Protein AF-A0AAW5L6T9-F1 (afdb_monomer)

Sequence (544 aa):
AKENIVTVFRNGEKQQYQLAPELYRAVKAMDKEVTNKFILAASKPSDWLRAGATLTPEFALRNPIRDQFAAYVVSDTGYNPFDFVKGLKEVGKKKFGKGSELYDDWVNQGGAYGGYLSADRDLLKEQLSGLEKQESGLPKAIKAITAPVNPKNWLKVLQNISEVSEEATKVGAYNKGLKKGLTPEESAYQARDLMDFNRMGNSMQSANRIFTFLNANVQGKDKLIRSMKEHPVRTSARIAGSTLPPSALAIASYASANDKQKEMMDNMPQQEKDTYWSYAIPGTDKVGRIPKPFDISLLANTVERANKYREGDQYAFDGFDKTVNDVVKVPWIPTTLQPIVENMANYSFFRDGPIVPKRDEKNSPKEQYGPNTSLTAREMASALDKIGIEASPYKIDNLYKGYTAGLGQFPLKGLDSAISLISNKDVPTPIAQEWNESTPGAKAFFVNGQGGGQVIEDYYNIMDEQQAIQADSKKNEEDASNAEDMKAFNRIDREMAKLRKEYYVVKSDTEMNPEVKRSELDRLDEEMRTLAREGITVFRPDYK

Secondary structure (DSSP, 8-state):
----EEEEEETTEEEEEEPPHHHHHHHHHTS-----HHHHHHHHHHHHHHHHHHSSHHHHHHHHHHHHHHHHHH-TT---HHHHHHHHHHHHHHHHSS--HHHHHHHHTTTTTT-HHHH-HHHHHHHHHT-SS----HHHHHHHHS-SS-HHHHHHHHHHHHHHHHHHHHHHHHHHHHHTT--HHHHHHHHHHTS-TT---HHHHHHHHHSTTHHHHHHHHHHHHHHHHH-HHHHHHHHHHHHHHHHHHHHHHHHT--HHHHHHHHSS-HHHHHHEEEEE-TTSS-EEEEEPPGGGHHHHHHHHHHHHHHTT-TTTTTTHHHHHHHHH----S-TTTHHHHHHHHTEETTTTEESS-TTTTTS-GGG---TTS-HHHHHHHHHHHHTT----HHHHHHHHHHHHHHHHHHHHHHHHHHHHHHH----PPPPP--HHHHSTTGGGTB----S-HHHHHHHHHHHHHHHHHHHHHHHTT---TTHHHHHHHHHHHHHHHHHHHHHHHHHH-SSS-HHHHHHHHHHHHHHHHHHHHHHHHHH-TT--

Radius of gyration: 26.58 Å; Cα contacts (8 Å, |Δi|>4): 678; chains: 1; bounding box: 66×63×85 Å

Solvent-accessible surface area (backbone atoms only — not comparable to full-atom values): 29040 Å² total; per-residue (Å²): 128,86,77,41,64,46,81,47,72,59,97,83,41,86,40,78,45,80,41,58,71,68,58,33,51,55,58,55,64,73,48,86,72,87,70,53,69,66,60,61,60,46,19,49,43,15,51,39,24,48,48,12,50,53,57,25,63,47,38,37,64,41,48,54,60,19,48,37,53,50,37,34,36,53,32,86,60,63,39,47,65,70,32,31,57,54,10,40,52,37,50,43,24,45,79,73,52,96,49,34,70,70,50,51,50,37,44,74,48,47,34,62,55,34,36,72,63,62,60,38,58,66,62,45,50,54,50,62,74,65,63,80,81,75,96,75,57,76,73,55,55,59,51,51,75,71,48,88,89,53,74,71,60,48,50,53,52,37,48,50,46,43,50,50,42,55,49,7,46,29,48,14,26,24,55,42,16,45,76,70,70,43,51,67,56,57,11,15,50,56,25,25,62,62,64,42,65,57,79,64,55,70,71,53,56,59,45,38,38,31,20,52,60,34,56,61,56,50,46,55,51,50,44,47,52,50,34,38,72,80,35,46,67,63,28,51,52,34,48,46,66,66,32,47,58,60,44,52,50,22,56,54,26,54,76,74,36,52,73,64,25,45,51,39,64,68,28,42,38,64,71,53,55,60,40,26,48,52,30,43,40,87,98,56,79,44,35,35,41,46,58,42,33,70,91,65,24,64,63,36,46,50,51,54,28,52,50,40,37,73,75,58,30,84,64,44,64,66,64,44,67,55,55,51,47,65,55,71,60,71,70,80,63,45,42,65,43,42,38,55,52,23,55,74,68,38,32,33,87,89,75,76,39,58,55,58,48,81,89,38,58,82,42,59,45,62,65,21,67,58,75,87,47,52,56,56,27,46,51,50,16,56,56,34,42,76,72,74,40,85,32,33,15,32,50,50,42,45,40,50,42,58,30,20,34,68,39,43,53,57,62,48,51,53,47,28,54,56,45,41,76,72,63,81,50,87,58,48,44,62,65,55,69,53,70,54,65,65,38,87,59,37,46,56,35,36,66,78,74,75,62,60,47,28,48,42,51,51,30,50,54,51,50,55,54,55,50,48,50,46,52,50,21,59,73,70,76,44,85,39,93,56,55,68,52,47,57,56,36,58,52,42,51,54,53,48,51,50,52,53,50,50,48,48,50,63,52,47,33,59,77,58,54,28,62,61,45,35,56,52,48,51,51,47,33,52,53,48,41,52,49,24,50,57,43,39,34,68,82,36,74,64,70,128

Foldseek 3Di:
DPFLWDWDADPNDTDIDGDDPVVSQVVVLVDDDPDDPVLVVLLQLLVQAQLLVCLALLNLVFVLLLLQLLLCLLFPLNFHVVLLVVLLVQLCCCPPHDHHPLLVLLVVLVLVAQDPCNQVVVNVVVVVVVPPDDDDDPVVLVVLLVDPDDLVSSSVSSVVSNSSSLRSQLSSQLVSCVVVVHDSNVSSVSSNLSFGLSPDGPVVVSVCSFFHCQSVLVSSVVSLVVSCVVPVVSSVVSLCVSQVVLLVQLVVQLVVADPLLVLLLVQAAVVQVLQWRWGHDPPDSWIWTHGHHLQSSLVSLVVNLVVVVVVQAVCSCPCVVVSVCSSPDGRDDGLSCQLVVCLVVQHHPVVRGGLQDPVQVPPFQLSRDAQPQQPVLNVVQVVCVVVVHHHHSSSSSSVQCSSNPNNSVVVSVVVSVVCCVPVVDFHADAADDDCCGPPRSSVSTTGDSFDQGPLNVLLVVVVVVLVVQVVVCVVVVHDRPCVVLVVVLVVLVVVLVVLVVVLRCLSRHRPDDNHRSNVSRSVSSVVNSVSSVVSNCSVVVSHD

pLDDT: mean 84.71, std 14.6, range [32.09, 97.25]

Organism: Bacillus cereus (NCBI:txid1396)

InterPro domains:
  IPR040561 Large polyvalent protein associated domain 38 [PF18857] (266-422)

Mean predicted aligned error: 9.02 Å

Structure (mmCIF, N/CA/C/O backbone):
data_AF-A0AAW5L6T9-F1
#
_entry.id   AF-A0AAW5L6T9-F1
#
loop_
_atom_site.group_PDB
_atom_site.id
_atom_site.type_symbol
_atom_site.label_atom_id
_atom_site.label_alt_id
_atom_site.label_comp_id
_atom_site.label_asym_id
_atom_site.label_entity_id
_atom_site.label_seq_id
_atom_site.pdbx_PDB_ins_code
_atom_site.Cartn_x
_atom_site.Cartn_y
_atom_site.Cartn_z
_atom_site.occupancy
_atom_site.B_iso_or_equiv
_atom_site.auth_seq_id
_atom_site.auth_comp_id
_atom_site.auth_asym_id
_atom_site.auth_atom_id
_atom_site.pdbx_PDB_model_num
ATOM 1 N N . ALA A 1 1 ? -27.226 -37.515 20.121 1.00 45.84 1 ALA A N 1
ATOM 2 C CA . ALA A 1 1 ? -26.534 -36.235 19.854 1.00 45.84 1 ALA A CA 1
ATOM 3 C C . ALA A 1 1 ? -25.935 -35.747 21.169 1.00 45.84 1 ALA A C 1
ATOM 5 O O . ALA A 1 1 ? -26.592 -35.935 22.182 1.00 45.84 1 ALA A O 1
ATOM 6 N N . LYS A 1 2 ? -24.703 -35.215 21.204 1.00 54.44 2 LYS A N 1
ATOM 7 C CA . LYS A 1 2 ? -24.157 -34.654 22.458 1.00 54.44 2 LYS A CA 1
ATOM 8 C C . LYS A 1 2 ? -25.059 -33.502 22.911 1.00 54.44 2 LYS A C 1
ATOM 10 O O . LYS A 1 2 ? -25.404 -32.661 22.086 1.00 54.44 2 LYS A O 1
ATOM 15 N N . GLU A 1 3 ? -25.460 -33.500 24.176 1.00 75.56 3 GLU A N 1
ATOM 16 C CA . GLU A 1 3 ? -26.302 -32.444 24.735 1.00 75.56 3 GLU A CA 1
ATOM 17 C C . GLU A 1 3 ? -25.535 -31.113 24.730 1.00 75.56 3 GLU A C 1
ATOM 19 O O . GLU A 1 3 ? -24.372 -31.038 25.133 1.00 75.56 3 GLU A O 1
ATOM 24 N N . ASN A 1 4 ? -26.178 -30.064 24.222 1.00 87.25 4 ASN A N 1
ATOM 25 C CA . ASN A 1 4 ? -25.609 -28.730 24.029 1.00 87.25 4 ASN A CA 1
ATOM 26 C C . ASN A 1 4 ? -25.579 -27.937 25.351 1.00 87.25 4 ASN A C 1
ATOM 28 O O . ASN A 1 4 ? -26.215 -26.891 25.473 1.00 87.25 4 ASN A O 1
ATOM 32 N N . ILE A 1 5 ? -24.892 -28.466 26.365 1.00 86.31 5 ILE A N 1
ATOM 33 C CA . ILE A 1 5 ? -24.900 -27.930 27.732 1.00 86.31 5 ILE A CA 1
ATOM 34 C C . ILE A 1 5 ? -23.639 -27.109 28.005 1.00 86.31 5 ILE A C 1
ATOM 36 O O . ILE A 1 5 ? -22.521 -27.600 27.836 1.00 86.31 5 ILE A O 1
ATOM 40 N N . VAL A 1 6 ? -23.813 -25.879 28.490 1.00 82.38 6 VAL A N 1
ATOM 41 C CA . VAL A 1 6 ? -22.730 -25.045 29.034 1.00 82.38 6 VAL A CA 1
ATOM 42 C C . VAL A 1 6 ? -22.840 -24.943 30.548 1.00 82.38 6 VAL A C 1
ATOM 44 O O . VAL A 1 6 ? -23.933 -24.964 31.112 1.00 82.38 6 VAL A O 1
ATOM 47 N N . THR A 1 7 ? -21.693 -24.832 31.213 1.00 84.31 7 THR A N 1
ATOM 48 C CA . THR A 1 7 ? -21.624 -24.613 32.660 1.00 84.31 7 THR A CA 1
ATOM 49 C C . THR A 1 7 ? -21.350 -23.138 32.932 1.00 84.31 7 THR A C 1
ATOM 51 O O . THR A 1 7 ? -20.384 -22.592 32.410 1.00 84.31 7 THR A O 1
ATOM 54 N N . VAL A 1 8 ? -22.174 -22.513 33.769 1.00 82.69 8 VAL A N 1
ATOM 55 C CA . VAL A 1 8 ? -22.035 -21.119 34.205 1.00 82.69 8 VAL A CA 1
ATOM 56 C C . VAL A 1 8 ? -21.996 -21.095 35.728 1.00 82.69 8 VAL A C 1
ATOM 58 O O . VAL A 1 8 ? -22.741 -21.826 36.375 1.00 82.69 8 VAL A O 1
ATOM 61 N N . PHE A 1 9 ? -21.146 -20.253 36.310 1.00 80.94 9 PHE A N 1
ATOM 62 C CA . PHE A 1 9 ? -21.133 -20.025 37.753 1.00 80.94 9 PHE A CA 1
ATOM 63 C C . PHE A 1 9 ? -21.928 -18.759 38.070 1.00 80.94 9 PHE A C 1
ATOM 65 O O . PHE A 1 9 ? -21.571 -17.677 37.607 1.00 80.94 9 PHE A O 1
ATOM 72 N N . ARG A 1 10 ? -22.999 -18.880 38.859 1.00 74.50 10 ARG A N 1
ATOM 73 C CA . ARG A 1 10 ? -23.704 -17.731 39.447 1.00 74.50 10 ARG A CA 1
ATOM 74 C C . ARG A 1 10 ? -23.495 -17.767 40.949 1.00 74.50 10 ARG A C 1
ATOM 76 O O . ARG A 1 10 ? -23.806 -18.770 41.575 1.00 74.50 10 ARG A O 1
ATOM 83 N N . ASN A 1 11 ? -22.950 -16.690 41.514 1.00 79.56 11 ASN A N 1
ATOM 84 C CA . ASN A 1 11 ? -22.669 -16.584 42.952 1.00 79.56 11 ASN A CA 1
ATOM 85 C C . ASN A 1 11 ? -21.829 -17.756 43.505 1.00 79.56 11 ASN A C 1
ATOM 87 O O . ASN A 1 11 ? -22.029 -18.193 44.630 1.00 79.56 11 ASN A O 1
ATOM 91 N N . GLY A 1 12 ? -20.906 -18.294 42.698 1.00 78.94 12 GLY A N 1
ATOM 92 C CA . GLY A 1 12 ? -20.070 -19.443 43.072 1.00 78.94 12 GLY A CA 1
ATOM 93 C C . GLY A 1 12 ? -20.730 -20.816 42.899 1.00 78.94 12 GLY A C 1
ATOM 94 O O . GLY A 1 12 ? -20.035 -21.827 42.962 1.00 78.94 12 GLY A O 1
ATOM 95 N N . GLU A 1 13 ? -22.028 -20.881 42.598 1.00 75.31 13 GLU A N 1
ATOM 96 C CA . GLU A 1 13 ? -22.735 -22.137 42.356 1.00 75.31 13 GLU A CA 1
ATOM 97 C C . GLU A 1 13 ? -22.728 -22.518 40.875 1.00 75.31 13 GLU A C 1
ATOM 99 O O . GLU A 1 13 ? -22.981 -21.701 39.983 1.00 75.31 13 GLU A O 1
ATOM 104 N N . LYS A 1 14 ? -22.443 -23.796 40.614 1.00 88.94 14 LYS A N 1
ATOM 105 C CA . LYS A 1 14 ? -22.397 -24.368 39.270 1.00 88.94 14 LYS A CA 1
ATOM 106 C C . LYS A 1 14 ? -23.818 -24.574 38.743 1.00 88.94 14 LYS A C 1
ATOM 108 O O . LYS A 1 14 ? -24.546 -25.424 39.243 1.00 88.94 14 LYS A O 1
ATOM 113 N N . GLN A 1 15 ? -24.177 -23.865 37.681 1.00 91.44 15 GLN A N 1
ATOM 114 C CA . GLN A 1 15 ? -25.434 -24.036 36.956 1.00 91.44 15 GLN A CA 1
ATOM 115 C C . GLN A 1 15 ? -25.167 -24.543 35.536 1.00 91.44 15 GLN A C 1
ATOM 117 O O . GLN A 1 15 ? -24.153 -24.208 34.921 1.00 91.44 15 GLN A O 1
ATOM 122 N N . GLN A 1 16 ? -26.073 -25.363 35.007 1.00 90.75 16 GLN A N 1
ATOM 123 C CA . GLN A 1 16 ? -25.986 -25.909 33.655 1.00 90.75 16 GLN A CA 1
ATOM 124 C C . GLN A 1 16 ? -27.147 -25.397 32.811 1.00 90.75 16 GLN A C 1
ATOM 126 O O . GLN A 1 16 ? -28.301 -25.492 33.214 1.00 90.75 16 GLN A O 1
ATOM 131 N N . TYR A 1 17 ? -26.826 -24.861 31.637 1.00 88.38 17 TYR A N 1
ATOM 132 C CA . TYR A 1 17 ? -27.803 -24.339 30.690 1.00 88.38 17 TYR A CA 1
ATOM 133 C C . TYR A 1 17 ? -27.720 -25.145 29.400 1.00 88.38 17 TYR A C 1
ATOM 135 O O . TYR A 1 17 ? -26.643 -25.262 28.811 1.00 88.38 17 TYR A O 1
ATOM 143 N N . GLN A 1 18 ? -28.851 -25.686 28.952 1.00 89.56 18 GLN A N 1
ATOM 144 C CA . GLN A 1 18 ? -28.965 -26.258 27.617 1.00 89.56 18 GLN A CA 1
ATOM 145 C C . GLN A 1 18 ? -29.234 -25.128 26.628 1.00 89.56 18 GLN A C 1
ATOM 147 O O . GLN A 1 18 ? -30.207 -24.387 26.757 1.00 89.56 18 GLN A O 1
ATOM 152 N N . LEU A 1 19 ? -28.353 -24.986 25.649 1.00 86.50 19 LEU A N 1
ATOM 153 C CA . LEU A 1 19 ? -28.453 -23.955 24.629 1.00 86.50 19 LEU A CA 1
ATOM 154 C C . LEU A 1 19 ? -28.983 -24.551 23.325 1.00 86.50 19 LEU A C 1
ATOM 156 O O . LEU A 1 19 ? -28.767 -25.730 23.019 1.00 86.50 19 LEU A O 1
ATOM 160 N N . ALA A 1 20 ? -29.626 -23.705 22.519 1.00 87.50 20 ALA A N 1
ATOM 161 C CA . ALA A 1 20 ? -29.871 -24.020 21.117 1.00 87.50 20 ALA A CA 1
ATOM 162 C C . ALA A 1 20 ? -28.538 -24.402 20.433 1.00 87.50 20 ALA A C 1
ATOM 164 O O . ALA A 1 20 ? -27.499 -23.836 20.793 1.00 87.50 20 ALA A O 1
ATOM 165 N N . PRO A 1 21 ? -28.523 -25.347 19.476 1.00 83.00 21 PRO A N 1
ATOM 166 C CA . PRO A 1 21 ? -27.289 -25.815 18.841 1.00 83.00 21 PRO A CA 1
ATOM 167 C C . PRO A 1 21 ? -26.388 -24.694 18.309 1.00 83.00 21 PRO A C 1
ATOM 169 O O . PRO A 1 21 ? -25.166 -24.765 18.442 1.00 83.00 21 PRO A O 1
ATOM 172 N N . GLU A 1 22 ? -26.979 -23.650 17.738 1.00 78.00 22 GLU A N 1
ATOM 173 C CA . GLU A 1 22 ? -26.291 -22.487 17.180 1.00 78.00 22 GLU A CA 1
ATOM 174 C C . GLU A 1 22 ? -25.633 -21.659 18.287 1.00 78.00 22 GLU A C 1
ATOM 176 O O . GLU A 1 22 ? -24.449 -21.329 18.203 1.00 78.00 22 GLU A O 1
ATOM 181 N N . LEU A 1 23 ? -26.374 -21.393 19.366 1.00 78.00 23 LEU A N 1
ATOM 182 C CA . LEU A 1 23 ? -25.887 -20.640 20.519 1.00 78.00 23 LEU A CA 1
ATOM 183 C C . LEU A 1 23 ? -24.809 -21.423 21.281 1.00 78.00 23 LEU A C 1
ATOM 185 O O . LEU A 1 23 ? -23.805 -20.852 21.695 1.00 78.00 23 LEU A O 1
ATOM 189 N N . TYR A 1 24 ? -24.961 -22.742 21.397 1.00 81.44 24 TYR A N 1
ATOM 190 C CA . TYR A 1 24 ? -23.948 -23.623 21.974 1.00 81.44 24 TYR A CA 1
ATOM 191 C C . TYR A 1 24 ? -22.635 -23.576 21.197 1.00 81.44 24 TYR A C 1
ATOM 193 O O . TYR A 1 24 ? -21.566 -23.439 21.791 1.00 81.44 24 TYR A O 1
ATOM 201 N N . ARG A 1 25 ? -22.705 -23.656 19.861 1.00 72.81 25 ARG A N 1
ATOM 202 C CA . ARG A 1 25 ? -21.527 -23.527 18.995 1.00 72.81 25 ARG A CA 1
ATOM 203 C C . ARG A 1 25 ? -20.880 -22.153 19.140 1.00 72.81 25 ARG A C 1
ATOM 205 O O . ARG A 1 25 ? -19.663 -22.103 19.249 1.00 72.81 25 ARG A O 1
ATOM 212 N N . ALA A 1 26 ? -21.668 -21.078 19.198 1.00 69.38 26 ALA A N 1
ATOM 213 C CA . ALA A 1 26 ? -21.157 -19.721 19.392 1.00 69.38 26 ALA A CA 1
ATOM 214 C C . ALA A 1 26 ? -20.434 -19.559 20.739 1.00 69.38 26 ALA A C 1
ATOM 216 O O . ALA A 1 26 ? -19.311 -19.066 20.775 1.00 69.38 26 ALA A O 1
ATOM 217 N N . VAL A 1 27 ? -21.027 -20.044 21.837 1.00 71.88 27 VAL A N 1
ATOM 218 C CA . VAL A 1 27 ? -20.405 -20.000 23.172 1.00 71.88 27 VAL A CA 1
ATOM 219 C C . VAL A 1 27 ? -19.133 -20.849 23.212 1.00 71.88 27 VAL A C 1
ATOM 221 O O . VAL A 1 27 ? -18.109 -20.397 23.716 1.00 71.88 27 VAL A O 1
ATOM 224 N N . LYS A 1 28 ? -19.156 -22.049 22.624 1.00 69.88 28 LYS A N 1
ATOM 225 C CA . LYS A 1 28 ? -17.985 -22.932 22.555 1.00 69.88 28 LYS A CA 1
ATOM 226 C C . LYS A 1 28 ? -16.872 -22.381 21.654 1.00 69.88 28 LYS A C 1
ATOM 228 O O . LYS A 1 28 ? -15.705 -22.639 21.920 1.00 69.88 28 LYS A O 1
ATOM 233 N N . ALA A 1 29 ? -17.207 -21.617 20.616 1.00 62.56 29 ALA A N 1
ATOM 234 C CA . ALA A 1 29 ? -16.230 -20.934 19.765 1.00 62.56 29 ALA A CA 1
ATOM 235 C C . ALA A 1 29 ? -15.478 -19.808 20.503 1.00 62.56 29 ALA A C 1
ATOM 237 O O . ALA A 1 29 ? -14.403 -19.400 20.067 1.00 62.56 29 ALA A O 1
ATOM 238 N N . MET A 1 30 ? -16.002 -19.323 21.638 1.00 58.19 30 MET A N 1
ATOM 239 C CA . MET A 1 30 ? -15.273 -18.386 22.503 1.00 58.19 30 MET A CA 1
ATOM 240 C C . MET A 1 30 ? -14.148 -19.060 23.309 1.00 58.19 30 MET A C 1
ATOM 242 O O . MET A 1 30 ? -13.252 -18.356 23.801 1.00 58.19 30 MET A O 1
ATOM 246 N N . ASP A 1 31 ? -14.192 -20.389 23.456 1.00 56.00 31 ASP A N 1
ATOM 247 C CA . ASP A 1 31 ? -13.158 -21.199 24.102 1.00 56.00 31 ASP A CA 1
ATOM 248 C C . ASP A 1 31 ? -12.014 -21.521 23.127 1.00 56.00 31 ASP A C 1
ATOM 250 O O . ASP A 1 31 ? -12.205 -21.642 21.917 1.00 56.00 31 ASP A O 1
ATOM 254 N N . LYS A 1 32 ? -10.784 -21.645 23.649 1.00 51.97 32 LYS A N 1
ATOM 255 C CA . LYS A 1 32 ? -9.583 -21.871 22.826 1.00 51.97 32 LYS A CA 1
ATOM 256 C C . LYS A 1 32 ? -9.666 -23.272 22.202 1.00 51.97 32 LYS A C 1
ATOM 258 O O . LYS A 1 32 ? -9.441 -24.272 22.880 1.00 51.97 32 LYS A O 1
ATOM 263 N N . GLU A 1 33 ? -9.985 -23.354 20.911 1.00 55.78 33 GLU A N 1
ATOM 264 C CA . GLU A 1 33 ? -9.940 -24.621 20.179 1.00 55.78 33 GLU A CA 1
ATOM 265 C C . GLU A 1 33 ? -8.501 -25.162 20.228 1.00 55.78 33 GLU A C 1
ATOM 267 O O . GLU A 1 33 ? -7.538 -24.438 19.936 1.00 55.78 33 GLU A O 1
ATOM 272 N N . VAL A 1 34 ? -8.345 -26.420 20.656 1.00 46.88 34 VAL A N 1
ATOM 273 C CA . VAL A 1 34 ?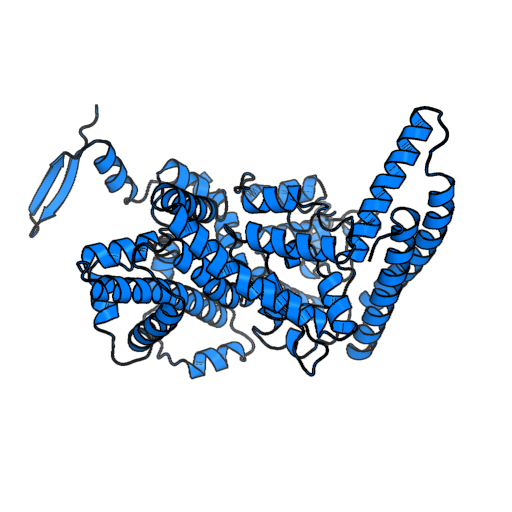 -7.046 -27.101 20.744 1.00 46.88 34 VAL A CA 1
ATOM 274 C C . VAL A 1 34 ? -6.487 -27.206 19.331 1.00 46.88 34 VAL A C 1
ATOM 276 O O . VAL A 1 34 ? -6.822 -28.098 18.558 1.00 46.88 34 VAL A O 1
ATOM 279 N N . THR A 1 35 ? -5.673 -26.223 18.969 1.00 55.03 35 THR A N 1
ATOM 280 C CA . THR A 1 35 ? -5.119 -26.097 17.629 1.00 55.03 35 THR A CA 1
ATOM 281 C C . THR A 1 35 ? -4.035 -27.156 17.452 1.00 55.03 35 THR A C 1
ATOM 283 O O . THR A 1 35 ? -3.131 -27.265 18.281 1.00 55.03 35 THR A O 1
ATOM 286 N N . ASN A 1 36 ? -4.098 -27.930 16.366 1.00 66.19 36 ASN A N 1
ATOM 287 C CA . ASN A 1 36 ? -3.031 -28.863 16.003 1.00 66.19 36 ASN A CA 1
ATOM 288 C C . ASN A 1 36 ? -1.690 -28.104 15.866 1.00 66.19 36 ASN A C 1
ATOM 290 O O . ASN A 1 36 ? -1.647 -27.020 15.281 1.00 66.19 36 ASN A O 1
ATOM 294 N N . LYS A 1 37 ? -0.587 -28.675 16.370 1.00 68.44 37 LYS A N 1
ATOM 295 C CA . LYS A 1 37 ? 0.770 -28.095 16.301 1.00 68.44 37 LYS A CA 1
ATOM 296 C C . LYS A 1 37 ? 1.172 -27.686 14.879 1.00 68.44 37 LYS A C 1
ATOM 298 O O . LYS A 1 37 ? 1.883 -26.700 14.717 1.00 68.44 37 LYS A O 1
ATOM 303 N N . PHE A 1 38 ? 0.684 -28.399 13.861 1.00 67.75 38 PHE A N 1
ATOM 304 C CA . PHE A 1 38 ? 0.893 -28.036 12.458 1.00 67.75 38 PHE A CA 1
ATOM 305 C C . PHE A 1 38 ? 0.263 -26.682 12.095 1.00 67.75 38 PHE A C 1
ATOM 307 O O . PHE A 1 38 ? 0.936 -25.828 11.531 1.00 67.75 38 PHE A O 1
ATOM 314 N N . ILE A 1 39 ? -0.999 -26.448 12.476 1.00 67.69 39 ILE A N 1
ATOM 315 C CA . ILE A 1 39 ? -1.701 -25.179 12.214 1.00 67.69 39 ILE A CA 1
ATOM 316 C C . ILE A 1 39 ? -1.017 -24.029 12.963 1.00 67.69 39 ILE A C 1
ATOM 318 O O . ILE A 1 39 ? -0.896 -22.934 12.425 1.00 67.69 39 ILE A O 1
ATOM 322 N N . LEU A 1 40 ? -0.519 -24.281 14.179 1.00 68.31 40 LEU A N 1
ATOM 323 C CA . LEU A 1 40 ? 0.246 -23.293 14.945 1.00 68.31 40 LEU A CA 1
ATOM 324 C C . LEU A 1 40 ? 1.590 -22.943 14.281 1.00 68.31 40 LEU A C 1
ATOM 326 O O . LEU A 1 40 ? 2.019 -21.797 14.317 1.00 68.31 40 LEU A O 1
ATOM 330 N N . ALA A 1 41 ? 2.273 -23.914 13.673 1.00 70.69 41 ALA A N 1
ATOM 331 C CA . ALA A 1 41 ? 3.494 -23.642 12.916 1.00 70.69 41 ALA A CA 1
ATOM 332 C C . ALA A 1 41 ? 3.190 -22.876 11.618 1.00 70.69 41 ALA A C 1
ATOM 334 O O . ALA A 1 41 ? 3.882 -21.908 11.305 1.00 70.69 41 ALA A O 1
ATOM 335 N N . ALA A 1 42 ? 2.128 -23.268 10.909 1.00 73.25 42 ALA A N 1
ATOM 336 C CA . ALA A 1 42 ? 1.675 -22.615 9.685 1.00 73.25 42 ALA A CA 1
ATOM 337 C C . ALA A 1 42 ? 1.157 -21.185 9.919 1.00 73.25 42 ALA A C 1
ATOM 339 O O . ALA A 1 42 ? 1.207 -20.380 8.994 1.00 73.25 42 ALA A O 1
ATOM 340 N N . SER A 1 43 ? 0.710 -20.837 11.135 1.00 75.12 43 SER A N 1
ATOM 341 C CA . SER A 1 43 ? 0.251 -19.477 11.439 1.00 75.12 43 SER A CA 1
ATOM 342 C C . SER A 1 43 ? 1.381 -18.466 11.599 1.00 75.12 43 SER A C 1
ATOM 344 O O . SER A 1 43 ? 1.168 -17.294 11.313 1.00 75.12 43 SER A O 1
ATOM 346 N N . LYS A 1 44 ? 2.595 -18.888 11.986 1.00 79.44 44 LYS A N 1
ATOM 347 C CA . LYS A 1 44 ? 3.698 -17.952 12.276 1.00 79.44 44 LYS A CA 1
ATOM 348 C C . LYS A 1 44 ? 4.033 -17.009 11.112 1.00 79.44 44 LYS A C 1
ATOM 350 O O . LYS A 1 44 ? 4.145 -15.814 11.368 1.00 79.44 44 LYS A O 1
ATOM 355 N N . PRO A 1 45 ? 4.159 -17.477 9.852 1.00 80.62 45 PRO A N 1
ATOM 356 C CA . PRO A 1 45 ? 4.359 -16.575 8.718 1.00 80.62 45 PRO A CA 1
ATOM 357 C C . PRO A 1 45 ? 3.203 -15.592 8.530 1.00 80.62 45 PRO A C 1
ATOM 359 O O . PRO A 1 45 ? 3.438 -14.428 8.225 1.00 80.62 45 PRO A O 1
ATOM 362 N N . SER A 1 46 ? 1.962 -16.032 8.755 1.00 81.00 46 SER A N 1
ATOM 363 C CA . SER A 1 46 ? 0.786 -15.160 8.705 1.00 81.00 46 SER A CA 1
ATOM 364 C C . SER A 1 46 ? 0.819 -14.100 9.803 1.00 81.00 46 SER A C 1
ATOM 366 O O . SER A 1 46 ? 0.536 -12.937 9.536 1.00 81.00 46 SER A O 1
ATOM 368 N N . ASP A 1 47 ? 1.203 -14.478 11.022 1.00 76.12 47 ASP A N 1
ATOM 369 C CA . ASP A 1 47 ? 1.297 -13.579 12.173 1.00 76.12 47 ASP A CA 1
ATOM 370 C C . ASP A 1 47 ? 2.419 -12.545 11.973 1.00 76.12 47 ASP A C 1
ATOM 372 O O . ASP A 1 47 ? 2.212 -11.352 12.204 1.00 76.12 47 ASP A O 1
ATOM 376 N N . TRP A 1 48 ? 3.576 -12.971 11.451 1.00 79.00 48 TRP A N 1
ATOM 377 C CA . TRP A 1 48 ? 4.674 -12.077 11.068 1.00 79.00 48 TRP A CA 1
ATOM 378 C C . TRP A 1 48 ? 4.290 -11.140 9.931 1.00 79.00 48 TRP A C 1
ATOM 380 O O . TRP A 1 48 ? 4.577 -9.947 10.023 1.00 79.00 48 TRP A O 1
ATOM 390 N N . LEU A 1 49 ? 3.604 -11.641 8.899 1.00 83.06 49 LEU A N 1
ATOM 391 C CA . LEU A 1 49 ? 3.177 -10.808 7.780 1.00 83.06 49 LEU A CA 1
ATOM 392 C C . LEU A 1 49 ? 2.153 -9.777 8.245 1.00 83.06 49 LEU A C 1
ATOM 394 O O . LEU A 1 49 ? 2.258 -8.600 7.910 1.00 83.06 49 LEU A O 1
ATOM 398 N N . ARG A 1 50 ? 1.175 -10.214 9.042 1.00 81.12 50 ARG A N 1
ATOM 399 C CA . ARG A 1 50 ? 0.128 -9.363 9.602 1.00 81.12 50 ARG A CA 1
ATOM 400 C C . ARG A 1 50 ? 0.745 -8.245 10.433 1.00 81.12 50 ARG A C 1
ATOM 402 O O . ARG A 1 50 ? 0.516 -7.079 10.127 1.00 81.12 50 ARG A O 1
ATOM 409 N N . ALA A 1 51 ? 1.584 -8.593 11.410 1.00 79.12 51 ALA A N 1
ATOM 410 C CA . ALA A 1 51 ? 2.309 -7.617 12.217 1.00 79.12 51 ALA A CA 1
ATOM 411 C C . ALA A 1 51 ? 3.190 -6.713 11.346 1.00 79.12 51 ALA A C 1
ATOM 413 O O . ALA A 1 51 ? 3.224 -5.500 11.534 1.00 79.12 51 ALA A O 1
ATOM 414 N N . GLY A 1 52 ? 3.867 -7.289 10.356 1.00 79.50 52 GLY A N 1
ATOM 415 C CA . GLY A 1 52 ? 4.795 -6.578 9.497 1.00 79.50 52 GLY A CA 1
ATOM 416 C C . GLY A 1 52 ? 4.148 -5.599 8.520 1.00 79.50 52 GLY A C 1
ATOM 417 O O . GLY A 1 52 ? 4.779 -4.619 8.123 1.00 79.50 52 GLY A O 1
ATOM 418 N N . ALA A 1 53 ? 2.891 -5.841 8.151 1.00 81.38 53 ALA A N 1
ATOM 419 C CA . ALA A 1 53 ? 2.094 -4.953 7.320 1.00 81.38 53 ALA A CA 1
ATOM 420 C C . ALA A 1 53 ? 1.383 -3.874 8.155 1.00 81.38 53 ALA A C 1
ATOM 422 O O . ALA A 1 53 ? 1.379 -2.707 7.759 1.00 81.38 53 ALA A O 1
ATOM 423 N N . THR A 1 54 ? 0.821 -4.229 9.320 1.00 76.00 54 THR A N 1
ATOM 424 C CA . THR A 1 54 ? 0.012 -3.295 10.126 1.00 76.00 54 THR A CA 1
ATOM 425 C C . THR A 1 54 ? 0.820 -2.441 11.093 1.00 76.00 54 THR A C 1
ATOM 427 O O . THR A 1 54 ? 0.413 -1.330 11.411 1.00 76.00 54 THR A O 1
ATOM 430 N N . LEU A 1 55 ? 1.977 -2.908 11.564 1.00 76.19 55 LEU A N 1
ATOM 431 C CA . LEU A 1 55 ? 2.838 -2.149 12.479 1.00 76.19 55 LEU A CA 1
ATOM 432 C C . LEU A 1 55 ? 3.875 -1.327 11.711 1.00 76.19 55 LEU A C 1
ATOM 434 O O . LEU A 1 55 ? 5.038 -1.245 12.100 1.00 76.19 55 LEU A O 1
ATOM 438 N N . THR A 1 56 ? 3.449 -0.714 10.609 1.00 77.31 56 THR A N 1
ATOM 439 C CA . THR A 1 56 ? 4.242 0.269 9.868 1.00 77.31 56 THR A CA 1
ATOM 440 C C . THR A 1 56 ? 3.718 1.675 10.157 1.00 77.31 56 THR A C 1
ATOM 442 O O . THR A 1 56 ? 2.516 1.846 10.378 1.00 77.31 56 THR A O 1
ATOM 445 N N . PRO A 1 57 ? 4.581 2.703 10.159 1.00 77.19 57 PRO A N 1
ATOM 446 C CA . PRO A 1 57 ? 4.146 4.095 10.302 1.00 77.19 57 PRO A CA 1
ATOM 447 C C . PRO A 1 57 ? 3.113 4.482 9.255 1.00 77.19 57 PRO A C 1
ATOM 449 O O . PRO A 1 57 ? 2.117 5.130 9.561 1.00 77.19 57 PRO A O 1
ATOM 452 N N . GLU A 1 58 ? 3.335 4.050 8.016 1.00 81.25 58 GLU A N 1
ATOM 453 C CA . GLU A 1 58 ? 2.442 4.318 6.906 1.00 81.25 58 GLU A CA 1
ATOM 454 C C . GLU A 1 58 ? 1.056 3.729 7.167 1.00 81.25 58 GLU A C 1
ATOM 456 O O . GLU A 1 58 ? 0.061 4.432 6.994 1.00 81.25 58 GLU A O 1
ATOM 461 N N . PHE A 1 59 ? 0.968 2.478 7.628 1.00 82.31 59 PHE A N 1
ATOM 462 C CA . PHE A 1 59 ? -0.316 1.866 7.963 1.00 82.31 59 PHE A CA 1
ATOM 463 C C . PHE A 1 59 ? -0.981 2.550 9.161 1.00 82.31 59 PHE A C 1
ATOM 465 O O . PHE A 1 59 ? -2.136 2.959 9.055 1.00 82.31 59 PHE A O 1
ATOM 472 N N . ALA A 1 60 ? -0.251 2.736 10.265 1.00 81.38 60 ALA A N 1
ATOM 473 C CA . ALA A 1 60 ? -0.788 3.301 11.503 1.00 81.38 60 ALA A CA 1
ATOM 474 C C . ALA A 1 60 ? -1.348 4.721 11.323 1.00 81.38 60 ALA A C 1
ATOM 476 O O . ALA A 1 60 ? -2.290 5.102 12.011 1.00 81.38 60 ALA A O 1
ATOM 477 N N . LEU A 1 61 ? -0.793 5.503 10.392 1.00 83.62 61 LEU A N 1
ATOM 478 C CA . LEU A 1 61 ? -1.254 6.863 10.105 1.00 83.62 61 LEU A CA 1
ATOM 479 C C . LEU A 1 61 ? -2.377 6.909 9.059 1.00 83.62 61 LEU A C 1
ATOM 481 O O . LEU A 1 61 ? -3.271 7.748 9.153 1.00 83.62 61 LEU A O 1
ATOM 485 N N . ARG A 1 62 ? -2.352 6.023 8.056 1.00 87.38 62 ARG A N 1
ATOM 486 C CA . ARG A 1 62 ? -3.335 6.021 6.958 1.00 87.38 62 ARG A CA 1
ATOM 487 C C . ARG A 1 62 ? -4.623 5.289 7.307 1.00 87.38 62 ARG A C 1
ATOM 489 O O . ARG A 1 62 ? -5.696 5.734 6.903 1.00 87.38 62 ARG A O 1
ATOM 496 N N . ASN A 1 63 ? -4.528 4.161 8.009 1.00 87.19 63 ASN A N 1
ATOM 497 C CA . ASN A 1 63 ? -5.690 3.321 8.285 1.00 87.19 63 ASN A CA 1
ATOM 498 C C . ASN A 1 63 ? -6.789 4.053 9.073 1.00 87.19 63 ASN A C 1
ATOM 500 O O . ASN A 1 63 ? -7.932 3.995 8.629 1.00 87.19 63 ASN A O 1
ATOM 504 N N . PRO A 1 64 ? -6.474 4.843 10.123 1.00 87.94 64 PRO A N 1
ATOM 505 C CA . PRO A 1 64 ? -7.475 5.630 10.841 1.00 87.94 64 PRO A CA 1
ATOM 506 C C . PRO A 1 64 ? -8.345 6.493 9.930 1.00 87.94 64 PRO A C 1
ATOM 508 O O . PRO A 1 64 ? -9.558 6.535 10.103 1.00 87.94 64 PRO A O 1
ATOM 511 N N . ILE A 1 65 ? -7.730 7.159 8.944 1.00 90.50 65 ILE A N 1
ATOM 512 C CA . ILE A 1 65 ? -8.417 8.031 7.982 1.00 90.50 65 ILE A CA 1
ATOM 513 C C . ILE A 1 65 ? -9.362 7.202 7.119 1.00 90.50 65 ILE A C 1
ATOM 515 O O . ILE A 1 65 ? -10.531 7.550 6.970 1.00 90.50 65 ILE A O 1
ATOM 519 N N . ARG A 1 66 ? -8.861 6.082 6.589 1.00 89.00 66 ARG A N 1
ATOM 520 C CA . ARG A 1 66 ? -9.635 5.152 5.767 1.00 89.00 66 ARG A CA 1
ATOM 521 C C . ARG A 1 66 ? -10.859 4.614 6.513 1.00 89.00 66 ARG A C 1
ATOM 523 O O . ARG A 1 66 ? -11.959 4.607 5.959 1.00 89.00 66 ARG A O 1
ATOM 530 N N . ASP A 1 67 ? -10.668 4.218 7.768 1.00 88.81 67 ASP A N 1
ATOM 531 C CA . ASP A 1 67 ? -11.710 3.639 8.615 1.00 88.81 67 ASP A CA 1
ATOM 532 C C . ASP A 1 67 ? -12.853 4.630 8.864 1.00 88.81 67 ASP A C 1
ATOM 534 O O . ASP A 1 67 ? -14.007 4.217 8.950 1.00 88.81 67 ASP A O 1
ATOM 538 N N . GLN A 1 68 ? -12.580 5.942 8.892 1.00 92.62 68 GLN A N 1
ATOM 539 C CA . GLN A 1 68 ? -13.633 6.949 9.068 1.00 92.62 68 GLN A CA 1
ATOM 540 C C . GLN A 1 68 ? -14.624 6.976 7.906 1.00 92.62 68 GLN A C 1
ATOM 542 O O . GLN A 1 68 ? -15.826 7.133 8.132 1.00 92.62 68 GLN A O 1
ATOM 547 N N . PHE A 1 69 ? -14.140 6.802 6.673 1.00 92.62 69 PHE A N 1
ATOM 548 C CA . PHE A 1 69 ? -15.006 6.721 5.496 1.00 92.62 69 PHE A CA 1
ATOM 549 C C . PHE A 1 69 ? -15.871 5.459 5.545 1.00 92.62 69 PHE A C 1
ATOM 551 O O . PHE A 1 69 ? -17.084 5.541 5.351 1.00 92.62 69 PHE A O 1
ATOM 558 N N . ALA A 1 70 ? -15.272 4.306 5.862 1.00 90.75 70 ALA A N 1
ATOM 559 C CA . ALA A 1 70 ? -16.001 3.045 5.978 1.00 90.75 70 ALA A CA 1
ATOM 560 C C . ALA A 1 70 ? -17.056 3.102 7.099 1.00 90.75 70 ALA A C 1
ATOM 562 O O . ALA A 1 70 ? -18.234 2.836 6.851 1.00 90.75 70 ALA A O 1
ATOM 563 N N . ALA A 1 71 ? -16.665 3.541 8.300 1.00 92.94 71 ALA A N 1
ATOM 564 C CA . ALA A 1 71 ? -17.547 3.673 9.457 1.00 92.94 71 ALA A CA 1
ATOM 565 C C . ALA A 1 71 ? -18.710 4.641 9.195 1.00 92.94 71 ALA A C 1
ATOM 567 O O . ALA A 1 71 ? -19.845 4.345 9.564 1.00 92.94 71 ALA A O 1
ATOM 568 N N . TYR A 1 72 ? -18.464 5.772 8.523 1.00 95.00 72 TYR A N 1
ATOM 569 C CA . TYR A 1 72 ? -19.521 6.707 8.127 1.00 95.00 72 TYR A CA 1
ATOM 570 C C . TYR A 1 72 ? -20.587 6.030 7.257 1.00 95.00 72 TYR A C 1
ATOM 572 O O . TYR A 1 72 ? -21.785 6.185 7.512 1.00 95.00 72 TYR A O 1
ATOM 580 N N . VAL A 1 73 ? -20.164 5.250 6.258 1.00 94.88 73 VAL A N 1
ATOM 581 C CA . VAL A 1 73 ? -21.079 4.570 5.335 1.00 94.88 73 VAL A CA 1
ATOM 582 C C . VAL A 1 73 ? -21.941 3.546 6.065 1.00 94.88 73 VAL A C 1
ATOM 584 O O . VAL A 1 73 ? -23.172 3.626 5.988 1.00 94.88 73 VAL A O 1
ATOM 587 N N . VAL A 1 74 ? -21.315 2.637 6.814 1.00 93.38 74 VAL A N 1
ATOM 588 C CA . VAL A 1 74 ? -21.999 1.462 7.379 1.00 93.38 74 VAL A CA 1
ATOM 589 C C . VAL A 1 74 ? -22.661 1.696 8.742 1.00 93.38 74 VAL A C 1
ATOM 591 O O . VAL A 1 74 ? -23.356 0.819 9.245 1.00 93.38 74 VAL A O 1
ATOM 594 N N . SER A 1 75 ? -22.472 2.865 9.360 1.00 93.50 75 SER A N 1
ATOM 595 C CA . SER A 1 75 ? -22.987 3.143 10.706 1.00 93.50 75 SER A CA 1
ATOM 596 C C . SER A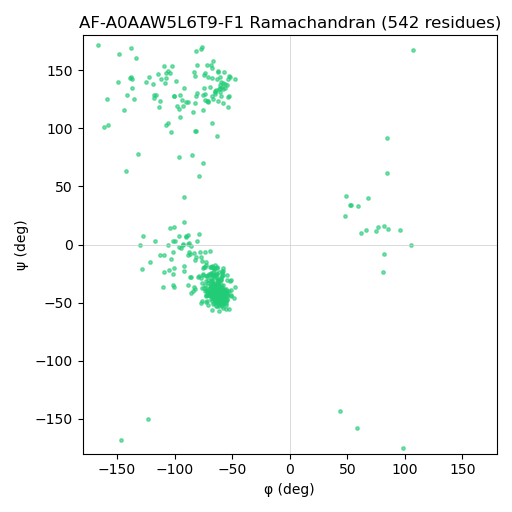 1 75 ? -24.508 3.306 10.770 1.00 93.50 75 SER A C 1
ATOM 598 O O . SER A 1 75 ? -25.081 4.250 10.214 1.00 93.50 75 SER A O 1
ATOM 600 N N . ASP A 1 76 ? -25.167 2.494 11.589 1.00 90.44 76 ASP A N 1
ATOM 601 C CA . ASP A 1 76 ? -26.600 2.640 11.871 1.00 90.44 76 ASP A CA 1
ATOM 602 C C . ASP A 1 76 ? -26.886 3.763 12.884 1.00 90.44 76 ASP A C 1
ATOM 604 O O . ASP A 1 76 ? -27.895 4.469 12.796 1.00 90.44 76 ASP A O 1
ATOM 608 N N . THR A 1 77 ? -25.923 4.067 13.758 1.00 90.12 77 THR A N 1
ATOM 609 C CA . THR A 1 77 ? -25.987 5.211 14.684 1.00 90.12 77 THR A CA 1
ATOM 610 C C . THR A 1 77 ? -25.773 6.557 13.991 1.00 90.12 77 THR A C 1
ATOM 612 O O . THR A 1 77 ? -26.008 7.607 14.589 1.00 90.12 77 THR A O 1
ATOM 615 N N . GLY A 1 78 ? -25.428 6.589 12.700 1.00 89.69 78 GLY A N 1
ATOM 616 C CA . GLY A 1 78 ? -25.151 7.830 11.970 1.00 89.69 78 GLY A CA 1
ATOM 617 C C . GLY A 1 78 ? -23.873 8.517 12.449 1.00 89.69 78 GLY A C 1
ATOM 618 O O . GLY A 1 78 ? -23.845 9.744 12.593 1.00 89.69 78 GLY A O 1
ATOM 619 N N . TYR A 1 79 ? -22.855 7.706 12.726 1.00 94.19 79 TYR A N 1
ATOM 620 C CA . TYR A 1 79 ? -21.478 8.130 12.921 1.00 94.19 79 TYR A CA 1
ATOM 621 C C . TYR A 1 79 ? -21.035 9.080 11.808 1.00 94.19 79 TYR A C 1
ATOM 623 O O . TYR A 1 79 ? -21.396 8.897 10.648 1.00 94.19 79 TYR A O 1
ATOM 631 N N . ASN A 1 80 ? -20.245 10.090 12.156 1.00 91.69 80 ASN A N 1
ATOM 632 C CA . ASN A 1 80 ? -19.541 10.942 11.199 1.00 91.69 80 ASN A CA 1
ATOM 633 C C . ASN A 1 80 ? -18.080 11.124 11.639 1.00 91.69 80 ASN A C 1
ATOM 635 O O . ASN A 1 80 ? -17.785 10.965 12.824 1.00 91.69 80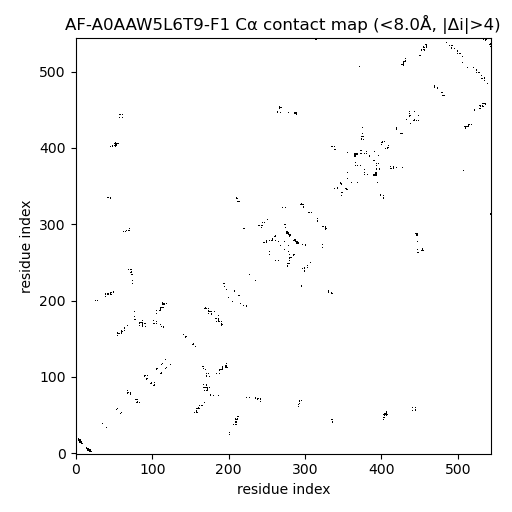 ASN A O 1
ATOM 639 N N . PRO A 1 81 ? -17.172 11.524 10.732 1.00 89.00 81 PRO A N 1
ATOM 640 C CA . PRO A 1 81 ? -15.758 11.684 11.069 1.00 89.00 81 PRO A CA 1
ATOM 641 C C . PRO A 1 81 ? -15.452 12.672 12.214 1.00 89.00 81 PRO A C 1
ATOM 643 O O . PRO A 1 81 ? -14.400 12.562 12.833 1.00 89.00 81 PRO A O 1
ATOM 646 N N . PHE A 1 82 ? -16.342 13.608 12.577 1.00 90.94 82 PHE A N 1
ATOM 647 C CA . PHE A 1 82 ? -16.131 14.456 13.765 1.00 90.94 82 PHE A CA 1
ATOM 648 C C . PHE A 1 82 ? -16.388 13.718 15.085 1.00 90.94 82 PHE A C 1
ATOM 650 O O . PHE A 1 82 ? -15.909 14.144 16.140 1.00 90.94 82 PHE A O 1
ATOM 657 N N . ASP A 1 83 ? -17.133 12.613 15.059 1.00 93.75 83 ASP A N 1
ATOM 658 C CA . ASP A 1 83 ? -17.300 11.755 16.230 1.00 93.75 83 ASP A CA 1
ATOM 659 C C . ASP A 1 83 ? -16.002 10.998 16.557 1.00 93.75 83 ASP A C 1
ATOM 661 O O . ASP A 1 83 ? -15.744 10.769 17.739 1.00 93.75 83 ASP A O 1
ATOM 665 N N . PHE A 1 84 ? -15.123 10.762 15.572 1.00 92.62 84 PHE A N 1
ATOM 666 C CA . PHE A 1 84 ? -13.749 10.289 15.796 1.00 92.62 84 PHE A CA 1
ATOM 667 C C . PHE A 1 84 ? -12.971 11.225 16.719 1.00 92.62 84 PHE A C 1
ATOM 669 O O . PHE A 1 84 ? -12.353 10.785 17.680 1.00 92.62 84 PHE A O 1
ATOM 676 N N . VAL A 1 85 ? -13.039 12.539 16.472 1.00 91.56 85 VAL A N 1
ATOM 677 C CA . VAL A 1 85 ? -12.322 13.554 17.266 1.00 91.56 85 VAL A CA 1
ATOM 678 C C . VAL A 1 85 ? -12.812 13.562 18.715 1.00 91.56 85 VAL A C 1
ATOM 680 O O . VAL A 1 85 ? -12.020 13.680 19.652 1.00 91.56 85 VAL A O 1
ATOM 683 N N . LYS A 1 86 ? -14.123 13.394 18.923 1.00 92.06 86 LYS A N 1
ATOM 684 C CA . LYS A 1 86 ? -14.697 13.243 20.269 1.00 92.06 86 LYS A CA 1
ATOM 685 C C . LYS A 1 86 ? -14.236 11.940 20.920 1.00 92.06 86 LYS A C 1
ATOM 687 O O . LYS A 1 86 ? -13.867 11.964 22.089 1.00 92.06 86 LYS A O 1
ATOM 692 N N . GLY A 1 87 ? -14.226 10.838 20.174 1.00 92.56 87 GLY A N 1
ATOM 693 C CA . GLY A 1 87 ? -13.711 9.553 20.636 1.00 92.56 87 GLY A CA 1
ATOM 694 C C . GLY A 1 87 ? -12.242 9.633 21.047 1.00 92.56 87 GLY A C 1
ATOM 695 O O . GLY A 1 87 ? -11.906 9.251 22.162 1.00 92.56 87 GLY A O 1
ATOM 696 N N . LEU A 1 88 ? -11.389 10.246 20.218 1.00 90.44 88 LEU A N 1
ATOM 697 C CA . LEU A 1 88 ? -9.976 10.501 20.514 1.00 90.44 88 LEU A CA 1
ATOM 698 C C . LEU A 1 88 ? -9.802 11.287 21.814 1.00 90.44 88 LEU A C 1
ATOM 700 O O . LEU A 1 88 ? -8.915 10.978 22.606 1.00 90.44 88 LEU A O 1
ATOM 704 N N . LYS A 1 89 ? -10.655 12.288 22.059 1.00 91.56 89 LYS A N 1
ATOM 705 C CA . LYS A 1 89 ? -10.632 13.055 23.309 1.00 91.56 89 LYS A CA 1
ATOM 706 C C . LYS A 1 89 ? -10.929 12.169 24.521 1.00 91.56 89 LYS A C 1
ATOM 708 O O . LYS A 1 89 ? -10.241 12.292 25.530 1.00 91.56 89 LYS A O 1
ATOM 713 N N . GLU A 1 90 ? -11.931 11.298 24.445 1.00 92.06 90 GLU A N 1
ATOM 714 C CA . GLU A 1 90 ? -12.311 10.420 25.561 1.00 92.06 90 GLU A CA 1
ATOM 715 C C . GLU A 1 90 ? -11.293 9.299 25.800 1.00 92.06 90 GLU A C 1
ATOM 717 O O . GLU A 1 90 ? -10.862 9.099 26.936 1.00 92.06 90 GLU A O 1
ATOM 722 N N . VAL A 1 91 ? -10.806 8.656 24.735 1.00 87.25 91 VAL A N 1
ATOM 723 C CA . VAL A 1 91 ? -9.705 7.683 24.812 1.00 87.25 91 VAL A CA 1
ATOM 724 C C . VAL A 1 91 ? -8.444 8.347 25.369 1.00 87.25 91 VAL A C 1
ATOM 726 O O . VAL A 1 91 ? -7.799 7.810 26.266 1.00 87.25 91 VAL A O 1
ATOM 729 N N . GLY A 1 92 ? -8.115 9.560 24.913 1.00 82.81 92 GLY A N 1
ATOM 730 C CA . GLY A 1 92 ? -6.969 10.325 25.403 1.00 82.81 92 GLY A CA 1
ATOM 731 C C . GLY A 1 92 ? -7.080 10.687 26.886 1.00 82.81 92 GLY A C 1
ATOM 732 O O . GLY A 1 92 ? -6.116 10.520 27.632 1.00 82.81 92 GLY A O 1
ATOM 733 N N . LYS A 1 93 ? -8.264 11.112 27.350 1.00 86.56 93 LYS A N 1
ATOM 734 C CA . LYS A 1 93 ? -8.534 11.334 28.782 1.00 86.56 93 LYS A CA 1
ATOM 735 C C . LYS A 1 93 ? -8.363 10.061 29.607 1.00 86.56 93 LYS A C 1
ATOM 737 O O . LYS A 1 93 ? -7.867 10.147 30.730 1.00 86.56 93 LYS A O 1
ATOM 742 N N . LYS A 1 94 ? -8.765 8.903 29.071 1.00 86.00 94 LYS A N 1
ATOM 743 C CA . LYS A 1 94 ? -8.607 7.616 29.751 1.00 86.00 94 LYS A CA 1
ATOM 744 C C . LYS A 1 94 ? -7.149 7.171 29.812 1.00 86.00 94 LYS A C 1
ATOM 746 O O . LYS A 1 94 ? -6.676 6.838 30.892 1.00 86.00 94 LYS A O 1
ATOM 751 N N . LYS A 1 95 ? -6.450 7.150 28.674 1.00 78.94 95 LYS A N 1
ATOM 752 C CA . LYS A 1 95 ? -5.094 6.588 28.572 1.00 78.94 95 LYS A CA 1
ATOM 753 C C . LYS A 1 95 ? -4.002 7.532 29.090 1.00 78.94 95 LYS A C 1
ATOM 755 O O . LYS A 1 95 ? -2.976 7.052 29.555 1.00 78.94 95 LYS A O 1
ATOM 760 N N . PHE A 1 96 ? -4.209 8.852 29.031 1.00 74.75 96 PHE A N 1
ATOM 761 C CA . PHE A 1 96 ? -3.181 9.855 29.362 1.00 74.75 96 PHE A CA 1
ATOM 762 C C . PHE A 1 96 ? -3.642 10.940 30.349 1.00 74.75 96 PHE A C 1
ATOM 764 O O . PHE A 1 96 ? -2.880 11.858 30.650 1.00 74.75 96 PHE A O 1
ATOM 771 N N . GLY A 1 97 ? -4.892 10.889 30.811 1.00 75.00 97 GLY A N 1
ATOM 772 C CA . GLY A 1 97 ? -5.502 11.914 31.656 1.00 75.00 97 GLY A CA 1
ATOM 773 C C . GLY A 1 97 ? -6.024 11.368 32.984 1.00 75.00 97 GLY A C 1
ATOM 774 O O . GLY A 1 97 ? -5.497 10.410 33.538 1.00 75.00 97 GLY A O 1
ATOM 775 N N . LYS A 1 98 ? -7.073 12.010 33.511 1.00 75.00 98 LYS A N 1
ATOM 776 C CA . LYS A 1 98 ? -7.675 11.689 34.818 1.00 75.00 98 LYS A CA 1
ATOM 777 C C . LYS A 1 98 ? -8.781 10.616 34.753 1.00 75.00 98 LYS A C 1
ATOM 779 O O . LYS A 1 98 ? -9.448 10.400 35.757 1.00 75.00 98 LYS A O 1
ATOM 784 N N . GLY A 1 99 ? -8.988 9.967 33.600 1.00 80.81 99 GLY A N 1
ATOM 785 C CA . GLY A 1 99 ? -10.081 9.012 33.356 1.00 80.81 99 GLY A CA 1
ATOM 786 C C . GLY A 1 99 ? -11.188 9.556 32.437 1.00 80.81 99 GLY A C 1
ATOM 787 O O . GLY A 1 99 ? -11.231 10.752 32.141 1.00 80.81 99 GLY A O 1
ATOM 788 N N . SER A 1 100 ? -12.072 8.673 31.957 1.00 90.50 100 SER A N 1
ATOM 789 C CA . SER A 1 100 ? -13.252 9.023 31.149 1.00 90.50 100 SER A CA 1
ATOM 790 C C . SER A 1 100 ? -14.416 8.096 31.500 1.00 90.50 100 SER A C 1
ATOM 792 O O . SER A 1 100 ? -14.351 6.900 31.235 1.00 90.50 100 SER A O 1
ATOM 794 N N . GLU A 1 101 ? -15.487 8.662 32.060 1.00 92.31 101 GLU A N 1
ATOM 795 C CA . GLU A 1 101 ? -16.708 7.918 32.405 1.00 92.31 101 GLU A CA 1
ATOM 796 C C . GLU A 1 101 ? -17.367 7.304 31.168 1.00 92.31 101 GLU A C 1
ATOM 798 O O . GLU A 1 101 ? -17.797 6.160 31.207 1.00 92.31 101 GLU A O 1
ATOM 803 N N . LEU A 1 102 ? -17.389 8.033 30.047 1.00 91.44 102 LEU A N 1
ATOM 804 C CA . LEU A 1 102 ? -17.959 7.542 28.792 1.00 91.44 102 LEU A CA 1
ATOM 805 C C . LEU A 1 102 ? -17.168 6.352 28.232 1.00 91.44 102 LEU A C 1
ATOM 807 O O . LEU A 1 102 ? -17.759 5.415 27.703 1.00 91.44 102 LEU A O 1
ATOM 811 N N . TYR A 1 103 ? -15.837 6.401 28.332 1.00 90.06 103 TYR A N 1
ATOM 812 C CA . TYR A 1 103 ? -14.987 5.275 27.955 1.00 90.06 103 TYR A CA 1
ATOM 813 C C . TYR A 1 103 ? -15.230 4.080 28.881 1.00 90.06 103 TYR A C 1
ATOM 815 O O . TYR A 1 103 ? -15.354 2.955 28.409 1.00 90.06 103 TYR A O 1
ATOM 823 N N . ASP A 1 104 ? -15.309 4.319 30.189 1.00 87.38 104 ASP A N 1
ATOM 824 C CA . ASP A 1 104 ? -15.492 3.259 31.180 1.00 87.38 104 ASP A CA 1
ATOM 825 C C . ASP A 1 104 ? -16.855 2.584 31.041 1.00 87.38 104 ASP A C 1
ATOM 827 O O . ASP A 1 104 ? -16.931 1.360 31.058 1.00 87.38 104 ASP A O 1
ATOM 831 N N . ASP A 1 105 ? -17.912 3.357 30.803 1.00 89.31 105 ASP A N 1
ATOM 832 C CA . ASP A 1 105 ? -19.235 2.835 30.478 1.00 89.31 105 ASP A CA 1
ATOM 833 C C . ASP A 1 105 ? -19.205 2.010 29.182 1.00 89.31 105 ASP A C 1
ATOM 835 O O . ASP A 1 105 ? -19.601 0.849 29.190 1.00 89.31 105 ASP A O 1
ATOM 839 N N . TRP A 1 106 ? -18.611 2.526 28.098 1.00 91.62 106 TRP A N 1
ATOM 840 C CA . TRP A 1 106 ? -18.427 1.763 26.855 1.00 91.62 106 TRP A CA 1
ATOM 841 C C . TRP A 1 106 ? -17.715 0.416 27.077 1.00 91.62 106 TRP A C 1
ATOM 843 O O . TRP A 1 106 ? -18.141 -0.606 26.533 1.00 91.62 106 TRP A O 1
ATOM 853 N N . VAL A 1 107 ? -16.651 0.389 27.889 1.00 86.50 107 VAL A N 1
ATOM 854 C CA . VAL A 1 107 ? -15.946 -0.850 28.257 1.00 86.50 107 VAL A CA 1
ATOM 855 C C . VAL A 1 107 ? -16.847 -1.779 29.071 1.00 86.50 107 VAL A C 1
ATOM 857 O O . VAL A 1 107 ? -16.908 -2.971 28.766 1.00 86.50 107 VAL A O 1
ATOM 860 N N . ASN A 1 108 ? -17.559 -1.252 30.069 1.00 82.38 108 ASN A N 1
ATOM 861 C CA . ASN A 1 108 ? -18.446 -2.022 30.945 1.00 82.38 108 ASN A CA 1
ATOM 862 C C . ASN A 1 108 ? -19.603 -2.673 30.176 1.00 82.38 108 ASN A C 1
ATOM 864 O O . ASN A 1 108 ? -19.979 -3.800 30.491 1.00 82.38 108 ASN A O 1
ATOM 868 N N . GLN A 1 109 ? -20.098 -2.022 29.120 1.00 86.50 109 GLN A N 1
ATOM 869 C CA . GLN A 1 109 ? -21.103 -2.584 28.210 1.00 86.50 109 GLN A CA 1
ATOM 870 C C . GLN A 1 109 ? -20.525 -3.563 27.173 1.00 86.50 109 GLN A C 1
ATOM 872 O O . GLN A 1 109 ? -21.206 -3.977 26.235 1.00 86.50 109 GLN A O 1
ATOM 877 N N . GLY A 1 110 ? -19.250 -3.940 27.306 1.00 78.69 110 GLY A N 1
ATOM 878 C CA . GLY A 1 110 ? -18.585 -4.886 26.413 1.00 78.69 110 GLY A CA 1
ATOM 879 C C . GLY A 1 110 ? -18.181 -4.293 25.063 1.00 78.69 110 GLY A C 1
ATOM 880 O O . GLY A 1 110 ? -17.850 -5.043 24.147 1.00 78.69 110 GLY A O 1
ATOM 881 N N . GLY A 1 111 ? -18.165 -2.967 24.918 1.00 79.50 111 GLY A N 1
ATOM 882 C CA . GLY A 1 111 ? -17.813 -2.292 23.670 1.00 79.50 111 GLY A CA 1
ATOM 883 C C . GLY A 1 111 ? -16.353 -2.485 23.240 1.00 79.50 111 GLY A C 1
ATOM 884 O O . GLY A 1 111 ? -16.057 -2.472 22.044 1.00 79.50 111 GLY A O 1
ATOM 885 N N . ALA A 1 112 ? -15.450 -2.740 24.194 1.00 74.25 112 ALA A N 1
ATOM 886 C CA . ALA A 1 112 ? -14.053 -3.093 23.923 1.00 74.25 112 ALA A CA 1
ATOM 887 C C . ALA A 1 112 ? -13.868 -4.552 23.453 1.00 74.25 112 ALA A C 1
ATOM 889 O O . ALA A 1 112 ? -12.813 -4.918 22.932 1.00 74.25 112 ALA A O 1
ATOM 890 N N . TYR A 1 113 ? -14.890 -5.399 23.614 1.00 66.19 113 TYR A N 1
ATOM 891 C CA . TYR A 1 113 ? -14.887 -6.766 23.102 1.00 66.19 113 TYR A CA 1
ATOM 892 C C . TYR A 1 113 ? -15.105 -6.729 21.583 1.00 66.19 113 TYR A C 1
ATOM 894 O O . TYR A 1 113 ? -16.054 -6.100 21.132 1.00 66.19 113 TYR A O 1
ATOM 902 N N . GLY A 1 114 ? -14.262 -7.382 20.773 1.00 56.84 114 GLY A N 1
ATOM 903 C CA . GLY A 1 114 ? -14.390 -7.353 19.299 1.00 56.84 114 GLY A CA 1
ATOM 904 C C . GLY A 1 114 ? -13.367 -6.477 18.576 1.00 56.84 114 GLY A C 1
ATOM 905 O O . GLY A 1 114 ? -13.399 -6.391 17.349 1.00 56.84 114 GLY A O 1
ATOM 906 N N . GLY A 1 115 ? -12.465 -5.817 19.310 1.00 58.88 115 GLY A N 1
ATOM 907 C CA . GLY A 1 115 ? -11.344 -5.093 18.717 1.00 58.88 115 GLY A CA 1
ATOM 908 C C . GLY A 1 115 ? -10.301 -5.999 18.056 1.00 58.88 115 GLY A C 1
ATOM 909 O O . GLY A 1 115 ? -10.159 -7.154 18.467 1.00 58.88 115 GLY A O 1
ATOM 910 N N . TYR A 1 116 ? -9.549 -5.489 17.077 1.00 52.78 116 TYR A N 1
ATOM 911 C CA . TYR A 1 116 ? -8.543 -6.265 16.334 1.00 52.78 116 TYR A CA 1
ATOM 912 C C . TYR A 1 116 ? -7.490 -6.884 17.263 1.00 52.78 116 TYR A C 1
ATOM 914 O O . TYR A 1 116 ? -7.165 -8.064 17.147 1.00 52.78 116 TYR A O 1
ATOM 922 N N . LEU A 1 117 ? -7.029 -6.117 18.255 1.00 46.81 117 LEU A N 1
ATOM 923 C CA . LEU A 1 117 ? -6.117 -6.616 19.285 1.00 46.81 117 LEU A CA 1
ATOM 924 C C . LEU A 1 117 ? -6.779 -7.583 20.273 1.00 46.81 117 LEU A C 1
ATOM 926 O O . LEU A 1 117 ? -6.123 -8.497 20.761 1.00 46.81 117 LEU A O 1
ATOM 930 N N . SER A 1 118 ? -8.082 -7.429 20.536 1.00 47.53 118 SER A N 1
ATOM 931 C CA . SER A 1 118 ? -8.841 -8.353 21.393 1.00 47.53 118 SER A CA 1
ATOM 932 C C . SER A 1 118 ? -8.990 -9.755 20.792 1.00 47.53 118 SER A C 1
ATOM 934 O O . SER A 1 118 ? -9.123 -10.739 21.525 1.00 47.53 118 SER A O 1
ATOM 936 N N . ALA A 1 119 ? -8.944 -9.836 19.458 1.00 45.53 119 ALA A N 1
ATOM 937 C CA . ALA A 1 119 ? -9.004 -11.078 18.701 1.00 45.53 119 ALA A CA 1
ATOM 938 C C . ALA A 1 119 ? -7.702 -11.891 18.811 1.00 45.53 119 ALA A C 1
ATOM 940 O O . ALA A 1 119 ? -7.745 -13.123 18.816 1.00 45.53 119 ALA A O 1
ATOM 941 N N . ASP A 1 120 ? -6.554 -11.222 18.965 1.00 50.59 120 ASP A N 1
ATOM 942 C CA . ASP A 1 120 ? -5.251 -11.860 19.158 1.00 50.59 120 ASP A CA 1
ATOM 943 C C . ASP A 1 120 ? -4.897 -11.951 20.653 1.00 50.59 120 ASP A C 1
ATOM 945 O O . ASP A 1 120 ? -4.105 -11.192 21.214 1.00 50.59 120 ASP A O 1
ATOM 949 N N . ARG A 1 121 ? -5.552 -12.897 21.338 1.00 46.34 121 ARG A N 1
ATOM 950 C CA . ARG A 1 121 ? -5.445 -13.090 22.798 1.00 46.34 121 ARG A CA 1
ATOM 951 C C . ARG A 1 121 ? -4.016 -13.364 23.294 1.00 46.34 121 ARG A C 1
ATOM 953 O O . ARG A 1 121 ? -3.753 -13.156 24.479 1.00 46.34 121 ARG A O 1
ATOM 960 N N . ASP A 1 122 ? -3.121 -13.856 22.436 1.00 42.78 122 ASP A N 1
ATOM 961 C CA . ASP A 1 122 ? -1.731 -14.149 22.804 1.00 42.78 122 ASP A CA 1
ATOM 962 C C . ASP A 1 122 ? -0.859 -12.875 22.741 1.00 42.78 122 ASP A C 1
ATOM 964 O O . ASP A 1 122 ? -0.085 -12.638 23.670 1.00 42.78 122 ASP A O 1
ATOM 968 N N . LEU A 1 123 ? -1.104 -11.982 21.770 1.00 40.78 123 LEU A N 1
ATOM 969 C CA . LEU A 1 123 ? -0.600 -10.597 21.764 1.00 40.78 123 LEU A CA 1
ATOM 970 C C . LEU A 1 123 ? -1.081 -9.815 23.000 1.00 40.78 123 LEU A C 1
ATOM 972 O O . LEU A 1 123 ? -0.298 -9.138 23.662 1.00 40.78 123 LEU A O 1
ATOM 976 N N . LEU A 1 124 ? -2.348 -9.989 23.376 1.00 37.81 124 LEU A N 1
ATOM 977 C CA . LEU A 1 124 ? -2.955 -9.386 24.569 1.00 37.81 124 LEU A CA 1
ATOM 978 C C . LEU A 1 124 ? -2.330 -9.883 25.883 1.00 37.81 124 LEU A C 1
ATOM 980 O O . LEU A 1 124 ? -2.129 -9.104 26.814 1.00 37.81 124 LEU A O 1
ATOM 984 N N . LYS A 1 125 ? -1.986 -11.175 25.974 1.00 36.03 125 LYS A N 1
ATOM 985 C CA . LYS A 1 125 ? -1.258 -11.736 27.127 1.00 36.03 125 LYS A CA 1
ATOM 986 C C . LYS A 1 125 ? 0.156 -11.173 27.239 1.00 36.03 125 LYS A C 1
ATOM 988 O O . LYS A 1 125 ? 0.584 -10.850 28.346 1.00 36.03 125 LYS A O 1
ATOM 993 N N . GLU A 1 126 ? 0.862 -11.039 26.119 1.00 44.19 126 GLU A N 1
ATOM 994 C CA . GLU A 1 126 ? 2.196 -10.432 26.082 1.00 44.19 126 GLU A CA 1
ATOM 995 C C . GLU A 1 126 ? 2.135 -8.949 26.498 1.00 44.19 126 GLU A C 1
ATOM 997 O O . GLU A 1 126 ? 2.939 -8.499 27.317 1.00 44.19 126 GLU A O 1
ATOM 1002 N N . GLN A 1 127 ? 1.106 -8.221 26.054 1.00 42.22 127 GLN A N 1
ATOM 1003 C CA . GLN A 1 127 ? 0.841 -6.834 26.446 1.00 42.22 127 GLN A CA 1
ATOM 1004 C C . GLN A 1 127 ? 0.486 -6.672 27.930 1.00 42.22 127 GLN A C 1
ATOM 1006 O O . GLN A 1 127 ? 1.026 -5.781 28.584 1.00 42.22 127 GLN A O 1
ATOM 1011 N N . LEU A 1 128 ? -0.351 -7.546 28.496 1.00 38.12 128 LEU A N 1
ATOM 1012 C CA . LEU A 1 128 ? -0.700 -7.512 29.923 1.00 38.12 128 LEU A CA 1
ATOM 1013 C C . LEU A 1 128 ? 0.495 -7.850 30.823 1.00 38.12 128 LEU A C 1
ATOM 1015 O O . LEU A 1 128 ? 0.653 -7.246 31.880 1.00 38.12 128 LEU A O 1
ATOM 1019 N N . SER A 1 129 ? 1.382 -8.747 30.381 1.00 37.03 129 SER A N 1
ATOM 1020 C CA . SER A 1 129 ? 2.619 -9.070 31.107 1.00 37.03 129 SER A CA 1
ATOM 1021 C C . SER A 1 129 ? 3.684 -7.963 31.049 1.00 37.03 129 SER A C 1
ATOM 1023 O O . SER A 1 129 ? 4.600 -7.946 31.867 1.00 37.03 129 SER A O 1
ATOM 1025 N N . GLY A 1 130 ? 3.561 -7.022 30.104 1.00 37.94 130 GLY A N 1
ATOM 1026 C CA . GLY A 1 130 ? 4.471 -5.887 29.919 1.00 37.94 130 GLY A CA 1
ATOM 1027 C C . GLY A 1 130 ? 3.968 -4.550 30.477 1.00 37.94 130 GLY A C 1
ATOM 1028 O O . GLY A 1 130 ? 4.640 -3.536 30.278 1.00 37.94 130 GLY A O 1
ATOM 1029 N N . LEU A 1 131 ? 2.800 -4.530 31.132 1.00 32.09 131 LEU A N 1
ATOM 1030 C CA . LEU A 1 131 ? 2.153 -3.325 31.671 1.00 32.09 131 LEU A CA 1
ATOM 1031 C C . LEU A 1 131 ? 2.505 -3.020 33.136 1.00 32.09 131 LEU A C 1
ATOM 1033 O O . LEU A 1 131 ? 2.082 -1.994 33.671 1.00 32.09 131 LEU A O 1
ATOM 1037 N N . GLU A 1 132 ? 3.336 -3.835 33.785 1.00 35.78 132 GLU A N 1
ATOM 1038 C CA . GLU A 1 132 ? 3.890 -3.477 35.088 1.00 35.78 132 GLU A CA 1
ATOM 1039 C C . GLU A 1 132 ? 5.104 -2.552 34.918 1.00 35.78 132 GLU A C 1
ATOM 1041 O O . GLU A 1 132 ? 6.236 -2.988 34.725 1.00 35.78 132 GLU A O 1
ATOM 1046 N N . LYS A 1 133 ? 4.825 -1.249 35.061 1.00 40.44 133 LYS A N 1
ATOM 1047 C CA . LYS A 1 133 ? 5.751 -0.105 35.195 1.00 40.44 133 LYS A CA 1
ATOM 1048 C C . LYS A 1 133 ? 6.286 0.494 33.891 1.00 40.44 133 LYS A C 1
ATOM 1050 O O . LYS A 1 133 ? 7.404 0.209 33.471 1.00 40.44 133 LYS A O 1
ATOM 1055 N N . GLN A 1 134 ? 5.582 1.504 33.373 1.00 38.12 134 GLN A N 1
ATOM 1056 C CA . GLN A 1 134 ? 6.266 2.695 32.854 1.00 38.12 134 GLN A CA 1
ATOM 1057 C C . GLN A 1 134 ? 5.346 3.921 32.787 1.00 38.12 134 GLN A C 1
ATOM 1059 O O . GLN A 1 134 ? 4.289 3.898 32.162 1.00 38.12 134 GLN A O 1
ATOM 1064 N N . GLU A 1 135 ? 5.783 5.006 33.427 1.00 39.25 135 GLU A N 1
ATOM 1065 C CA . GLU A 1 135 ? 5.175 6.337 33.368 1.00 39.25 135 GLU A CA 1
ATOM 1066 C C . GLU A 1 135 ? 5.129 6.841 31.914 1.00 39.25 135 GLU A C 1
ATOM 1068 O O . GLU A 1 135 ? 6.165 6.940 31.248 1.00 39.25 135 GLU A O 1
ATOM 1073 N N . SER A 1 136 ? 3.933 7.155 31.406 1.00 41.91 136 SER A N 1
ATOM 1074 C CA . SER A 1 136 ? 3.707 7.481 29.994 1.00 41.91 136 SER A CA 1
ATOM 1075 C C . SER A 1 136 ? 3.159 8.898 29.797 1.00 41.91 136 SER A C 1
ATOM 1077 O O . SER A 1 136 ? 2.289 9.370 30.521 1.00 41.91 136 SER A O 1
ATOM 1079 N N . GLY A 1 137 ? 3.687 9.586 28.782 1.00 41.59 137 GLY A N 1
ATOM 1080 C CA . GLY A 1 137 ? 3.195 10.877 28.312 1.00 41.59 137 GLY A CA 1
ATOM 1081 C C . GLY A 1 137 ? 3.442 11.038 26.811 1.00 41.59 137 GLY A C 1
ATOM 1082 O O . GLY A 1 137 ? 4.512 10.680 26.309 1.00 41.59 137 GLY A O 1
ATOM 1083 N N . LEU A 1 138 ? 2.460 11.609 26.106 1.00 36.72 138 LEU A N 1
ATOM 1084 C CA . LEU A 1 138 ? 2.459 11.894 24.661 1.00 36.72 138 LEU A CA 1
ATOM 1085 C C . LEU A 1 138 ? 3.746 12.592 24.136 1.00 36.72 138 LEU A C 1
ATOM 1087 O O . LEU A 1 138 ? 4.221 12.224 23.062 1.00 36.72 138 LEU A O 1
ATOM 1091 N N . PRO A 1 139 ? 4.400 13.513 24.884 1.00 40.59 139 PRO A N 1
ATOM 1092 C CA . PRO A 1 139 ? 5.640 14.157 24.433 1.00 40.59 139 PRO A CA 1
ATOM 1093 C C . PRO A 1 139 ? 6.858 13.217 24.367 1.00 40.59 139 PRO A C 1
ATOM 1095 O O . PRO A 1 139 ? 7.746 13.413 23.540 1.00 40.59 139 PRO A O 1
ATOM 1098 N N . LYS A 1 140 ? 6.913 12.166 25.201 1.00 42.78 140 LYS A N 1
ATOM 1099 C CA . LYS A 1 140 ? 7.979 11.146 25.145 1.00 42.78 140 LYS A CA 1
ATOM 1100 C C . LYS A 1 140 ? 7.766 10.154 24.000 1.00 42.78 140 LYS A C 1
ATOM 1102 O O . LYS A 1 140 ? 8.755 9.670 23.464 1.00 42.78 140 LYS A O 1
ATOM 1107 N N . ALA A 1 141 ? 6.523 9.897 23.586 1.00 40.94 141 ALA A N 1
ATOM 1108 C CA . ALA A 1 141 ? 6.224 9.080 22.406 1.00 40.94 141 ALA A CA 1
ATOM 1109 C C . ALA A 1 141 ? 6.742 9.747 21.121 1.00 40.94 141 ALA A C 1
ATOM 1111 O O . ALA A 1 141 ? 7.386 9.095 20.308 1.00 40.94 141 ALA A O 1
ATOM 1112 N N . ILE A 1 142 ? 6.577 11.069 21.006 1.00 37.28 142 ILE A N 1
ATOM 1113 C CA . ILE A 1 142 ? 7.142 11.871 19.908 1.00 37.28 142 ILE A CA 1
ATOM 1114 C C . ILE A 1 142 ? 8.680 11.865 19.955 1.00 37.28 142 ILE A C 1
ATOM 1116 O O . ILE A 1 142 ? 9.330 11.713 18.927 1.00 37.28 142 ILE A O 1
ATOM 1120 N N . LYS A 1 143 ? 9.283 11.931 21.150 1.00 36.97 143 LYS A N 1
ATOM 1121 C CA . LYS A 1 143 ? 10.746 11.855 21.323 1.00 36.97 143 LYS A CA 1
ATOM 1122 C C . LYS A 1 143 ? 11.325 10.450 21.071 1.00 36.97 143 LYS A C 1
ATOM 1124 O O . LYS A 1 143 ? 12.477 10.323 20.667 1.00 36.97 143 LYS A O 1
ATOM 1129 N N . ALA A 1 144 ? 10.533 9.399 21.285 1.00 40.31 144 ALA A N 1
ATOM 1130 C CA . ALA A 1 144 ? 10.883 8.010 20.981 1.00 40.31 144 ALA A CA 1
ATOM 1131 C C . ALA A 1 144 ? 10.810 7.701 19.477 1.00 40.31 144 ALA A C 1
ATOM 1133 O O . ALA A 1 144 ? 11.535 6.831 19.008 1.00 40.31 144 ALA A O 1
ATOM 1134 N N . ILE A 1 145 ? 9.993 8.447 18.723 1.00 35.16 145 ILE A N 1
ATOM 1135 C CA . ILE A 1 145 ? 9.959 8.408 17.253 1.00 35.16 145 ILE A CA 1
ATOM 1136 C C . ILE A 1 145 ? 11.262 8.975 16.654 1.00 35.16 145 ILE A C 1
ATOM 1138 O O . ILE A 1 145 ? 11.665 8.580 15.565 1.00 35.16 145 ILE A O 1
ATOM 1142 N N . THR A 1 146 ? 11.950 9.859 17.385 1.00 38.91 146 THR A N 1
ATOM 1143 C CA . THR A 1 146 ? 13.200 10.514 16.960 1.00 38.91 146 THR A CA 1
ATOM 1144 C C . THR A 1 146 ? 14.474 9.914 17.567 1.00 38.91 146 THR A C 1
ATOM 1146 O O . THR A 1 146 ? 15.570 10.344 17.219 1.00 38.91 146 THR A O 1
ATOM 1149 N N . ALA A 1 147 ? 14.364 8.964 18.503 1.00 40.16 147 ALA A N 1
ATOM 1150 C CA . ALA A 1 147 ? 15.523 8.381 19.175 1.00 40.16 147 ALA A CA 1
ATOM 1151 C C . ALA A 1 147 ? 16.058 7.181 18.375 1.00 40.16 147 ALA A C 1
ATOM 1153 O O . ALA A 1 147 ? 15.315 6.220 18.152 1.00 40.16 147 ALA A O 1
ATOM 1154 N N . PRO A 1 148 ? 17.337 7.185 17.966 1.00 42.38 148 PRO A N 1
ATOM 1155 C CA . PRO A 1 148 ? 17.920 6.017 17.344 1.00 42.38 148 PRO A CA 1
ATOM 1156 C C . PRO A 1 148 ? 18.049 4.918 18.410 1.00 42.38 148 PRO A C 1
ATOM 1158 O O . PRO A 1 148 ? 18.515 5.154 19.522 1.00 42.38 148 PRO A O 1
ATOM 1161 N N . VAL A 1 149 ? 17.671 3.696 18.030 1.00 46.38 149 VAL A N 1
ATOM 1162 C CA . VAL A 1 149 ? 18.015 2.430 18.704 1.00 46.38 149 VAL A CA 1
ATOM 1163 C C . VAL A 1 149 ? 17.135 1.980 19.897 1.00 46.38 149 VAL A C 1
ATOM 1165 O O . VAL A 1 149 ? 17.634 1.734 20.989 1.00 46.38 149 VAL A O 1
ATOM 1168 N N . ASN A 1 150 ? 15.829 1.728 19.686 1.00 46.78 150 ASN A N 1
ATOM 1169 C CA . ASN A 1 150 ? 15.165 0.548 20.292 1.00 46.78 150 ASN A CA 1
ATOM 1170 C C . ASN A 1 150 ? 13.877 0.136 19.528 1.00 46.78 150 ASN A C 1
ATOM 1172 O O . ASN A 1 150 ? 12.826 0.755 19.729 1.00 46.78 150 ASN A O 1
ATOM 1176 N N . PRO A 1 151 ? 13.903 -0.933 18.704 1.00 49.25 151 PRO A N 1
ATOM 1177 C CA . PRO A 1 151 ? 12.750 -1.400 17.921 1.00 49.25 151 PRO A CA 1
ATOM 1178 C C . PRO A 1 151 ? 11.488 -1.666 18.757 1.00 49.25 151 PRO A C 1
ATOM 1180 O O . PRO A 1 151 ? 10.371 -1.464 18.283 1.00 49.25 151 PRO A O 1
ATOM 1183 N N . LYS A 1 152 ? 11.649 -2.064 20.028 1.00 53.94 152 LYS A N 1
ATOM 1184 C CA . LYS A 1 152 ? 10.525 -2.353 20.931 1.00 53.94 152 LYS A CA 1
ATOM 1185 C C . LYS A 1 152 ? 9.715 -1.105 21.299 1.00 53.94 152 LYS A C 1
ATOM 1187 O O . LYS A 1 152 ? 8.509 -1.210 21.497 1.00 53.94 152 LYS A O 1
ATOM 1192 N N . ASN A 1 153 ? 10.344 0.069 21.371 1.00 54.34 153 ASN A N 1
ATOM 1193 C CA . ASN A 1 153 ? 9.652 1.312 21.732 1.00 54.34 153 ASN A CA 1
ATOM 1194 C C . ASN A 1 153 ? 8.823 1.852 20.563 1.00 54.34 153 ASN A C 1
ATOM 1196 O O . ASN A 1 153 ? 7.706 2.318 20.763 1.00 54.34 153 ASN A O 1
ATOM 1200 N N . TRP A 1 154 ? 9.338 1.723 19.341 1.00 56.47 154 TRP A N 1
ATOM 1201 C CA . TRP A 1 154 ? 8.634 2.107 18.120 1.00 56.47 154 TRP A CA 1
ATOM 1202 C C . TRP A 1 154 ? 7.396 1.244 17.858 1.00 56.47 154 TRP A C 1
ATOM 1204 O O . TRP A 1 154 ? 6.314 1.769 17.602 1.00 56.47 154 TRP A O 1
ATOM 1214 N N . LEU A 1 155 ? 7.528 -0.080 18.002 1.00 63.69 155 LEU A N 1
ATOM 1215 C CA . LEU A 1 155 ? 6.411 -1.014 17.843 1.00 63.69 155 LEU A CA 1
ATOM 1216 C C . LEU A 1 155 ? 5.272 -0.719 18.820 1.00 63.69 155 LEU A C 1
ATOM 1218 O O . LEU A 1 155 ? 4.119 -0.665 18.403 1.00 63.69 155 LEU A O 1
ATOM 1222 N N . LYS A 1 156 ? 5.593 -0.443 20.090 1.00 65.81 156 LYS A N 1
ATOM 1223 C CA . LYS A 1 156 ? 4.600 -0.042 21.097 1.00 65.81 156 LYS A CA 1
ATOM 1224 C C . LYS A 1 156 ? 3.880 1.256 20.725 1.00 65.81 156 LYS A C 1
ATOM 1226 O O . LYS A 1 156 ? 2.679 1.365 20.935 1.00 65.81 156 LYS A O 1
ATOM 1231 N N . VAL A 1 157 ? 4.580 2.239 20.153 1.00 65.69 157 VAL A N 1
ATOM 1232 C CA . VAL A 1 157 ? 3.954 3.496 19.704 1.00 65.69 157 VAL A CA 1
ATOM 1233 C C . VAL A 1 157 ? 2.980 3.247 18.550 1.00 65.69 157 VAL A C 1
ATOM 1235 O O . VAL A 1 157 ? 1.859 3.745 18.594 1.00 65.69 157 VAL A O 1
ATOM 1238 N N . LEU A 1 158 ? 3.362 2.449 17.551 1.00 67.88 158 LEU A N 1
ATOM 1239 C CA . LEU A 1 158 ? 2.486 2.129 16.417 1.00 67.88 158 LEU A CA 1
ATOM 1240 C C . LEU A 1 158 ? 1.280 1.269 16.821 1.00 67.88 158 LEU A C 1
ATOM 1242 O O . LEU A 1 158 ? 0.173 1.490 16.325 1.00 67.88 158 LEU A O 1
ATOM 1246 N N . GLN A 1 159 ? 1.477 0.334 17.756 1.00 69.50 159 GLN A N 1
ATOM 1247 C CA . GLN A 1 159 ? 0.393 -0.430 18.380 1.00 69.50 159 GLN A CA 1
ATOM 1248 C C . GLN A 1 159 ? -0.581 0.506 19.100 1.00 69.50 159 GLN A C 1
ATOM 1250 O O . GLN A 1 159 ? -1.768 0.491 18.791 1.00 69.50 159 GLN A O 1
ATOM 1255 N N . ASN A 1 160 ? -0.074 1.404 19.951 1.00 71.38 160 ASN A N 1
ATOM 1256 C CA . ASN A 1 160 ? -0.899 2.381 20.661 1.00 71.38 160 ASN A CA 1
ATOM 1257 C C . ASN A 1 160 ? -1.684 3.292 19.706 1.00 71.38 160 ASN A C 1
ATOM 1259 O O . ASN A 1 160 ? -2.842 3.585 19.976 1.00 71.38 160 ASN A O 1
ATOM 1263 N N . ILE A 1 161 ? -1.087 3.743 18.595 1.00 72.62 161 ILE A N 1
ATOM 1264 C CA . ILE A 1 161 ? -1.796 4.550 17.585 1.00 72.62 161 ILE A CA 1
ATOM 1265 C C . ILE A 1 161 ? -2.951 3.750 16.974 1.00 72.62 161 ILE A C 1
ATOM 1267 O O . ILE A 1 161 ? -4.058 4.273 16.844 1.00 72.62 161 ILE A O 1
ATOM 1271 N N . SER A 1 162 ? -2.703 2.483 16.635 1.00 75.44 162 SER A N 1
ATOM 1272 C CA . SER A 1 162 ? -3.712 1.601 16.043 1.00 75.44 162 SER A CA 1
ATOM 1273 C C . SER A 1 162 ? -4.864 1.333 17.021 1.00 75.44 162 SER A C 1
ATOM 1275 O O . SER A 1 162 ? -6.024 1.515 16.659 1.00 75.44 162 SER A O 1
ATOM 1277 N N . GLU A 1 163 ? -4.549 0.994 18.277 1.00 78.38 163 GLU A N 1
ATOM 1278 C CA . GLU A 1 163 ? -5.532 0.792 19.352 1.00 78.38 163 GLU A CA 1
ATOM 1279 C C . GLU A 1 163 ? -6.358 2.055 19.613 1.00 78.38 163 GLU A C 1
ATOM 1281 O O . GLU A 1 163 ? -7.585 2.011 19.601 1.00 78.38 163 GLU A O 1
ATOM 1286 N N . VAL A 1 164 ? -5.692 3.199 19.810 1.00 83.12 164 VAL A N 1
ATOM 1287 C CA . VAL A 1 164 ? -6.358 4.479 20.089 1.00 83.12 164 VAL A CA 1
ATOM 1288 C C . VAL A 1 164 ? -7.278 4.875 18.941 1.00 83.12 164 VAL A C 1
ATOM 1290 O O . VAL A 1 164 ? -8.365 5.386 19.192 1.00 83.12 164 VAL A O 1
ATOM 1293 N N . SER A 1 165 ? -6.876 4.638 17.692 1.00 85.50 165 SER A N 1
ATOM 1294 C CA . SER A 1 165 ? -7.721 4.912 16.529 1.00 85.50 165 SER A CA 1
ATOM 1295 C C . SER A 1 165 ? -8.969 4.026 16.489 1.00 85.50 165 SER A C 1
ATOM 1297 O O . SER A 1 165 ? -10.082 4.513 16.259 1.00 85.50 165 SER A O 1
ATOM 1299 N N . GLU A 1 166 ? -8.800 2.722 16.708 1.00 85.12 166 GLU A N 1
ATOM 1300 C CA . GLU A 1 166 ? -9.918 1.781 16.693 1.00 85.12 166 GLU A CA 1
ATOM 1301 C C . GLU A 1 166 ? -10.911 2.094 17.822 1.00 85.12 166 GLU A C 1
ATOM 1303 O O . GLU A 1 166 ? -12.112 2.256 17.583 1.00 85.12 166 GLU A O 1
ATOM 1308 N N . GLU A 1 167 ? -10.403 2.262 19.045 1.00 89.06 167 GLU A N 1
ATOM 1309 C CA . GLU A 1 167 ? -11.198 2.640 20.211 1.00 89.06 167 GLU A CA 1
ATOM 1310 C C . GLU A 1 167 ? -11.877 3.996 20.006 1.00 89.06 167 GLU A C 1
ATOM 1312 O O . GLU A 1 167 ? -13.055 4.134 20.311 1.00 89.06 167 GLU A O 1
ATOM 1317 N N . ALA A 1 168 ? -11.194 4.998 19.444 1.00 91.88 168 ALA A N 1
ATOM 1318 C CA . ALA A 1 168 ? -11.781 6.318 19.219 1.00 91.88 168 ALA A CA 1
ATOM 1319 C C . ALA A 1 168 ? -12.971 6.267 18.256 1.00 91.88 168 ALA A C 1
ATOM 1321 O O . ALA A 1 168 ? -13.991 6.912 18.501 1.00 91.88 168 ALA A O 1
ATOM 1322 N N . THR A 1 169 ? -12.873 5.471 17.192 1.00 93.00 169 THR A N 1
ATOM 1323 C CA . THR A 1 169 ? -13.986 5.271 16.255 1.00 93.00 169 THR A CA 1
ATOM 1324 C C . THR A 1 169 ? -15.180 4.630 16.975 1.00 93.00 169 THR A C 1
ATOM 1326 O O . THR A 1 169 ? -16.305 5.131 16.889 1.00 93.00 169 THR A O 1
ATOM 1329 N N . LYS A 1 170 ? -14.932 3.581 17.772 1.00 92.94 170 LYS A N 1
ATOM 1330 C CA . LYS A 1 170 ? -15.969 2.854 18.525 1.00 92.94 170 LYS A CA 1
ATOM 1331 C C . LYS A 1 170 ? -16.588 3.700 19.645 1.00 92.94 170 LYS A C 1
ATOM 1333 O O . LYS A 1 170 ? -17.808 3.791 19.728 1.00 92.94 170 LYS A O 1
ATOM 1338 N N . VAL A 1 171 ? -15.789 4.404 20.444 1.00 94.62 171 VAL A N 1
ATOM 1339 C CA . VAL A 1 171 ? -16.250 5.324 21.503 1.00 94.62 171 VAL A CA 1
ATOM 1340 C C . VAL A 1 171 ? -17.017 6.510 20.909 1.00 94.62 171 VAL A C 1
ATOM 1342 O O . VAL A 1 171 ? -18.027 6.948 21.463 1.00 94.62 171 VAL A O 1
ATOM 1345 N N . GLY A 1 172 ? -16.584 7.024 19.755 1.00 95.12 172 GLY A N 1
ATOM 1346 C CA . GLY A 1 172 ? -17.311 8.056 19.018 1.00 95.12 172 GLY A CA 1
ATOM 1347 C C . GLY A 1 172 ? -18.701 7.582 18.589 1.00 95.12 172 GLY A C 1
ATOM 1348 O O . GLY A 1 172 ? -19.697 8.268 18.838 1.00 95.12 172 GLY A O 1
ATOM 1349 N N . ALA A 1 173 ? -18.785 6.382 18.009 1.00 95.00 173 ALA A N 1
ATOM 1350 C CA . ALA A 1 173 ? -20.046 5.751 17.625 1.00 95.00 173 ALA A CA 1
ATOM 1351 C C . ALA A 1 173 ? -20.941 5.425 18.829 1.00 95.00 173 ALA A C 1
ATOM 1353 O O . ALA A 1 173 ? -22.149 5.650 18.761 1.00 95.00 173 ALA A O 1
ATOM 1354 N N . TYR A 1 174 ? -20.344 4.990 19.939 1.00 95.81 174 TYR A N 1
ATOM 1355 C CA . TYR A 1 174 ? -21.022 4.733 21.205 1.00 95.81 174 TYR A CA 1
ATOM 1356 C C . TYR A 1 174 ? -21.678 5.998 21.771 1.00 95.81 174 TYR A C 1
ATOM 1358 O O . TYR A 1 174 ? -22.876 6.047 22.044 1.00 95.81 174 TYR A O 1
ATOM 1366 N N . ASN A 1 175 ? -20.915 7.086 21.863 1.00 96.38 175 ASN A N 1
ATOM 1367 C CA . ASN A 1 175 ? -21.439 8.378 22.298 1.00 96.38 175 ASN A CA 1
ATOM 1368 C C . ASN A 1 175 ? -22.562 8.871 21.371 1.00 96.38 175 ASN A C 1
ATOM 1370 O O . ASN A 1 175 ? -23.548 9.462 21.813 1.00 96.38 175 ASN A O 1
ATOM 1374 N N . LYS A 1 176 ? -22.425 8.632 20.061 1.00 96.38 176 LYS A N 1
ATOM 1375 C CA . LYS A 1 176 ? -23.445 8.999 19.077 1.00 96.38 176 LYS A CA 1
ATOM 1376 C C . LYS A 1 176 ? -24.739 8.205 19.266 1.00 96.38 176 LYS A C 1
ATOM 1378 O O . LYS A 1 176 ? -25.808 8.806 19.166 1.00 96.38 176 LYS A O 1
ATOM 1383 N N . GLY A 1 177 ? -24.647 6.905 19.546 1.00 96.06 177 GLY A N 1
ATOM 1384 C CA . GLY A 1 177 ? -25.796 6.045 19.828 1.00 96.06 177 GLY A CA 1
ATOM 1385 C C . GLY A 1 177 ? -26.544 6.466 21.092 1.00 96.06 177 GLY A C 1
ATOM 1386 O O . GLY A 1 177 ? -27.753 6.684 21.028 1.00 96.06 177 GLY A O 1
ATOM 1387 N N . LEU A 1 178 ? -25.824 6.729 22.188 1.00 96.44 178 LEU A N 1
ATOM 1388 C CA . LEU A 1 178 ? -26.414 7.245 23.432 1.00 96.44 178 LEU A CA 1
ATOM 1389 C C . LEU A 1 178 ? -27.163 8.566 23.206 1.00 96.44 178 LEU A C 1
ATOM 1391 O O . LEU A 1 178 ? -28.298 8.737 23.639 1.00 96.44 178 LEU A O 1
ATOM 1395 N N . LYS A 1 179 ? -26.568 9.497 22.449 1.00 95.75 179 LYS A N 1
ATOM 1396 C CA . LYS A 1 179 ? -27.210 10.780 22.099 1.00 95.75 179 LYS A CA 1
ATOM 1397 C C . LYS A 1 179 ? -28.452 10.638 21.225 1.00 95.75 179 LYS A C 1
ATOM 1399 O O . LYS A 1 179 ? -29.241 11.575 21.150 1.00 95.75 179 LYS A O 1
ATOM 1404 N N . LYS A 1 180 ? -28.606 9.507 20.538 1.00 94.62 180 LYS A N 1
ATOM 1405 C CA . LYS A 1 180 ? -29.811 9.162 19.779 1.00 94.62 180 LYS A CA 1
ATOM 1406 C C . LYS A 1 180 ? -30.861 8.430 20.618 1.00 94.62 180 LYS A C 1
ATOM 1408 O O . LYS A 1 180 ? -31.911 8.104 20.078 1.00 94.62 180 LYS A O 1
ATOM 1413 N N . GLY A 1 181 ? -30.594 8.201 21.903 1.00 94.75 181 GLY A N 1
ATOM 1414 C CA . GLY A 1 181 ? -31.513 7.537 22.822 1.00 94.75 181 GLY A CA 1
ATOM 1415 C C . GLY A 1 181 ? -31.439 6.010 22.803 1.00 94.75 181 GLY A C 1
ATOM 1416 O O . GLY A 1 181 ? -32.344 5.383 23.340 1.00 94.75 181 GLY A O 1
ATOM 1417 N N . LEU A 1 182 ? -30.401 5.413 22.200 1.00 95.88 182 LEU A N 1
ATOM 1418 C CA . LEU A 1 182 ? -30.152 3.973 22.338 1.00 95.88 182 LEU A CA 1
ATOM 1419 C C . LEU A 1 182 ? -29.757 3.637 23.775 1.00 95.88 182 LEU A C 1
ATOM 1421 O O . LEU A 1 182 ? -29.139 4.467 24.455 1.00 95.88 182 LEU A O 1
ATOM 1425 N N . THR A 1 183 ? -30.044 2.410 24.214 1.00 96.31 183 THR A N 1
ATOM 1426 C CA . THR A 1 183 ? -29.507 1.943 25.497 1.00 96.31 183 THR A CA 1
ATOM 1427 C C . THR A 1 183 ? -27.978 1.807 25.423 1.00 96.31 183 THR A C 1
ATOM 1429 O O . THR A 1 183 ? -27.414 1.684 24.326 1.00 96.31 183 THR A O 1
ATOM 1432 N N . PRO A 1 184 ? -27.270 1.826 26.566 1.00 93.62 184 PRO A N 1
ATOM 1433 C CA . PRO A 1 184 ? -25.833 1.557 26.611 1.00 93.62 184 PRO A CA 1
ATOM 1434 C C . PRO A 1 184 ? -25.442 0.258 25.883 1.00 93.62 184 PRO A C 1
ATOM 1436 O O . PRO A 1 184 ? -24.535 0.247 25.056 1.00 93.62 184 PRO A O 1
ATOM 1439 N N . GLU A 1 185 ? -26.180 -0.828 26.080 1.00 91.81 185 GLU A N 1
ATOM 1440 C CA . GLU A 1 185 ? -25.908 -2.130 25.464 1.00 91.81 185 GLU A CA 1
ATOM 1441 C C . GLU A 1 185 ? -26.101 -2.096 23.942 1.00 91.81 185 GLU A C 1
ATOM 1443 O O . GLU A 1 185 ? -25.246 -2.567 23.187 1.00 91.81 185 GLU A O 1
ATOM 1448 N N . GLU A 1 186 ? -27.199 -1.496 23.471 1.00 92.81 186 GLU A N 1
ATOM 1449 C CA . GLU A 1 186 ? -27.471 -1.330 22.040 1.00 92.81 186 GLU A CA 1
ATOM 1450 C C . GLU A 1 186 ? -26.412 -0.452 21.373 1.00 92.81 186 GLU A C 1
ATOM 1452 O O . GLU A 1 186 ? -25.916 -0.762 20.288 1.00 92.81 186 GLU A O 1
ATOM 1457 N N . SER A 1 187 ? -26.027 0.638 22.034 1.00 94.38 187 SER A N 1
ATOM 1458 C CA . SER A 1 187 ? -25.012 1.553 21.530 1.00 94.38 187 SER A CA 1
ATOM 1459 C C . SER A 1 187 ? -23.635 0.885 21.455 1.00 94.38 187 SER A C 1
ATOM 1461 O O . SER A 1 187 ? -22.915 1.050 20.466 1.00 94.38 187 SER A O 1
ATOM 1463 N N . ALA A 1 188 ? -23.271 0.087 22.464 1.00 91.44 188 ALA A N 1
ATOM 1464 C CA . ALA A 1 188 ? -22.028 -0.679 22.479 1.00 91.44 188 ALA A CA 1
ATOM 1465 C C . ALA A 1 188 ? -22.015 -1.743 21.372 1.00 91.44 188 ALA A C 1
ATOM 1467 O O . ALA A 1 188 ? -21.012 -1.886 20.667 1.00 91.44 188 ALA A O 1
ATOM 1468 N N . TYR A 1 189 ? -23.143 -2.428 21.157 1.00 91.00 189 TYR A N 1
ATOM 1469 C CA . TYR A 1 189 ? -23.306 -3.379 20.059 1.00 91.00 189 TYR A CA 1
ATOM 1470 C C . TYR A 1 189 ? -23.123 -2.710 18.692 1.00 91.00 189 TYR A C 1
ATOM 1472 O O . TYR A 1 189 ? -22.348 -3.194 17.869 1.00 91.00 189 TYR A O 1
ATOM 1480 N N . GLN A 1 190 ? -23.779 -1.570 18.461 1.00 91.88 190 GLN A N 1
ATOM 1481 C CA . GLN A 1 190 ? -23.683 -0.840 17.195 1.00 91.88 190 GLN A CA 1
ATOM 1482 C C . GLN A 1 190 ? -22.278 -0.285 16.939 1.00 91.88 190 GLN A C 1
ATOM 1484 O O . GLN A 1 190 ? -21.795 -0.309 15.808 1.00 91.88 190 GLN A O 1
ATOM 1489 N N . ALA A 1 191 ? -21.596 0.190 17.984 1.00 91.69 191 ALA A N 1
ATOM 1490 C CA . ALA A 1 191 ? -20.200 0.604 17.891 1.00 91.69 191 ALA A CA 1
ATOM 1491 C C . ALA A 1 191 ? -19.285 -0.567 17.500 1.00 91.69 191 ALA A C 1
ATOM 1493 O O . ALA A 1 191 ? -18.377 -0.393 16.686 1.00 91.69 191 ALA A O 1
ATOM 1494 N N . ARG A 1 192 ? -19.536 -1.767 18.040 1.00 87.88 192 ARG A N 1
ATOM 1495 C CA . ARG A 1 192 ? -18.786 -2.980 17.696 1.00 87.88 192 ARG A CA 1
ATOM 1496 C C . ARG A 1 192 ? -19.062 -3.455 16.266 1.00 87.88 192 ARG A C 1
ATOM 1498 O O . ARG A 1 192 ? -18.111 -3.776 15.560 1.00 87.88 192 A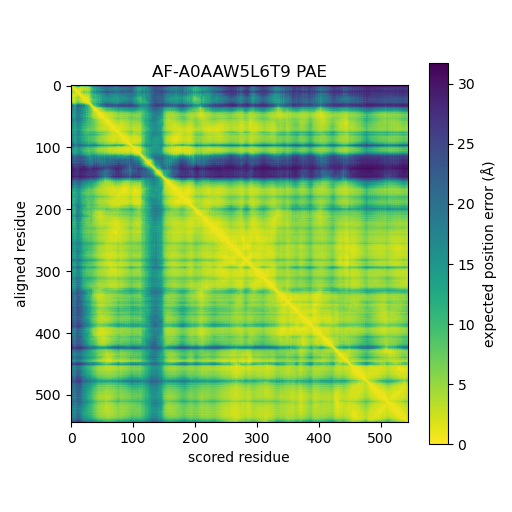RG A O 1
ATOM 1505 N N . ASP A 1 193 ? -20.322 -3.453 15.820 1.00 88.81 193 ASP A N 1
ATOM 1506 C CA . ASP A 1 193 ? -20.726 -3.933 14.482 1.00 88.81 193 ASP A CA 1
ATOM 1507 C C . ASP A 1 193 ? -20.245 -3.031 13.328 1.00 88.81 193 ASP A C 1
ATOM 1509 O O . ASP A 1 193 ? -20.389 -3.409 12.167 1.00 88.81 193 ASP A O 1
ATOM 1513 N N . LEU A 1 194 ? -19.625 -1.872 13.605 1.00 88.06 194 LEU A N 1
ATOM 1514 C CA . LEU A 1 194 ? -18.893 -1.116 12.579 1.00 88.06 194 LEU A CA 1
ATOM 1515 C C . LEU A 1 194 ? -17.800 -1.975 11.927 1.00 88.06 194 LEU A C 1
ATOM 1517 O O . LEU A 1 194 ? -17.653 -1.952 10.708 1.00 88.06 194 LEU A O 1
ATOM 1521 N N . MET A 1 195 ? -17.056 -2.727 12.746 1.00 82.50 195 MET A N 1
ATOM 1522 C CA . MET A 1 195 ? -16.081 -3.729 12.317 1.00 82.50 195 MET A CA 1
ATOM 1523 C C . MET A 1 195 ? -15.784 -4.677 13.492 1.00 82.50 195 MET A C 1
ATOM 1525 O O . MET A 1 195 ? -15.036 -4.334 14.416 1.00 82.50 195 MET A O 1
ATOM 1529 N N . ASP A 1 196 ? -16.396 -5.866 13.466 1.00 80.50 196 ASP A N 1
ATOM 1530 C CA . ASP A 1 196 ? -16.257 -6.883 14.517 1.00 80.50 196 ASP A CA 1
ATOM 1531 C C . ASP A 1 196 ? -15.318 -8.010 14.065 1.00 80.50 196 ASP A C 1
ATOM 1533 O O . ASP A 1 196 ? -15.714 -8.960 13.383 1.00 80.50 196 ASP A O 1
ATOM 1537 N N . PHE A 1 197 ? -14.049 -7.917 14.467 1.00 74.62 197 PHE A N 1
ATOM 1538 C CA . PHE A 1 197 ? -13.039 -8.914 14.113 1.00 74.62 197 PHE A CA 1
ATOM 1539 C C . PHE A 1 197 ? -13.268 -10.266 14.789 1.00 74.62 197 PHE A C 1
ATOM 1541 O O . PHE A 1 197 ? -12.750 -11.268 14.302 1.00 74.62 197 PHE A O 1
ATOM 1548 N N . ASN A 1 198 ? -14.052 -10.323 15.868 1.00 73.50 198 ASN A N 1
ATOM 1549 C CA . ASN A 1 198 ? -14.356 -11.566 16.574 1.00 73.50 198 ASN A CA 1
ATOM 1550 C C . ASN A 1 198 ? -15.555 -12.308 15.978 1.00 73.50 198 ASN A C 1
ATOM 1552 O O . ASN A 1 198 ? -15.805 -13.457 16.348 1.00 73.50 198 ASN A O 1
ATOM 1556 N N . ARG A 1 199 ? -16.282 -11.701 15.032 1.00 78.38 199 ARG A N 1
ATOM 1557 C CA . ARG A 1 199 ? -17.435 -12.318 14.372 1.00 78.38 199 ARG A CA 1
ATOM 1558 C C . ARG A 1 199 ? -17.009 -13.378 13.348 1.00 78.38 199 ARG A C 1
ATOM 1560 O O . ARG A 1 199 ? -17.173 -13.205 12.147 1.00 78.38 199 ARG A O 1
ATOM 1567 N N . MET A 1 200 ? -16.485 -14.512 13.804 1.00 76.69 200 MET A N 1
ATOM 1568 C CA . MET A 1 200 ? -16.068 -15.616 12.934 1.00 76.69 200 MET A CA 1
ATOM 1569 C C . MET A 1 200 ? -16.486 -16.984 13.483 1.00 76.69 200 MET A C 1
ATOM 1571 O O . MET A 1 200 ? -16.434 -17.226 14.684 1.00 76.69 200 MET A O 1
ATOM 1575 N N . GLY A 1 201 ? -16.883 -17.898 12.593 1.00 74.81 201 GLY A N 1
ATOM 1576 C CA . GLY A 1 201 ? -17.080 -19.312 12.939 1.00 74.81 201 GLY A CA 1
ATOM 1577 C C . GLY A 1 201 ? -15.761 -20.098 12.948 1.00 74.81 201 GLY A C 1
ATOM 1578 O O . GLY A 1 201 ? -14.763 -19.640 12.393 1.00 74.81 201 GLY A O 1
ATOM 1579 N N . ASN A 1 202 ? -15.757 -21.314 13.505 1.00 71.12 202 ASN A N 1
ATOM 1580 C CA . ASN A 1 202 ? -14.539 -22.127 13.699 1.00 71.12 202 ASN A CA 1
ATOM 1581 C C . ASN A 1 202 ? -13.725 -22.353 12.410 1.00 71.12 202 ASN A C 1
ATOM 1583 O O . ASN A 1 202 ? -12.499 -22.244 12.408 1.00 71.12 202 ASN A O 1
ATOM 1587 N N . SER A 1 203 ? -14.393 -22.627 11.284 1.00 76.88 203 SER A N 1
ATOM 1588 C CA . SER A 1 203 ? -13.714 -22.821 9.995 1.00 76.88 203 SER A CA 1
ATOM 1589 C C . SER A 1 203 ? -13.014 -21.546 9.519 1.00 76.88 203 SER A C 1
ATOM 1591 O O . SER A 1 203 ? -11.876 -21.607 9.059 1.00 76.88 203 SER A O 1
ATOM 1593 N N . MET A 1 204 ? -13.655 -20.385 9.694 1.00 81.38 204 MET A N 1
ATOM 1594 C CA . MET A 1 204 ? -13.056 -19.086 9.374 1.00 81.38 204 MET A CA 1
ATOM 1595 C C . MET A 1 204 ? -11.905 -18.756 10.331 1.00 81.38 204 MET A C 1
ATOM 1597 O O . MET A 1 204 ? -10.888 -18.227 9.897 1.00 81.38 204 MET A O 1
ATOM 1601 N N . GLN A 1 205 ? -12.007 -19.131 11.608 1.00 77.94 205 GLN A N 1
ATOM 1602 C CA . GLN A 1 205 ? -10.923 -18.963 12.578 1.00 77.94 205 GLN A CA 1
ATOM 1603 C C . GLN A 1 205 ? -9.677 -19.770 12.195 1.00 77.94 205 GLN A C 1
ATOM 1605 O O . GLN A 1 205 ? -8.559 -19.263 12.286 1.00 77.94 205 GLN A O 1
ATOM 1610 N N . SER A 1 206 ? -9.863 -21.006 11.726 1.00 79.00 206 SER A N 1
ATOM 1611 C CA . SER A 1 206 ? -8.770 -21.836 11.211 1.00 79.00 206 SER A CA 1
ATOM 1612 C C . SER A 1 206 ? -8.177 -21.259 9.924 1.00 79.00 206 SER A C 1
ATOM 1614 O O . SER A 1 206 ? -6.957 -21.163 9.800 1.00 79.00 206 SER A O 1
ATOM 1616 N N . ALA A 1 207 ? -9.024 -20.811 8.993 1.00 82.81 207 ALA A N 1
ATOM 1617 C CA . ALA A 1 207 ? -8.581 -20.204 7.743 1.00 82.81 207 ALA A CA 1
ATOM 1618 C C . ALA A 1 207 ? -7.814 -18.890 7.982 1.00 82.81 207 ALA A C 1
ATOM 1620 O O . ALA A 1 207 ? -6.722 -18.718 7.456 1.00 82.81 207 ALA A O 1
ATOM 1621 N N . ASN A 1 208 ? -8.298 -17.996 8.844 1.00 83.12 208 ASN A N 1
ATOM 1622 C CA . ASN A 1 208 ? -7.665 -16.701 9.121 1.00 83.12 208 ASN A CA 1
ATOM 1623 C C . ASN A 1 208 ? -6.256 -16.812 9.743 1.00 83.12 208 ASN A C 1
ATOM 1625 O O . ASN A 1 208 ? -5.474 -15.865 9.678 1.00 83.12 208 ASN A O 1
ATOM 1629 N N . ARG A 1 209 ? -5.900 -17.966 10.327 1.00 79.81 209 ARG A N 1
ATOM 1630 C CA . ARG A 1 209 ? -4.522 -18.252 10.773 1.00 79.81 209 ARG A CA 1
ATOM 1631 C C . ARG A 1 209 ? -3.566 -18.513 9.609 1.00 79.81 209 ARG A C 1
ATOM 1633 O O . ARG A 1 209 ? -2.373 -18.281 9.743 1.00 79.81 209 ARG A O 1
ATOM 1640 N N . ILE A 1 210 ? -4.075 -18.997 8.482 1.00 81.19 210 ILE A N 1
ATOM 1641 C CA . ILE A 1 210 ? -3.296 -19.383 7.296 1.00 81.19 210 ILE A CA 1
ATOM 1642 C C . ILE A 1 210 ? -3.361 -18.294 6.215 1.00 81.19 210 ILE A C 1
ATOM 1644 O O . ILE A 1 210 ? -2.390 -18.065 5.498 1.00 81.19 210 ILE A O 1
ATOM 1648 N N . PHE A 1 211 ? -4.503 -17.620 6.106 1.00 85.88 211 PHE A N 1
ATOM 1649 C CA . PHE A 1 211 ? -4.772 -16.556 5.150 1.00 85.88 211 PHE A CA 1
ATOM 1650 C C . PHE A 1 211 ? -4.795 -15.213 5.881 1.00 85.88 211 PHE A C 1
ATOM 1652 O O . PHE A 1 211 ? -5.764 -14.866 6.564 1.00 85.88 211 PHE A O 1
ATOM 1659 N N . THR A 1 212 ? -3.713 -14.449 5.758 1.00 84.19 212 THR A N 1
ATOM 1660 C CA . THR A 1 212 ? -3.588 -13.137 6.397 1.00 84.19 212 THR A CA 1
ATOM 1661 C C . THR A 1 212 ? -4.676 -12.172 5.909 1.00 84.19 212 THR A C 1
ATOM 1663 O O . THR A 1 212 ? -4.961 -12.083 4.719 1.00 84.19 212 THR A O 1
ATOM 1666 N N . PHE A 1 213 ? -5.302 -11.457 6.852 1.00 85.00 213 PHE A N 1
ATOM 1667 C CA . PHE A 1 213 ? -6.425 -10.525 6.646 1.00 85.00 213 PHE A CA 1
ATOM 1668 C C . PHE A 1 213 ? -7.723 -11.120 6.074 1.00 85.00 213 PHE A C 1
ATOM 1670 O O . PHE A 1 213 ? -8.640 -10.354 5.778 1.00 85.00 213 PHE A O 1
ATOM 1677 N N . LEU A 1 214 ? -7.861 -12.448 5.977 1.00 88.25 214 LEU A N 1
ATOM 1678 C CA . LEU A 1 214 ? -9.062 -13.083 5.423 1.00 88.25 214 LEU A CA 1
ATOM 1679 C C . LEU A 1 214 ? -10.341 -12.646 6.144 1.00 88.25 214 LEU A C 1
ATOM 1681 O O . LEU A 1 214 ? -11.279 -12.177 5.502 1.00 88.25 214 LEU A O 1
ATOM 1685 N N . ASN A 1 215 ? -10.377 -12.751 7.476 1.00 87.94 215 ASN A N 1
ATOM 1686 C CA . ASN A 1 215 ? -11.576 -12.372 8.219 1.00 87.94 215 ASN A CA 1
ATOM 1687 C C . ASN A 1 215 ? -11.8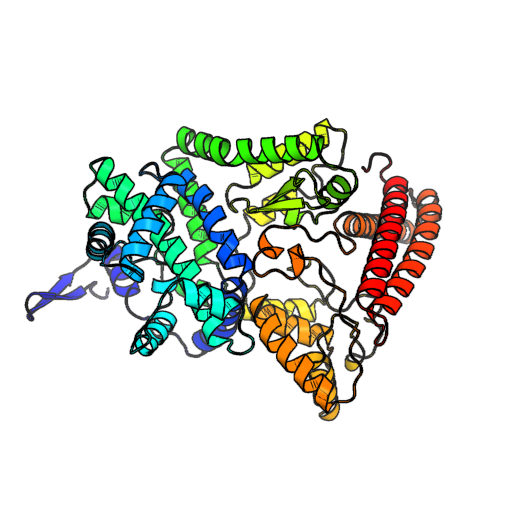59 -10.871 8.088 1.00 87.94 215 ASN A C 1
ATOM 1689 O O . ASN A 1 215 ? -12.990 -10.498 7.821 1.00 87.94 215 ASN A O 1
ATOM 1693 N N . ALA A 1 216 ? -10.841 -10.014 8.207 1.00 84.31 216 ALA A N 1
ATOM 1694 C CA . ALA A 1 216 ? -11.012 -8.565 8.069 1.00 84.31 216 ALA A CA 1
ATOM 1695 C C . ALA A 1 216 ? -11.618 -8.181 6.705 1.00 84.31 216 ALA A C 1
ATOM 1697 O O . ALA A 1 216 ? -12.553 -7.385 6.652 1.00 84.31 216 ALA A O 1
ATOM 1698 N N . ASN A 1 217 ? -11.127 -8.798 5.625 1.00 87.25 217 ASN A N 1
ATOM 1699 C CA . ASN A 1 217 ? -11.625 -8.589 4.268 1.00 87.25 217 ASN A CA 1
ATOM 1700 C C . ASN A 1 217 ? -13.088 -9.052 4.120 1.00 87.25 217 ASN A C 1
ATOM 1702 O O . ASN A 1 217 ? -13.914 -8.323 3.579 1.00 87.25 217 ASN A O 1
ATOM 1706 N N . VAL A 1 218 ? -13.437 -10.219 4.672 1.00 89.94 218 VAL A N 1
ATOM 1707 C CA . VAL A 1 218 ? -14.813 -10.740 4.626 1.00 89.94 218 VAL A CA 1
ATOM 1708 C C . VAL A 1 218 ? -15.773 -9.915 5.489 1.00 89.94 218 VAL A C 1
ATOM 1710 O O . VAL A 1 218 ? -16.879 -9.629 5.039 1.00 89.94 218 VAL A O 1
ATOM 1713 N N . GLN A 1 219 ? -15.374 -9.492 6.694 1.00 87.81 219 GLN A N 1
ATOM 1714 C CA . GLN A 1 219 ? -16.236 -8.702 7.585 1.00 87.81 219 GLN A CA 1
ATOM 1715 C C . GLN A 1 219 ? -16.554 -7.316 7.017 1.00 87.81 219 GLN A C 1
ATOM 1717 O O . GLN A 1 219 ? -17.705 -6.887 7.096 1.00 87.81 219 GLN A O 1
ATOM 1722 N N . GLY A 1 220 ? -15.567 -6.627 6.426 1.00 88.69 220 GLY A N 1
ATOM 1723 C CA . GLY A 1 220 ? -15.789 -5.322 5.789 1.00 88.69 220 GLY A CA 1
ATOM 1724 C C . GLY A 1 220 ? -16.843 -5.408 4.682 1.00 88.69 220 GLY A C 1
ATOM 1725 O O . GLY A 1 220 ? -17.825 -4.660 4.678 1.00 88.69 220 GLY A O 1
ATOM 1726 N N . LYS A 1 221 ? -16.711 -6.424 3.820 1.00 91.38 221 LYS A N 1
ATOM 1727 C CA . LYS A 1 221 ? -17.661 -6.710 2.738 1.00 91.38 221 LYS A CA 1
ATOM 1728 C C . LYS A 1 221 ? -19.033 -7.138 3.255 1.00 91.38 221 LYS A C 1
ATOM 1730 O O . LYS A 1 221 ? -20.036 -6.621 2.769 1.00 91.38 221 LYS A O 1
ATOM 1735 N N . ASP A 1 222 ? -19.104 -8.037 4.243 1.00 91.94 222 ASP A N 1
ATOM 1736 C CA . ASP A 1 222 ? -20.374 -8.463 4.856 1.00 91.94 222 ASP A CA 1
ATOM 1737 C C . ASP A 1 222 ? -21.140 -7.267 5.423 1.00 91.94 222 ASP A C 1
ATOM 1739 O O . ASP A 1 222 ? -22.316 -7.088 5.102 1.00 91.94 222 ASP A O 1
ATOM 1743 N N . LYS A 1 223 ? -20.482 -6.415 6.221 1.00 92.12 223 LYS A N 1
ATOM 1744 C CA . LYS A 1 223 ? -21.135 -5.242 6.812 1.00 92.12 223 LYS A CA 1
ATOM 1745 C C . LYS A 1 223 ? -21.623 -4.278 5.732 1.00 92.12 223 LYS A C 1
ATOM 1747 O O . LYS A 1 223 ? -22.769 -3.839 5.809 1.00 92.12 223 LYS A O 1
ATOM 1752 N N . LEU A 1 224 ? -20.820 -4.005 4.700 1.00 93.25 224 LEU A N 1
ATOM 1753 C CA . LEU A 1 224 ? -21.241 -3.161 3.579 1.00 93.25 224 LEU A CA 1
ATOM 1754 C C . LEU A 1 224 ? -22.459 -3.743 2.842 1.00 93.25 224 LEU A C 1
ATOM 1756 O O . LEU A 1 224 ? -23.423 -3.021 2.581 1.00 93.25 224 LEU A O 1
ATOM 1760 N N . ILE A 1 225 ? -22.449 -5.047 2.542 1.00 93.94 225 ILE A N 1
ATOM 1761 C CA . ILE A 1 225 ? -23.560 -5.740 1.872 1.00 93.94 225 ILE A CA 1
ATOM 1762 C C . ILE A 1 225 ? -24.823 -5.712 2.738 1.00 93.94 225 ILE A C 1
ATOM 1764 O O . ILE A 1 225 ? -25.904 -5.437 2.214 1.00 93.94 225 ILE A O 1
ATOM 1768 N N . ARG A 1 226 ? -24.715 -5.960 4.051 1.00 94.44 226 ARG A N 1
ATOM 1769 C CA . ARG A 1 226 ? -25.847 -5.846 4.984 1.00 94.44 226 ARG A CA 1
ATOM 1770 C C . ARG A 1 226 ? -26.414 -4.432 4.993 1.00 94.44 226 ARG A C 1
ATOM 1772 O O . ARG A 1 226 ? -27.603 -4.268 4.740 1.00 94.44 226 ARG A O 1
ATOM 1779 N N . SER A 1 227 ? -25.568 -3.412 5.151 1.00 94.81 227 SER A N 1
ATOM 1780 C CA . SER A 1 227 ? -25.999 -2.011 5.111 1.00 94.81 227 SER A CA 1
ATOM 1781 C C . SER A 1 227 ? -26.648 -1.630 3.776 1.00 94.81 227 SER A C 1
ATOM 1783 O O . SER A 1 227 ? -27.585 -0.830 3.760 1.00 94.81 227 SER A O 1
ATOM 1785 N N . MET A 1 228 ? -26.189 -2.188 2.652 1.00 95.25 228 MET A N 1
ATOM 1786 C CA . MET A 1 228 ? -26.812 -1.970 1.345 1.00 95.25 228 MET A CA 1
ATOM 1787 C C . MET A 1 228 ? -28.176 -2.665 1.229 1.00 95.25 228 MET A C 1
ATOM 1789 O O . MET A 1 228 ? -29.106 -2.081 0.687 1.00 95.25 228 MET A O 1
ATOM 1793 N N . LYS A 1 229 ? -28.327 -3.884 1.760 1.00 96.81 229 LYS A N 1
ATOM 1794 C CA . LYS A 1 229 ? -29.608 -4.613 1.758 1.00 96.81 229 LYS A CA 1
ATOM 1795 C C . LYS A 1 229 ? -30.646 -3.977 2.681 1.00 96.81 229 LYS A C 1
ATOM 1797 O O . LYS A 1 229 ? -31.804 -3.855 2.301 1.00 96.81 229 LYS A O 1
ATOM 1802 N N . GLU A 1 230 ? -30.234 -3.578 3.880 1.00 95.75 230 GLU A N 1
ATOM 1803 C CA . GLU A 1 230 ? -31.112 -2.989 4.896 1.00 95.75 230 GLU A CA 1
ATOM 1804 C C . GLU A 1 230 ? -31.488 -1.541 4.548 1.00 95.75 230 GLU A C 1
ATOM 1806 O O . GLU A 1 230 ? -32.623 -1.114 4.763 1.00 95.75 230 GLU A O 1
ATOM 1811 N N . HIS A 1 231 ? -30.548 -0.773 3.984 1.00 96.06 231 HIS A N 1
ATOM 1812 C CA . HIS A 1 231 ? -30.714 0.660 3.749 1.00 96.06 231 HIS A CA 1
ATOM 1813 C C . HIS A 1 231 ? -30.089 1.133 2.418 1.00 96.06 231 HIS A C 1
ATOM 1815 O O . HIS A 1 231 ? -29.195 1.986 2.433 1.00 96.06 231 HIS A O 1
ATOM 1821 N N . PRO A 1 232 ? -30.568 0.661 1.251 1.00 96.25 232 PRO A N 1
ATOM 1822 C CA . PRO A 1 232 ? -29.887 0.848 -0.037 1.00 96.25 232 PRO A CA 1
ATOM 1823 C C . PRO A 1 232 ? -29.666 2.316 -0.415 1.00 96.25 232 PRO A C 1
ATOM 1825 O O . PRO A 1 232 ? -28.553 2.715 -0.764 1.00 96.25 232 PRO A O 1
ATOM 1828 N N . VAL A 1 233 ? -30.703 3.150 -0.285 1.00 97.25 233 VAL A N 1
ATOM 1829 C CA . VAL A 1 233 ? -30.632 4.581 -0.630 1.00 97.25 233 VAL A CA 1
ATOM 1830 C C . VAL A 1 233 ? -29.684 5.324 0.311 1.00 97.25 233 VAL A C 1
ATOM 1832 O O . VAL A 1 233 ? -28.826 6.078 -0.141 1.00 97.25 233 VAL A O 1
ATOM 1835 N N . ARG A 1 234 ? -29.792 5.082 1.624 1.00 95.69 234 ARG A N 1
ATOM 1836 C CA . ARG A 1 234 ? -28.946 5.721 2.644 1.00 95.69 234 ARG A CA 1
ATOM 1837 C C . ARG A 1 234 ? -27.479 5.350 2.452 1.00 95.69 234 ARG A C 1
ATOM 1839 O O . ARG A 1 234 ? -26.620 6.225 2.492 1.00 95.69 234 ARG A O 1
ATOM 1846 N N . THR A 1 235 ? -27.200 4.066 2.257 1.00 95.69 235 THR A N 1
ATOM 1847 C CA . THR A 1 235 ? -25.841 3.547 2.089 1.00 95.69 235 THR A CA 1
ATOM 1848 C C . THR A 1 235 ? -25.230 4.079 0.795 1.00 95.69 235 THR A C 1
ATOM 1850 O O . THR A 1 235 ? -24.129 4.618 0.837 1.00 95.69 235 THR A O 1
ATOM 1853 N N . SER A 1 236 ? -25.969 4.070 -0.319 1.00 96.25 236 SER A N 1
ATOM 1854 C CA . SER A 1 236 ? -25.511 4.646 -1.595 1.00 96.25 236 SER A CA 1
ATOM 1855 C C . SER A 1 236 ? -25.244 6.150 -1.500 1.00 96.25 236 SER A C 1
ATOM 1857 O O . SER A 1 236 ? -24.191 6.619 -1.926 1.00 96.25 236 SER A O 1
ATOM 1859 N N . ALA A 1 237 ? -26.151 6.909 -0.877 1.00 96.88 237 ALA A N 1
ATOM 1860 C CA . ALA A 1 237 ? -25.971 8.344 -0.666 1.00 96.88 237 ALA A CA 1
ATOM 1861 C C . ALA A 1 237 ? -24.746 8.647 0.205 1.00 96.88 237 ALA A C 1
ATOM 1863 O O . ALA A 1 237 ? -24.033 9.612 -0.056 1.00 96.88 237 ALA A O 1
ATOM 1864 N N . ARG A 1 238 ? -24.463 7.818 1.217 1.00 95.81 238 ARG A N 1
ATOM 1865 C CA . ARG A 1 238 ? -23.264 7.970 2.048 1.00 95.81 238 ARG A CA 1
ATOM 1866 C C . ARG A 1 238 ? -21.987 7.590 1.315 1.00 95.81 238 ARG A C 1
ATOM 1868 O O . ARG A 1 238 ? -21.015 8.311 1.475 1.00 95.81 238 ARG A O 1
ATOM 1875 N N . ILE A 1 239 ? -21.989 6.531 0.501 1.00 96.31 239 ILE A N 1
ATOM 1876 C CA . ILE A 1 239 ? -20.848 6.190 -0.363 1.00 96.31 239 ILE A CA 1
ATOM 1877 C C . ILE A 1 239 ? -20.538 7.371 -1.282 1.00 96.31 239 ILE A C 1
ATOM 1879 O O . ILE A 1 239 ? -19.402 7.840 -1.323 1.00 96.31 239 ILE A O 1
ATOM 1883 N N . ALA A 1 240 ? -21.550 7.903 -1.970 1.00 96.62 240 ALA A N 1
ATOM 1884 C CA . ALA A 1 240 ? -21.392 9.064 -2.837 1.00 96.62 240 ALA A CA 1
ATOM 1885 C C . ALA A 1 240 ? -20.912 10.295 -2.050 1.00 96.62 240 ALA A C 1
ATOM 1887 O O . ALA A 1 240 ? -19.910 10.909 -2.405 1.00 96.62 240 ALA A O 1
ATOM 1888 N N . GLY A 1 241 ? -21.565 10.615 -0.932 1.00 95.06 241 GLY A N 1
ATOM 1889 C CA . GLY A 1 241 ? -21.212 11.753 -0.084 1.00 95.06 241 GLY A CA 1
ATOM 1890 C C . GLY A 1 241 ? -19.821 11.653 0.547 1.00 95.06 241 GLY A C 1
ATOM 1891 O O . GLY A 1 241 ? -19.215 12.679 0.835 1.00 95.06 241 GLY A O 1
ATOM 1892 N N . SER A 1 242 ? -19.290 10.443 0.737 1.00 94.00 242 SER A N 1
ATOM 1893 C CA . SER A 1 242 ? -17.962 10.225 1.310 1.00 94.00 242 SER A CA 1
ATOM 1894 C C . SER A 1 242 ? -16.853 10.138 0.259 1.00 94.00 242 SER A C 1
ATOM 1896 O O . SER A 1 242 ? -15.695 10.359 0.595 1.00 94.00 242 SER A O 1
ATOM 1898 N N . THR A 1 243 ? -17.173 9.803 -0.995 1.00 95.38 243 THR A N 1
ATOM 1899 C CA . THR A 1 243 ? -16.175 9.568 -2.055 1.00 95.38 243 THR A CA 1
ATOM 1900 C C . THR A 1 243 ? -16.152 10.648 -3.133 1.00 95.38 243 THR A C 1
ATOM 1902 O O . THR A 1 243 ? -15.073 11.004 -3.604 1.00 95.38 243 THR A O 1
ATOM 1905 N N . LEU A 1 244 ? -17.297 11.219 -3.512 1.00 96.31 244 LEU A N 1
ATOM 1906 C CA . LEU A 1 244 ? -17.361 12.214 -4.585 1.00 96.31 244 LEU A CA 1
ATOM 1907 C C . LEU A 1 244 ? -16.715 13.552 -4.202 1.00 96.31 244 LEU A C 1
ATOM 1909 O O . LEU A 1 244 ? -15.954 14.059 -5.022 1.00 96.31 244 LEU A O 1
ATOM 1913 N N . PRO A 1 245 ? -16.921 14.123 -2.993 1.00 96.38 245 PRO A N 1
ATOM 1914 C CA . PRO A 1 245 ? -16.257 15.373 -2.626 1.00 96.38 245 PRO A CA 1
ATOM 1915 C C . PRO A 1 245 ? -14.719 15.316 -2.671 1.00 96.38 245 PRO A C 1
ATOM 1917 O O . PRO A 1 245 ? -14.140 16.181 -3.326 1.00 96.38 245 PRO A O 1
ATOM 1920 N N . PRO A 1 246 ? -14.024 14.327 -2.060 1.00 95.88 246 PRO A N 1
ATOM 1921 C CA . PRO A 1 246 ? -12.570 14.240 -2.197 1.00 95.88 246 PRO A CA 1
ATOM 1922 C C . PRO A 1 246 ? -12.129 13.976 -3.645 1.00 95.88 246 PRO A C 1
ATOM 1924 O O . PRO A 1 246 ? -11.150 14.567 -4.084 1.00 95.88 246 PRO A O 1
ATOM 1927 N N . SER A 1 247 ? -12.882 13.191 -4.427 1.00 96.94 247 SER A N 1
ATOM 1928 C CA . SER A 1 247 ? -12.574 12.982 -5.854 1.00 96.94 247 SER A CA 1
ATOM 1929 C C . SER A 1 247 ? -12.671 14.288 -6.655 1.00 96.94 247 SER A C 1
ATOM 1931 O O . SER A 1 247 ? -11.782 14.607 -7.437 1.00 96.94 247 SER A O 1
ATOM 1933 N N . ALA A 1 248 ? -13.710 15.093 -6.418 1.00 97.06 248 ALA A N 1
ATOM 1934 C CA . ALA A 1 248 ? -13.872 16.401 -7.048 1.00 97.06 248 ALA A CA 1
ATOM 1935 C C . ALA A 1 248 ? -12.752 17.375 -6.647 1.00 97.06 248 ALA A C 1
ATOM 1937 O O . ALA A 1 248 ? -12.249 18.110 -7.493 1.00 97.06 248 ALA A O 1
ATOM 1938 N N . LEU A 1 249 ? -12.326 17.356 -5.37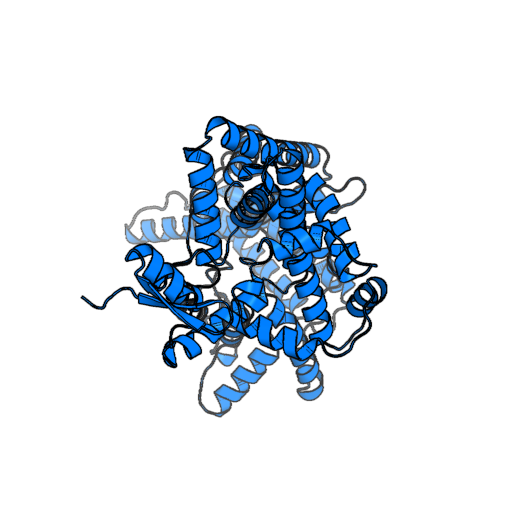8 1.00 96.88 249 LEU A N 1
ATOM 1939 C CA . LEU A 1 249 ? -11.177 18.136 -4.914 1.00 96.88 249 LEU A CA 1
ATOM 1940 C C . LEU A 1 249 ? -9.866 17.673 -5.562 1.00 96.88 249 LEU A C 1
ATOM 1942 O O . LEU A 1 249 ? -9.042 18.518 -5.894 1.00 96.88 249 LEU A O 1
ATOM 1946 N N . ALA A 1 250 ? -9.671 16.367 -5.762 1.00 96.62 250 ALA A N 1
ATOM 1947 C CA . ALA A 1 250 ? -8.489 15.820 -6.429 1.00 96.62 250 ALA A CA 1
ATOM 1948 C C . ALA A 1 250 ? -8.434 16.262 -7.902 1.00 96.62 250 ALA A C 1
ATOM 1950 O O . ALA A 1 250 ? -7.411 16.769 -8.359 1.00 96.62 250 ALA A O 1
ATOM 1951 N N . ILE A 1 251 ? -9.567 16.182 -8.610 1.00 95.62 251 ILE A N 1
ATOM 1952 C CA . ILE A 1 251 ? -9.713 16.666 -9.993 1.00 95.62 251 ILE A CA 1
ATOM 1953 C C . ILE A 1 251 ? -9.452 18.178 -10.076 1.00 95.62 251 ILE A C 1
ATOM 1955 O O . ILE A 1 251 ? -8.673 18.635 -10.911 1.00 95.62 251 ILE A O 1
ATOM 1959 N N . ALA A 1 252 ? -10.053 18.972 -9.184 1.00 96.00 252 ALA A N 1
ATOM 1960 C CA . ALA A 1 252 ? -9.829 20.417 -9.148 1.00 96.00 252 ALA A CA 1
ATOM 1961 C C . ALA A 1 252 ? -8.365 20.766 -8.826 1.00 96.00 252 ALA A C 1
ATOM 1963 O O . ALA A 1 252 ? -7.798 21.689 -9.409 1.00 96.00 252 ALA A O 1
ATOM 1964 N N . SER A 1 253 ? -7.741 20.006 -7.923 1.00 96.75 253 SER A N 1
ATOM 1965 C CA . SER A 1 253 ? -6.337 20.166 -7.553 1.00 96.75 253 SER A CA 1
ATOM 1966 C C . SER A 1 253 ? -5.408 19.903 -8.740 1.00 96.75 253 SER A C 1
ATOM 1968 O O . SER A 1 253 ? -4.512 20.714 -8.976 1.00 96.75 253 SER A O 1
ATOM 1970 N N . TYR A 1 254 ? -5.672 18.860 -9.535 1.00 95.31 254 TYR A N 1
ATOM 1971 C CA . TYR A 1 254 ? -4.940 18.566 -10.772 1.00 95.31 254 TYR A CA 1
ATOM 1972 C C . TYR A 1 254 ? -5.014 19.721 -11.784 1.00 95.31 254 TYR A C 1
ATOM 1974 O O . TYR A 1 254 ? -4.001 20.109 -12.365 1.00 95.31 254 TYR A O 1
ATOM 1982 N N . ALA A 1 255 ? -6.187 20.343 -11.949 1.00 92.75 255 ALA A N 1
ATOM 1983 C CA . ALA A 1 255 ? -6.348 21.484 -12.855 1.00 92.75 255 ALA A CA 1
ATOM 1984 C C . ALA A 1 255 ? -5.463 22.689 -12.468 1.00 92.75 255 ALA A C 1
ATOM 1986 O O . ALA A 1 255 ? -5.001 23.422 -13.341 1.00 92.75 255 ALA A O 1
ATOM 1987 N N . SER A 1 256 ? -5.199 22.871 -11.170 1.00 93.06 256 SER A N 1
ATOM 1988 C CA . SER A 1 256 ? -4.321 23.923 -10.630 1.00 93.06 256 SER A CA 1
ATOM 1989 C C . SER A 1 256 ? -2.859 23.500 -10.425 1.00 93.06 256 SER A C 1
ATOM 1991 O O . SER A 1 256 ? -2.059 24.295 -9.931 1.00 93.06 256 SER A O 1
ATOM 1993 N N . ALA A 1 257 ? -2.516 22.253 -10.751 1.00 96.81 257 ALA A N 1
ATOM 1994 C CA . ALA A 1 257 ? -1.196 21.683 -10.516 1.00 96.81 257 ALA A CA 1
ATOM 1995 C C . ALA A 1 257 ? -0.152 22.236 -11.497 1.00 96.81 257 ALA A C 1
ATOM 1997 O O . ALA A 1 257 ? -0.460 22.512 -12.661 1.00 96.81 257 ALA A O 1
ATOM 1998 N N . ASN A 1 258 ? 1.094 22.358 -11.037 1.00 96.69 258 ASN A N 1
ATOM 1999 C CA . ASN A 1 258 ? 2.225 22.649 -11.917 1.00 96.69 258 ASN A CA 1
ATOM 2000 C C . ASN A 1 258 ? 2.660 21.401 -12.709 1.00 96.69 258 ASN A C 1
ATOM 2002 O O . ASN A 1 258 ? 2.215 20.289 -12.421 1.00 96.69 258 ASN A O 1
ATOM 2006 N N . ASP A 1 259 ? 3.543 21.575 -13.691 1.00 94.56 259 ASP A N 1
ATOM 2007 C CA . ASP A 1 259 ? 3.924 20.491 -14.607 1.00 94.56 259 ASP A CA 1
ATOM 2008 C C . ASP A 1 259 ? 4.567 19.301 -13.884 1.00 94.56 259 ASP A C 1
ATOM 2010 O O . ASP A 1 259 ? 4.221 18.155 -14.159 1.00 94.56 259 ASP A O 1
ATOM 2014 N N . LYS A 1 260 ? 5.415 19.548 -12.876 1.00 92.62 260 LYS A N 1
ATOM 2015 C CA . LYS A 1 260 ? 6.009 18.473 -12.061 1.00 92.62 260 LYS A CA 1
ATOM 2016 C C . LYS A 1 260 ? 4.962 17.710 -11.257 1.00 92.62 260 LYS A C 1
ATOM 2018 O O . LYS A 1 260 ? 5.056 16.497 -11.111 1.00 92.62 260 LYS A O 1
ATOM 2023 N N . GLN A 1 261 ? 3.972 18.407 -10.709 1.00 95.94 261 GLN A N 1
ATOM 2024 C CA . GLN A 1 261 ? 2.892 17.780 -9.955 1.00 95.94 261 GLN A CA 1
ATOM 2025 C C . GLN A 1 261 ? 1.989 16.945 -10.863 1.00 95.94 261 GLN A C 1
ATOM 2027 O O . GLN A 1 261 ? 1.628 15.835 -10.478 1.00 95.94 261 GLN A O 1
ATOM 2032 N N . LYS A 1 262 ? 1.661 17.444 -12.061 1.00 94.56 262 LYS A N 1
ATOM 2033 C CA . LYS A 1 262 ? 0.917 16.678 -13.070 1.00 94.56 262 LYS A CA 1
ATOM 2034 C C . LYS A 1 262 ? 1.685 15.429 -13.476 1.00 94.56 262 LYS A C 1
ATOM 2036 O O . LYS A 1 262 ? 1.135 14.342 -13.360 1.00 94.56 262 LYS A O 1
ATOM 2041 N N . GLU A 1 263 ? 2.973 15.570 -13.792 1.00 92.38 263 GLU A N 1
ATOM 2042 C CA . GLU A 1 263 ? 3.860 14.445 -14.108 1.00 92.38 263 GLU A CA 1
ATOM 2043 C C . GLU A 1 263 ? 3.859 13.394 -12.992 1.00 92.38 263 GLU A C 1
ATOM 2045 O O . GLU A 1 263 ? 3.685 12.205 -13.251 1.00 92.38 263 GLU A O 1
ATOM 2050 N N . MET A 1 264 ? 3.983 13.817 -11.729 1.00 93.94 264 MET A N 1
ATOM 2051 C CA . MET A 1 264 ? 3.904 12.898 -10.592 1.00 93.94 264 MET A CA 1
ATOM 2052 C C . MET A 1 264 ? 2.540 12.203 -10.509 1.00 93.94 264 MET A C 1
ATOM 2054 O O . MET A 1 264 ? 2.503 10.994 -10.311 1.00 93.94 264 MET A O 1
ATOM 2058 N N . MET A 1 265 ? 1.429 12.933 -10.646 1.00 94.44 265 MET A N 1
ATOM 2059 C CA . MET A 1 265 ? 0.070 12.379 -10.546 1.00 94.44 265 MET A CA 1
ATOM 2060 C C . MET A 1 265 ? -0.255 11.412 -11.691 1.00 94.44 265 MET A C 1
ATOM 2062 O O . MET A 1 265 ? -0.862 10.364 -11.458 1.00 94.44 265 MET A O 1
ATOM 2066 N N . ASP A 1 266 ? 0.163 11.736 -12.911 1.00 92.19 266 ASP A N 1
ATOM 2067 C CA . ASP A 1 266 ? -0.078 10.915 -14.095 1.00 92.19 266 ASP A CA 1
ATOM 2068 C C . ASP A 1 266 ? 0.835 9.697 -14.142 1.00 92.19 266 ASP A C 1
ATOM 2070 O O . ASP A 1 266 ? 0.378 8.617 -14.513 1.00 92.19 266 ASP A O 1
ATOM 2074 N N . ASN A 1 267 ? 2.065 9.809 -13.642 1.00 92.81 267 ASN A N 1
ATOM 2075 C CA . ASN A 1 267 ? 2.993 8.687 -13.578 1.00 92.81 267 ASN A CA 1
ATOM 2076 C C . ASN A 1 267 ? 2.838 7.809 -12.316 1.00 92.81 267 ASN A C 1
ATOM 2078 O O . ASN A 1 267 ? 3.546 6.814 -12.166 1.00 92.81 267 ASN A O 1
ATOM 2082 N N . MET A 1 268 ? 1.923 8.120 -11.390 1.00 93.06 268 MET A N 1
ATOM 2083 C CA . MET A 1 268 ? 1.634 7.226 -10.257 1.00 93.06 268 MET A CA 1
ATOM 2084 C C . MET A 1 268 ? 1.179 5.842 -10.754 1.00 93.06 268 MET A C 1
ATOM 2086 O O . MET A 1 268 ? 0.269 5.797 -11.592 1.00 93.06 268 MET A O 1
ATOM 2090 N N . PRO A 1 269 ? 1.715 4.732 -10.201 1.00 91.25 269 PRO A N 1
ATOM 2091 C CA . PRO A 1 269 ? 1.224 3.388 -10.500 1.00 91.25 269 PRO A CA 1
ATOM 2092 C C . PRO A 1 269 ? -0.288 3.284 -10.300 1.00 91.25 269 PRO A C 1
ATOM 2094 O O . PRO A 1 269 ? -0.837 3.868 -9.357 1.00 91.25 269 PRO A O 1
ATOM 2097 N N . GLN A 1 270 ? -0.967 2.508 -11.142 1.00 90.38 270 GLN A N 1
ATOM 2098 C CA . GLN A 1 270 ? -2.426 2.439 -11.145 1.00 90.38 270 GLN A CA 1
ATOM 2099 C C . GLN A 1 270 ? -2.974 1.945 -9.804 1.00 90.38 270 GLN A C 1
ATOM 2101 O O . GLN A 1 270 ? -3.948 2.496 -9.297 1.00 90.38 270 GLN A O 1
ATOM 2106 N N . GLN A 1 271 ? -2.291 0.997 -9.155 1.00 89.31 271 GLN A N 1
ATOM 2107 C CA . GLN A 1 271 ? -2.639 0.553 -7.804 1.00 89.31 271 GLN A CA 1
ATOM 2108 C C . GLN A 1 271 ? -2.599 1.703 -6.780 1.00 89.31 271 GLN A C 1
ATOM 2110 O O . GLN A 1 271 ? -3.424 1.762 -5.864 1.00 89.31 271 GLN A O 1
ATOM 2115 N N . GLU A 1 272 ? -1.654 2.638 -6.912 1.00 91.69 272 GLU A N 1
ATOM 2116 C CA . GLU A 1 272 ? -1.578 3.810 -6.042 1.00 91.69 272 GLU A CA 1
ATOM 2117 C C . GLU A 1 272 ? -2.726 4.786 -6.337 1.00 91.69 272 GLU A C 1
ATOM 2119 O O . GLU A 1 272 ? -3.394 5.236 -5.405 1.00 91.69 272 GLU A O 1
ATOM 2124 N N . LYS A 1 273 ? -3.032 5.042 -7.615 1.00 92.75 273 LYS A N 1
ATOM 2125 C CA . LYS A 1 273 ? -4.200 5.846 -8.016 1.00 92.75 273 LYS A CA 1
ATOM 2126 C C . LYS A 1 273 ? -5.511 5.237 -7.511 1.00 92.75 273 LYS A C 1
ATOM 2128 O O . LYS A 1 273 ? -6.363 5.951 -6.999 1.00 92.75 273 LYS A O 1
ATOM 2133 N N . ASP A 1 274 ? -5.662 3.918 -7.553 1.00 93.56 274 ASP A N 1
ATOM 2134 C CA . ASP A 1 274 ? -6.889 3.234 -7.124 1.00 93.56 274 ASP A CA 1
ATOM 2135 C C . ASP A 1 274 ? -7.071 3.201 -5.596 1.00 93.56 274 ASP A C 1
ATOM 2137 O O . ASP A 1 274 ? -8.185 2.994 -5.098 1.00 93.56 274 ASP A O 1
ATOM 2141 N N . THR A 1 275 ? -5.990 3.408 -4.837 1.00 92.75 275 THR A N 1
ATOM 2142 C CA . THR A 1 275 ? -5.980 3.336 -3.366 1.00 92.75 275 THR A CA 1
ATOM 2143 C C . THR A 1 275 ? -5.809 4.688 -2.679 1.00 92.75 275 THR A C 1
ATOM 2145 O O . THR A 1 275 ? -6.019 4.770 -1.462 1.00 92.75 275 THR A O 1
ATOM 2148 N N . TYR A 1 276 ? -5.503 5.753 -3.427 1.00 95.38 276 TYR A N 1
ATOM 2149 C CA . TYR A 1 276 ? -5.338 7.109 -2.913 1.00 95.38 276 TYR A CA 1
ATOM 2150 C C . TYR A 1 276 ? -5.982 8.166 -3.814 1.00 95.38 276 TYR A C 1
ATOM 2152 O O . TYR A 1 276 ? -5.922 8.085 -5.033 1.00 95.38 276 TYR A O 1
ATOM 2160 N N . TRP A 1 277 ? -6.548 9.205 -3.205 1.00 96.94 277 TRP A N 1
ATOM 2161 C CA . TRP A 1 277 ? -6.755 10.485 -3.881 1.00 96.94 277 TRP A CA 1
ATOM 2162 C C . TRP A 1 277 ? -5.450 11.272 -3.846 1.00 96.94 277 TRP A C 1
ATOM 2164 O O . TRP A 1 277 ? -4.894 11.447 -2.758 1.00 96.94 277 TRP A O 1
ATOM 2174 N N . SER A 1 278 ? -4.977 11.753 -4.990 1.00 96.31 278 SER A N 1
ATOM 2175 C CA . SER A 1 278 ? -3.793 12.606 -5.099 1.00 96.31 278 SER A CA 1
ATOM 2176 C C . SER A 1 278 ? -4.179 14.083 -5.215 1.00 96.31 278 SER A C 1
ATOM 2178 O O . SER A 1 278 ? -5.155 14.440 -5.869 1.00 96.31 278 SER A O 1
ATOM 2180 N N . TYR A 1 279 ? -3.411 14.950 -4.557 1.00 97.12 279 TYR A N 1
ATOM 2181 C CA . TYR A 1 279 ? -3.634 16.393 -4.520 1.00 97.12 279 TYR A CA 1
ATOM 2182 C C . TYR A 1 279 ? -2.310 17.121 -4.726 1.00 97.12 279 TYR A C 1
ATOM 2184 O O . TYR A 1 279 ? -1.360 16.922 -3.969 1.00 97.12 279 TYR A O 1
ATOM 2192 N N . ALA A 1 280 ? -2.256 18.007 -5.709 1.00 97.12 280 ALA A N 1
ATOM 2193 C CA . ALA A 1 280 ? -1.192 18.986 -5.836 1.00 97.12 280 ALA A CA 1
ATOM 2194 C C . ALA A 1 280 ? -1.194 19.918 -4.616 1.00 97.12 280 ALA A C 1
ATOM 2196 O O . ALA A 1 280 ? -2.210 20.538 -4.293 1.00 97.12 280 ALA A O 1
ATOM 2197 N N . ILE A 1 281 ? -0.059 20.000 -3.918 1.00 95.56 281 ILE A N 1
ATOM 2198 C CA . ILE A 1 281 ? 0.100 20.865 -2.748 1.00 95.56 281 ILE A CA 1
ATOM 2199 C C . ILE A 1 281 ? 0.462 22.281 -3.216 1.00 95.56 281 ILE A C 1
ATOM 2201 O O . ILE A 1 281 ? 1.555 22.468 -3.767 1.00 95.56 281 ILE A O 1
ATOM 2205 N N . PRO A 1 282 ? -0.414 23.284 -2.999 1.00 93.50 282 PRO A N 1
ATOM 2206 C CA . PRO A 1 282 ? -0.198 24.636 -3.505 1.00 93.50 282 PRO A CA 1
ATOM 2207 C C . PRO A 1 282 ? 1.117 25.248 -3.012 1.00 93.50 282 PRO A C 1
ATOM 2209 O O . PRO A 1 282 ? 1.473 25.114 -1.842 1.00 93.50 282 PRO A O 1
ATOM 2212 N N . GLY A 1 283 ? 1.827 25.941 -3.907 1.00 92.38 283 GLY A N 1
ATOM 2213 C CA . GLY A 1 283 ? 3.100 26.600 -3.591 1.00 92.38 283 GLY A CA 1
ATOM 2214 C C . GLY A 1 283 ? 4.300 25.655 -3.457 1.00 92.38 283 GLY A C 1
ATOM 2215 O O . GLY A 1 283 ? 5.348 26.079 -2.978 1.00 92.38 283 GLY A O 1
ATOM 2216 N N . THR A 1 284 ? 4.166 24.388 -3.860 1.00 93.62 284 THR A N 1
ATOM 2217 C CA . THR A 1 284 ? 5.250 23.392 -3.837 1.00 93.62 284 THR A CA 1
ATOM 2218 C C . THR A 1 284 ? 5.247 22.542 -5.108 1.00 93.62 284 THR A C 1
ATOM 2220 O O . THR A 1 284 ? 4.254 22.524 -5.825 1.00 93.62 284 THR A O 1
ATOM 2223 N N . ASP A 1 285 ? 6.308 21.761 -5.325 1.00 93.56 285 ASP A N 1
ATOM 2224 C CA . ASP A 1 285 ? 6.381 20.724 -6.371 1.00 93.56 285 ASP A CA 1
ATOM 2225 C C . ASP A 1 285 ? 5.928 19.339 -5.865 1.00 93.56 285 ASP A C 1
ATOM 2227 O O . ASP A 1 285 ? 6.307 18.309 -6.418 1.00 93.56 285 ASP A O 1
ATOM 2231 N N . LYS A 1 286 ? 5.183 19.277 -4.751 1.00 94.19 286 LYS A N 1
ATOM 2232 C CA . LYS A 1 286 ? 4.817 18.014 -4.092 1.00 94.19 286 LYS A CA 1
ATOM 2233 C C . LYS A 1 286 ? 3.360 17.650 -4.317 1.00 94.19 286 LYS A C 1
ATOM 2235 O O . LYS A 1 286 ? 2.489 18.516 -4.399 1.00 94.19 286 LYS A O 1
ATOM 2240 N N . VAL A 1 287 ? 3.107 16.345 -4.350 1.00 96.69 287 VAL A N 1
ATOM 2241 C CA . VAL A 1 287 ? 1.770 15.760 -4.446 1.00 96.69 287 VAL A CA 1
ATOM 2242 C C . VAL A 1 287 ? 1.471 15.017 -3.151 1.00 96.69 287 VAL A C 1
ATOM 2244 O O . VAL A 1 287 ? 2.172 14.073 -2.777 1.00 96.69 287 VAL A O 1
ATOM 2247 N N . GLY A 1 288 ? 0.439 15.472 -2.449 1.00 95.94 288 GLY A N 1
ATOM 2248 C CA . GLY A 1 288 ? -0.120 14.798 -1.290 1.00 95.94 288 GLY A CA 1
ATOM 2249 C C . GLY A 1 288 ? -1.051 13.663 -1.709 1.00 95.94 288 GLY A C 1
ATOM 2250 O O . GLY A 1 288 ? -1.635 13.696 -2.788 1.00 95.94 288 GLY A O 1
ATOM 2251 N N . ARG A 1 289 ? -1.224 12.660 -0.850 1.00 95.00 289 ARG A N 1
ATOM 2252 C CA . ARG A 1 289 ? -2.119 11.523 -1.083 1.00 95.00 289 ARG A CA 1
ATOM 2253 C C . ARG A 1 289 ? -2.931 11.167 0.158 1.00 95.00 289 ARG A C 1
ATOM 2255 O O . ARG A 1 289 ? -2.388 11.076 1.259 1.00 95.00 289 ARG A O 1
ATOM 2262 N N . ILE A 1 290 ? -4.228 10.932 -0.027 1.00 94.81 290 ILE A N 1
ATOM 2263 C CA . ILE A 1 290 ? -5.178 10.555 1.032 1.00 94.81 290 ILE A CA 1
ATOM 2264 C C . ILE A 1 290 ? -5.746 9.169 0.718 1.00 94.81 290 ILE A C 1
ATOM 2266 O O . ILE A 1 290 ? -6.212 8.959 -0.399 1.00 94.81 290 ILE A O 1
ATOM 2270 N N . PRO A 1 291 ? -5.719 8.211 1.661 1.00 94.81 291 PRO A N 1
ATOM 2271 C CA . PRO A 1 291 ? -6.171 6.850 1.397 1.00 94.81 291 PRO A CA 1
ATOM 2272 C C . PRO A 1 291 ? -7.671 6.793 1.093 1.00 94.81 291 PRO A C 1
ATOM 2274 O O . PRO A 1 291 ? -8.494 7.265 1.879 1.00 94.81 291 PRO A O 1
ATOM 2277 N N . LYS A 1 292 ? -8.015 6.130 -0.010 1.00 94.56 292 LYS A N 1
ATOM 2278 C CA . LYS A 1 292 ? -9.383 5.738 -0.349 1.00 94.56 292 LYS A CA 1
ATOM 2279 C C . LYS A 1 292 ? -9.825 4.547 0.522 1.00 94.56 292 LYS A C 1
ATOM 2281 O O . LYS A 1 292 ? -8.996 3.690 0.857 1.00 94.56 292 LYS A O 1
ATOM 2286 N N . PRO A 1 293 ? -11.110 4.462 0.907 1.00 89.69 293 PRO A N 1
ATOM 2287 C CA . PRO A 1 293 ? -11.694 3.284 1.561 1.00 89.69 293 PRO A CA 1
ATOM 2288 C C . PRO A 1 293 ? -11.764 2.081 0.617 1.00 89.69 293 PRO A C 1
ATOM 2290 O O . PRO A 1 293 ? -12.308 2.198 -0.472 1.00 89.69 293 PRO A O 1
ATOM 2293 N N . PHE A 1 294 ? -11.246 0.923 1.043 1.00 81.81 294 PHE A N 1
ATOM 2294 C CA . PHE A 1 294 ? -11.088 -0.261 0.183 1.00 81.81 294 PHE A CA 1
ATOM 2295 C C . PHE A 1 294 ? -12.391 -0.718 -0.484 1.00 81.81 294 PHE A C 1
ATOM 2297 O O . PHE A 1 294 ? -12.452 -0.812 -1.703 1.00 81.81 294 PHE A O 1
ATOM 2304 N N . ASP A 1 295 ? -13.441 -0.978 0.299 1.00 83.56 295 ASP A N 1
ATOM 2305 C CA . ASP A 1 295 ? -14.654 -1.627 -0.220 1.00 83.56 295 ASP A CA 1
ATOM 2306 C C . ASP A 1 295 ? -15.575 -0.688 -1.019 1.00 83.56 295 ASP A C 1
ATOM 2308 O O . ASP A 1 295 ? -16.511 -1.149 -1.667 1.00 83.56 295 ASP A O 1
ATOM 2312 N N . ILE A 1 296 ? -15.331 0.628 -0.979 1.00 89.25 296 ILE A N 1
ATOM 2313 C CA . ILE A 1 296 ? -16.180 1.638 -1.639 1.00 89.25 296 ILE A CA 1
ATOM 2314 C C . ILE A 1 296 ? -15.387 2.586 -2.553 1.00 89.25 296 ILE A C 1
ATOM 2316 O O . ILE A 1 296 ? -15.952 3.552 -3.068 1.00 89.25 296 ILE A O 1
ATOM 2320 N N . SER A 1 297 ? -14.093 2.327 -2.785 1.00 92.06 297 SER A N 1
ATOM 2321 C CA . SER A 1 297 ? -13.246 3.133 -3.679 1.00 92.06 297 SER A CA 1
ATOM 2322 C C . SER A 1 297 ? -13.677 3.044 -5.139 1.00 92.06 297 SER A C 1
ATOM 2324 O O . SER A 1 297 ? -13.377 3.954 -5.907 1.00 92.06 297 SER A O 1
ATOM 2326 N N . LEU A 1 298 ? -14.414 1.998 -5.527 1.00 93.62 298 LEU A N 1
ATOM 2327 C CA . LEU A 1 298 ? -14.809 1.766 -6.915 1.00 93.62 298 LEU A CA 1
ATOM 2328 C C . LEU A 1 298 ? -15.569 2.955 -7.520 1.00 93.62 298 LEU A C 1
ATOM 2330 O O . LEU A 1 298 ? -15.312 3.311 -8.668 1.00 93.62 298 LEU A O 1
ATOM 2334 N N . LEU A 1 299 ? -16.445 3.617 -6.751 1.00 94.81 299 LEU A N 1
ATOM 2335 C CA . LEU A 1 299 ? -17.143 4.817 -7.224 1.00 94.81 299 LEU A CA 1
ATOM 2336 C C . LEU A 1 299 ? -16.167 5.976 -7.481 1.00 94.81 299 LEU A C 1
ATOM 2338 O O . LEU A 1 299 ? -16.250 6.612 -8.528 1.00 94.81 299 LEU A O 1
ATOM 2342 N N . ALA A 1 300 ? -15.227 6.221 -6.561 1.00 95.06 300 ALA A N 1
ATOM 2343 C CA . ALA A 1 300 ? -14.196 7.248 -6.733 1.00 95.06 300 ALA A CA 1
ATOM 2344 C C . ALA A 1 300 ? -13.336 6.968 -7.973 1.00 95.06 300 ALA A C 1
ATOM 2346 O O . ALA A 1 300 ? -13.191 7.832 -8.832 1.00 95.06 300 ALA A O 1
ATOM 2347 N N . ASN A 1 301 ? -12.842 5.734 -8.107 1.00 95.88 301 ASN A N 1
ATOM 2348 C CA . ASN A 1 301 ? -11.990 5.321 -9.222 1.00 95.88 301 ASN A CA 1
ATOM 2349 C C . ASN A 1 301 ? -12.734 5.416 -10.562 1.00 95.88 301 ASN A C 1
ATOM 2351 O O . ASN A 1 301 ? -12.165 5.872 -11.548 1.00 95.88 301 ASN A O 1
ATOM 2355 N N . THR A 1 302 ? -14.023 5.059 -10.595 1.00 96.19 302 THR A N 1
ATOM 2356 C CA . THR A 1 302 ? -14.863 5.210 -11.796 1.00 96.19 302 THR A CA 1
ATOM 2357 C C . THR A 1 302 ? -14.998 6.677 -12.198 1.00 96.19 302 THR A C 1
ATOM 2359 O O . THR A 1 302 ? -14.874 7.001 -13.374 1.00 96.19 302 THR A O 1
ATOM 2362 N N . VAL A 1 303 ? -15.233 7.577 -11.238 1.00 96.50 303 VAL A N 1
ATOM 2363 C CA . VAL A 1 303 ? -15.389 9.016 -11.506 1.00 96.50 303 VAL A CA 1
ATOM 2364 C C . VAL A 1 303 ? -14.081 9.652 -11.968 1.00 96.50 303 VAL A C 1
ATOM 2366 O O . VAL A 1 303 ? -14.091 10.431 -12.917 1.00 96.50 303 VAL A O 1
ATOM 2369 N N . GLU A 1 304 ? -12.956 9.307 -11.344 1.00 94.62 304 GLU A N 1
ATOM 2370 C CA . GLU A 1 304 ? -11.638 9.798 -11.756 1.00 94.62 304 GLU A CA 1
ATOM 2371 C C . GLU A 1 304 ? -11.278 9.334 -13.174 1.00 94.62 304 GLU A C 1
ATOM 2373 O O . GLU A 1 304 ? -10.881 10.154 -14.003 1.00 94.62 304 GLU A O 1
ATOM 2378 N N . ARG A 1 305 ? -11.500 8.051 -13.493 1.00 95.12 305 ARG A N 1
ATOM 2379 C CA . ARG A 1 305 ? -11.286 7.507 -14.844 1.00 95.12 305 ARG A CA 1
ATOM 2380 C C . ARG A 1 305 ? -12.245 8.116 -15.869 1.00 95.12 305 ARG A C 1
ATOM 2382 O O . ARG A 1 305 ? -11.817 8.491 -16.954 1.00 95.12 305 ARG A O 1
ATOM 2389 N N . ALA A 1 306 ? -13.517 8.312 -15.517 1.00 96.56 306 ALA A N 1
ATOM 2390 C CA . ALA A 1 306 ? -14.475 9.005 -16.378 1.00 96.56 306 ALA A CA 1
ATOM 2391 C C . ALA A 1 306 ? -14.067 10.463 -16.648 1.00 96.56 306 ALA A C 1
ATOM 2393 O O . ALA A 1 306 ? -14.275 10.959 -17.756 1.00 96.56 306 ALA A O 1
ATOM 2394 N N . ASN A 1 307 ? -13.463 11.151 -15.670 1.00 95.19 307 ASN A N 1
ATOM 2395 C CA . ASN A 1 307 ? -12.924 12.490 -15.891 1.00 95.19 307 ASN A CA 1
ATOM 2396 C C . ASN A 1 307 ? -11.740 12.472 -16.867 1.00 95.19 307 ASN A C 1
ATOM 2398 O O . ASN A 1 307 ? -11.740 13.272 -17.798 1.00 95.19 307 ASN A O 1
ATOM 2402 N N . LYS A 1 308 ? -10.792 11.538 -16.709 1.00 92.31 308 LYS A N 1
ATOM 2403 C CA . LYS A 1 308 ? -9.676 11.366 -17.657 1.00 92.31 308 LYS A CA 1
ATOM 2404 C C . LYS A 1 308 ? -10.167 11.054 -19.073 1.00 92.31 308 LYS A C 1
ATOM 2406 O O . LYS A 1 308 ? -9.743 11.699 -20.029 1.00 92.31 308 LYS A O 1
ATOM 2411 N N . TYR A 1 309 ? -11.153 10.166 -19.196 1.00 93.75 309 TYR A N 1
ATOM 2412 C CA . TYR A 1 309 ? -11.800 9.865 -20.474 1.00 93.75 309 TYR A CA 1
ATOM 2413 C C . TYR A 1 309 ? -12.425 11.111 -21.117 1.00 93.75 309 TYR A C 1
ATOM 2415 O O . TYR A 1 309 ? -12.213 11.390 -22.295 1.00 93.75 309 TYR A O 1
ATOM 2423 N N . ARG A 1 310 ? -13.139 11.926 -20.329 1.00 94.06 310 ARG A N 1
ATOM 2424 C CA . ARG A 1 310 ? -13.707 13.209 -20.780 1.00 94.06 310 ARG A CA 1
ATOM 2425 C C . ARG A 1 310 ? -12.631 14.215 -21.210 1.00 94.06 310 ARG A C 1
ATOM 2427 O O . ARG A 1 310 ? -12.887 15.036 -22.085 1.00 94.06 310 ARG A O 1
ATOM 2434 N N . GLU A 1 311 ? -11.448 14.164 -20.605 1.00 89.94 311 GLU A N 1
ATOM 2435 C CA . GLU A 1 311 ? -10.275 14.977 -20.963 1.00 89.94 311 GLU A CA 1
ATOM 2436 C C . GLU A 1 311 ? -9.509 14.423 -22.180 1.00 89.94 311 GLU A C 1
ATOM 2438 O O . GLU A 1 311 ? -8.514 15.010 -22.616 1.00 89.94 311 GLU A O 1
ATOM 2443 N N . GLY A 1 312 ? -10.006 13.343 -22.788 1.00 88.06 312 GLY A N 1
ATOM 2444 C CA . GLY A 1 312 ? -9.527 12.787 -24.050 1.00 88.06 312 GLY A CA 1
ATOM 2445 C C . GLY A 1 312 ? -8.522 11.647 -23.908 1.00 88.06 312 GLY A C 1
ATOM 2446 O O . GLY A 1 312 ? -7.892 11.307 -24.901 1.00 88.06 312 GLY A O 1
ATOM 2447 N N . ASP A 1 313 ? -8.349 11.079 -22.714 1.00 89.50 313 ASP A N 1
ATOM 2448 C CA . ASP A 1 313 ? -7.603 9.829 -22.529 1.00 89.50 313 ASP A CA 1
ATOM 2449 C C . ASP A 1 313 ? -8.509 8.632 -22.866 1.00 89.50 313 ASP A C 1
ATOM 2451 O O . ASP A 1 313 ? -9.330 8.194 -22.055 1.00 89.50 313 ASP A O 1
ATOM 2455 N N . GLN A 1 314 ? -8.380 8.107 -24.086 1.00 90.44 314 GLN A N 1
ATOM 2456 C CA . GLN A 1 314 ? -9.181 6.966 -24.545 1.00 90.44 314 GLN A CA 1
ATOM 2457 C C . GLN A 1 314 ? -8.872 5.670 -23.777 1.00 90.44 314 GLN A C 1
ATOM 2459 O O . GLN A 1 314 ? -9.722 4.781 -23.732 1.00 90.44 314 GLN A O 1
ATOM 2464 N N . TYR A 1 315 ? -7.707 5.591 -23.129 1.00 90.31 315 TYR A N 1
ATOM 2465 C CA . TYR A 1 315 ? -7.220 4.431 -22.380 1.00 90.31 315 TYR A CA 1
ATOM 2466 C C . TYR A 1 315 ? -7.509 4.541 -20.876 1.00 90.31 315 TYR A C 1
ATOM 2468 O O . TYR A 1 315 ? -7.108 3.680 -20.096 1.00 90.31 315 TYR A O 1
ATOM 2476 N N . ALA A 1 316 ? -8.267 5.553 -20.436 1.00 91.56 316 ALA A N 1
ATOM 2477 C CA . ALA A 1 316 ? -8.537 5.807 -19.019 1.00 91.56 316 ALA A CA 1
ATOM 2478 C C . ALA A 1 316 ? -9.197 4.630 -18.268 1.00 91.56 316 ALA A C 1
ATOM 2480 O O . ALA A 1 316 ? -9.113 4.551 -17.038 1.00 91.56 316 ALA A O 1
ATOM 2481 N N . PHE A 1 317 ? -9.873 3.717 -18.975 1.00 94.31 317 PHE A N 1
ATOM 2482 C CA . PHE A 1 317 ? -10.494 2.514 -18.406 1.00 94.31 317 PHE A CA 1
ATOM 2483 C C . PHE A 1 317 ? -9.668 1.231 -18.594 1.00 94.31 317 PHE A C 1
ATOM 2485 O O . PHE A 1 317 ? -10.104 0.171 -18.137 1.00 94.31 317 PHE A O 1
ATOM 2492 N N . ASP A 1 318 ? -8.470 1.306 -19.175 1.00 91.06 318 ASP A N 1
ATOM 2493 C CA . ASP A 1 318 ? -7.570 0.157 -19.271 1.00 91.06 318 ASP A CA 1
ATOM 2494 C C . ASP A 1 318 ? -7.238 -0.380 -17.870 1.00 91.06 318 ASP A C 1
ATOM 2496 O O . ASP A 1 318 ? -7.022 0.366 -16.902 1.00 91.06 318 ASP A O 1
ATOM 2500 N N . GLY A 1 319 ? -7.282 -1.708 -17.739 1.00 89.75 319 GLY A N 1
ATOM 2501 C CA . GLY A 1 319 ? -7.073 -2.407 -16.471 1.00 89.75 319 GLY A CA 1
ATOM 2502 C C . GLY A 1 319 ? -8.158 -2.163 -15.414 1.00 89.75 319 GLY A C 1
ATOM 2503 O O . GLY A 1 319 ? -7.953 -2.504 -14.249 1.00 89.75 319 GLY A O 1
ATOM 2504 N N . PHE A 1 320 ? -9.308 -1.566 -15.758 1.00 93.62 320 PHE A N 1
ATOM 2505 C CA . PHE A 1 320 ? -10.393 -1.361 -14.791 1.00 93.62 320 PHE A CA 1
ATOM 2506 C C . PHE A 1 320 ? -10.979 -2.686 -14.278 1.00 93.62 320 PHE A C 1
ATOM 2508 O O . PHE A 1 320 ? -11.421 -2.768 -13.134 1.00 93.62 320 PHE A O 1
ATOM 2515 N N . ASP A 1 321 ? -10.925 -3.749 -15.079 1.00 93.31 321 ASP A N 1
ATOM 2516 C CA . ASP A 1 321 ? -11.226 -5.116 -14.657 1.00 93.31 321 ASP A CA 1
ATOM 2517 C C . ASP A 1 321 ? -10.290 -5.586 -13.529 1.00 93.31 321 ASP A C 1
ATOM 2519 O O . ASP A 1 321 ? -10.767 -6.147 -12.541 1.00 93.31 321 ASP A O 1
ATOM 2523 N N . LYS A 1 322 ? -8.983 -5.283 -13.608 1.00 90.19 322 LYS A N 1
ATOM 2524 C CA . LYS A 1 322 ? -8.029 -5.521 -12.513 1.00 90.19 322 LYS A CA 1
ATOM 2525 C C . LYS A 1 322 ? -8.408 -4.709 -11.274 1.00 90.19 322 LYS A C 1
ATOM 2527 O O . LYS A 1 322 ? -8.457 -5.281 -10.190 1.00 90.19 322 LYS A O 1
ATOM 2532 N N . THR A 1 323 ? -8.762 -3.426 -11.416 1.00 91.31 323 THR A N 1
ATOM 2533 C CA . THR A 1 323 ? -9.247 -2.592 -10.296 1.00 91.31 323 THR A CA 1
ATOM 2534 C C . THR A 1 323 ? -10.482 -3.209 -9.626 1.00 91.31 323 THR A C 1
ATOM 2536 O O . THR A 1 323 ? -10.546 -3.302 -8.399 1.00 91.31 323 THR A O 1
ATOM 2539 N N . VAL A 1 324 ? -11.465 -3.660 -10.412 1.00 92.50 324 VAL A N 1
ATOM 2540 C CA . VAL A 1 324 ? -12.676 -4.325 -9.904 1.00 92.50 324 VAL A CA 1
ATOM 2541 C C . VAL A 1 324 ? -12.311 -5.621 -9.183 1.00 92.50 324 VAL A C 1
ATOM 2543 O O . VAL A 1 324 ? -12.741 -5.825 -8.045 1.00 92.50 324 VAL A O 1
ATOM 2546 N N . ASN A 1 325 ? -11.486 -6.463 -9.808 1.00 90.31 325 ASN A N 1
ATOM 2547 C CA . ASN A 1 325 ? -11.001 -7.715 -9.231 1.00 90.31 325 ASN A CA 1
ATOM 2548 C C . ASN A 1 325 ? -10.259 -7.476 -7.913 1.00 90.31 325 ASN A C 1
ATOM 2550 O O . ASN A 1 325 ? -10.488 -8.195 -6.945 1.00 90.31 325 ASN A O 1
ATOM 2554 N N . ASP A 1 326 ? -9.440 -6.434 -7.825 1.00 86.94 326 ASP A N 1
ATOM 2555 C CA . ASP A 1 326 ? -8.695 -6.074 -6.622 1.00 86.94 326 ASP A CA 1
ATOM 2556 C C . ASP A 1 326 ? -9.586 -5.619 -5.469 1.00 86.94 326 ASP A C 1
ATOM 2558 O O . ASP A 1 326 ? -9.295 -5.924 -4.309 1.00 86.94 326 ASP A O 1
ATOM 2562 N N . VAL A 1 327 ? -10.695 -4.944 -5.776 1.00 87.25 327 VAL A N 1
ATOM 2563 C CA . VAL A 1 327 ? -11.691 -4.565 -4.773 1.00 87.25 327 VAL A CA 1
ATOM 2564 C C . VAL A 1 327 ? -12.446 -5.792 -4.271 1.00 87.25 327 VAL A C 1
ATOM 2566 O O . VAL A 1 327 ? -12.692 -5.887 -3.070 1.00 87.25 327 VAL A O 1
ATOM 2569 N N . VAL A 1 328 ? -12.820 -6.742 -5.134 1.00 87.00 328 VAL A N 1
ATOM 2570 C CA . VAL A 1 328 ? -13.671 -7.883 -4.736 1.00 87.00 328 VAL A CA 1
ATOM 2571 C C . VAL A 1 328 ? -12.898 -9.121 -4.281 1.00 87.00 328 VAL A C 1
ATOM 2573 O O . VAL A 1 328 ? -13.481 -9.963 -3.595 1.00 87.00 328 VAL A O 1
ATOM 2576 N N . LYS A 1 329 ? -11.607 -9.248 -4.619 1.00 87.62 329 LYS A N 1
ATOM 2577 C CA . LYS A 1 329 ? -10.810 -10.435 -4.290 1.00 87.62 329 LYS A CA 1
ATOM 2578 C C . LYS A 1 329 ? -10.677 -10.630 -2.783 1.00 87.62 329 LYS A C 1
ATOM 2580 O O . LYS A 1 329 ? -10.494 -9.695 -2.001 1.00 87.62 329 LYS A O 1
ATOM 2585 N N . VAL A 1 330 ? -10.711 -11.899 -2.401 1.00 86.06 330 VAL A N 1
ATOM 2586 C CA . VAL A 1 330 ? -10.470 -12.381 -1.042 1.00 86.06 330 VAL A CA 1
ATOM 2587 C C . VAL A 1 330 ? -9.147 -13.161 -1.057 1.00 86.06 330 VAL A C 1
ATOM 2589 O O . VAL A 1 330 ? -8.873 -13.841 -2.051 1.00 86.06 330 VAL A O 1
ATOM 2592 N N . PRO A 1 331 ? -8.302 -13.086 -0.009 1.00 83.75 331 PRO A N 1
ATOM 2593 C CA . PRO A 1 331 ? -7.073 -13.876 0.056 1.00 83.75 331 PRO A CA 1
ATOM 2594 C C . PRO A 1 331 ? -7.345 -15.376 -0.145 1.00 83.75 331 PRO A C 1
ATOM 2596 O O . PRO A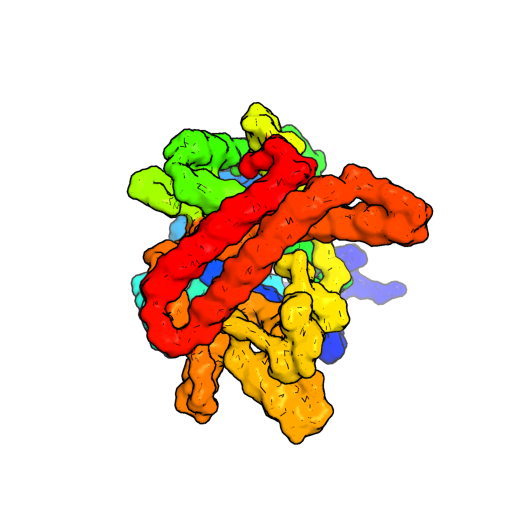 1 331 ? -8.069 -15.983 0.643 1.00 83.75 331 PRO A O 1
ATOM 2599 N N . TRP A 1 332 ? -6.766 -15.965 -1.196 1.00 79.44 332 TRP A N 1
ATOM 2600 C CA . TRP A 1 332 ? -7.001 -17.363 -1.596 1.00 79.44 332 TRP A CA 1
ATOM 2601 C C . TRP A 1 332 ? -5.732 -18.224 -1.627 1.00 79.44 332 TRP A C 1
ATOM 2603 O O . TRP A 1 332 ? -5.830 -19.450 -1.633 1.00 79.44 332 TRP A O 1
ATOM 2613 N N . ILE A 1 333 ? -4.543 -17.609 -1.599 1.00 81.50 333 ILE A N 1
ATOM 2614 C CA . ILE A 1 333 ? -3.265 -18.313 -1.430 1.00 81.50 333 ILE A CA 1
ATOM 2615 C C . ILE A 1 333 ? -2.894 -18.287 0.057 1.00 81.50 333 ILE A C 1
ATOM 2617 O O . ILE A 1 333 ? -2.889 -17.206 0.655 1.00 81.50 333 ILE A O 1
ATOM 2621 N N . PRO A 1 334 ? -2.566 -19.439 0.673 1.00 84.88 334 PRO A N 1
ATOM 2622 C CA . PRO A 1 334 ? -2.017 -19.473 2.021 1.00 84.88 334 PRO A CA 1
ATOM 2623 C C . PRO A 1 334 ? -0.812 -18.544 2.132 1.00 84.88 334 PRO A C 1
ATOM 2625 O O . PRO A 1 334 ? 0.138 -18.666 1.357 1.00 84.88 334 PRO A O 1
ATOM 2628 N N . THR A 1 335 ? -0.806 -17.653 3.120 1.00 83.94 335 THR A N 1
ATOM 2629 C CA . THR A 1 335 ? 0.289 -16.696 3.312 1.00 83.94 335 THR A CA 1
ATOM 2630 C C . THR A 1 335 ? 1.631 -17.405 3.489 1.00 83.94 335 THR A C 1
ATOM 2632 O O . THR A 1 335 ? 2.646 -16.953 2.971 1.00 83.94 335 THR A O 1
ATOM 2635 N N . THR A 1 336 ? 1.624 -18.569 4.139 1.00 80.50 336 THR A N 1
ATOM 2636 C CA . THR A 1 336 ? 2.785 -19.457 4.291 1.00 80.50 336 THR A CA 1
ATOM 2637 C C . THR A 1 336 ? 3.369 -19.950 2.967 1.00 80.50 336 THR A C 1
ATOM 2639 O O . THR A 1 336 ? 4.543 -20.288 2.918 1.00 80.50 336 THR A O 1
ATOM 2642 N N . LEU A 1 337 ? 2.563 -20.060 1.910 1.00 86.44 337 LEU A N 1
ATOM 2643 C CA . LEU A 1 337 ? 3.005 -20.581 0.616 1.00 86.44 337 LEU A CA 1
ATOM 2644 C C . LEU A 1 337 ? 3.267 -19.473 -0.395 1.00 86.44 337 LEU A C 1
ATOM 2646 O O . LEU A 1 337 ? 4.059 -19.687 -1.307 1.00 86.44 337 LEU A O 1
ATOM 2650 N N . GLN A 1 338 ? 2.634 -18.308 -0.245 1.00 88.31 338 GLN A N 1
ATOM 2651 C CA . GLN A 1 338 ? 2.681 -17.257 -1.254 1.00 88.31 338 GLN A CA 1
ATOM 2652 C C . GLN A 1 338 ? 4.122 -16.881 -1.657 1.00 88.31 338 GLN A C 1
ATOM 2654 O O . GLN A 1 338 ? 4.434 -17.055 -2.832 1.00 88.31 338 GLN A O 1
ATOM 2659 N N . PRO A 1 339 ? 5.045 -16.493 -0.754 1.00 89.88 339 PRO A N 1
ATOM 2660 C CA . PRO A 1 339 ? 6.410 -16.140 -1.162 1.00 89.88 339 PRO A CA 1
ATOM 2661 C C . PRO A 1 339 ? 7.212 -17.306 -1.773 1.00 89.88 339 PRO A C 1
ATOM 2663 O O . PRO A 1 339 ? 8.137 -17.084 -2.554 1.00 89.88 339 PRO A O 1
ATOM 2666 N N . ILE A 1 340 ? 6.863 -18.557 -1.442 1.00 89.06 340 ILE A N 1
ATOM 2667 C CA . ILE A 1 340 ? 7.475 -19.761 -2.032 1.00 89.06 340 ILE A CA 1
ATOM 2668 C C . ILE A 1 340 ? 6.998 -19.929 -3.473 1.00 89.06 340 ILE A C 1
ATOM 2670 O O . ILE A 1 340 ? 7.820 -20.097 -4.371 1.00 89.06 340 ILE A O 1
ATOM 2674 N N . VAL A 1 341 ? 5.684 -19.851 -3.693 1.00 90.38 341 VAL A N 1
ATOM 2675 C CA . VAL A 1 341 ? 5.075 -19.921 -5.027 1.00 90.38 341 VAL A CA 1
ATOM 2676 C C . VAL A 1 341 ? 5.602 -18.790 -5.903 1.00 90.38 341 VAL A C 1
ATOM 2678 O O . VAL A 1 341 ? 6.011 -19.044 -7.030 1.00 90.38 341 VAL A O 1
ATOM 2681 N N . GLU A 1 342 ? 5.681 -17.575 -5.363 1.00 92.19 342 GLU A N 1
ATOM 2682 C CA . GLU A 1 342 ? 6.282 -16.423 -6.034 1.00 92.19 342 GLU A CA 1
ATOM 2683 C C . GLU A 1 342 ? 7.727 -16.727 -6.477 1.00 92.19 342 GLU A C 1
ATOM 2685 O O . GLU A 1 342 ? 8.074 -16.576 -7.648 1.00 92.19 342 GLU A O 1
ATOM 2690 N N . ASN A 1 343 ? 8.568 -17.247 -5.574 1.00 93.56 343 ASN A N 1
ATOM 2691 C CA . ASN A 1 343 ? 9.954 -17.620 -5.882 1.00 93.56 343 ASN A CA 1
ATOM 2692 C C . ASN A 1 343 ? 10.077 -18.745 -6.924 1.00 93.56 343 ASN A C 1
ATOM 2694 O O . ASN A 1 343 ? 11.025 -18.738 -7.720 1.00 93.56 343 ASN A O 1
ATOM 2698 N N . MET A 1 344 ? 9.164 -19.721 -6.905 1.00 90.75 344 MET A N 1
ATOM 2699 C CA . MET A 1 344 ? 9.111 -20.810 -7.887 1.00 90.75 344 MET A CA 1
ATOM 2700 C C . MET A 1 344 ? 8.697 -20.294 -9.265 1.00 90.75 344 MET A C 1
ATOM 2702 O O . MET A 1 344 ? 9.319 -20.660 -10.256 1.00 90.75 344 MET A O 1
ATOM 2706 N N . ALA A 1 345 ? 7.701 -19.409 -9.312 1.00 93.44 345 ALA A N 1
ATOM 2707 C CA . ALA A 1 345 ? 7.204 -18.783 -10.533 1.00 93.44 345 ALA A CA 1
ATOM 2708 C C . ALA A 1 345 ? 8.098 -17.639 -11.045 1.00 93.44 345 ALA A C 1
ATOM 2710 O O . ALA A 1 345 ? 7.842 -17.100 -12.115 1.00 93.44 345 ALA A O 1
ATOM 2711 N N . ASN A 1 346 ? 9.125 -17.247 -10.280 1.00 94.44 346 ASN A N 1
ATOM 2712 C CA . ASN A 1 346 ? 9.913 -16.036 -10.512 1.00 94.44 346 ASN A CA 1
ATOM 2713 C C . ASN A 1 346 ? 9.041 -14.771 -10.650 1.00 94.44 346 ASN A C 1
ATOM 2715 O O . ASN A 1 346 ? 9.382 -13.867 -11.403 1.00 94.44 346 ASN A O 1
ATOM 2719 N N . TYR A 1 347 ? 7.926 -14.686 -9.922 1.00 93.62 347 TYR A N 1
ATOM 2720 C CA . TYR A 1 347 ? 6.926 -13.634 -10.097 1.00 93.62 347 TYR A CA 1
ATOM 2721 C C . TYR A 1 347 ? 6.363 -13.182 -8.753 1.00 93.62 347 TYR A C 1
ATOM 2723 O O . TYR A 1 347 ? 5.949 -14.008 -7.947 1.00 93.62 347 TYR A O 1
ATOM 2731 N N . SER A 1 348 ? 6.353 -11.877 -8.492 1.00 90.81 348 SER A N 1
ATOM 2732 C CA . SER A 1 348 ? 5.801 -11.300 -7.267 1.00 90.81 348 SER A CA 1
ATOM 2733 C C . SER A 1 348 ? 4.368 -10.843 -7.510 1.00 90.81 348 SER A C 1
ATOM 2735 O O . SER A 1 348 ? 4.151 -9.890 -8.252 1.00 90.81 348 SER A O 1
ATOM 2737 N N . PHE A 1 349 ? 3.397 -11.448 -6.820 1.00 86.31 349 PHE A N 1
ATOM 2738 C CA . PHE A 1 349 ? 1.985 -11.065 -6.947 1.00 86.31 349 PHE A CA 1
ATOM 2739 C C . PHE A 1 349 ? 1.690 -9.680 -6.360 1.00 86.31 349 PHE A C 1
ATOM 2741 O O . PHE A 1 349 ? 0.665 -9.082 -6.664 1.00 86.31 349 PHE A O 1
ATOM 2748 N N . PHE A 1 350 ? 2.565 -9.175 -5.483 1.00 81.75 350 PHE A N 1
ATOM 2749 C CA . PHE A 1 350 ? 2.447 -7.825 -4.930 1.00 81.75 350 PHE A CA 1
ATOM 2750 C C . PHE A 1 350 ? 3.005 -6.750 -5.868 1.00 81.75 350 PHE A C 1
ATOM 2752 O O . PHE A 1 350 ? 2.453 -5.658 -5.924 1.00 81.75 350 PHE A O 1
ATOM 2759 N N . ARG A 1 351 ? 4.116 -7.037 -6.560 1.00 80.19 351 ARG A N 1
ATOM 2760 C CA . ARG A 1 351 ? 4.787 -6.082 -7.462 1.00 80.19 351 ARG A CA 1
ATOM 2761 C C . ARG A 1 351 ? 4.348 -6.216 -8.923 1.00 80.19 351 ARG A C 1
ATOM 2763 O O . ARG A 1 351 ? 4.860 -5.468 -9.742 1.00 80.19 351 ARG A O 1
ATOM 2770 N N . ASP A 1 352 ? 3.484 -7.186 -9.217 1.00 81.62 352 ASP A N 1
ATOM 2771 C CA . ASP A 1 352 ? 3.022 -7.556 -10.561 1.00 81.62 352 ASP A CA 1
ATOM 2772 C C . ASP A 1 352 ? 4.181 -7.736 -11.561 1.00 81.62 352 ASP A C 1
ATOM 2774 O O . ASP A 1 352 ? 4.136 -7.289 -12.700 1.00 81.62 352 ASP A O 1
ATOM 2778 N N . GLY A 1 353 ? 5.277 -8.372 -11.130 1.00 86.00 353 GLY A N 1
ATOM 2779 C CA . GLY A 1 353 ? 6.493 -8.445 -11.942 1.00 86.00 353 GLY A CA 1
ATOM 2780 C C . GLY A 1 353 ? 7.528 -9.464 -11.466 1.00 86.00 353 GLY A C 1
ATOM 2781 O O . GLY A 1 353 ? 7.389 -10.045 -10.381 1.00 86.00 353 GLY A O 1
ATOM 2782 N N . PRO A 1 354 ? 8.584 -9.703 -12.267 1.00 91.00 354 PRO A N 1
ATOM 2783 C CA . PRO A 1 354 ? 9.552 -10.751 -11.992 1.00 91.00 354 PRO A CA 1
ATOM 2784 C C . PRO A 1 354 ? 10.394 -10.473 -10.740 1.00 91.00 354 PRO A C 1
ATOM 2786 O O . PRO A 1 354 ? 10.781 -9.336 -10.463 1.00 91.00 354 PRO A O 1
ATOM 2789 N N . ILE A 1 355 ? 10.715 -11.529 -9.985 1.00 93.88 355 ILE A N 1
ATOM 2790 C CA . ILE A 1 355 ? 11.561 -11.425 -8.779 1.00 93.88 355 ILE A CA 1
ATOM 2791 C C . ILE A 1 355 ? 13.028 -11.274 -9.165 1.00 93.88 355 ILE A C 1
ATOM 2793 O O . ILE A 1 355 ? 13.712 -10.386 -8.657 1.00 93.88 355 ILE A O 1
ATOM 2797 N N . VAL A 1 356 ? 13.497 -12.155 -10.048 1.00 94.69 356 VAL A N 1
ATOM 2798 C CA . VAL A 1 356 ? 14.787 -12.075 -10.727 1.00 94.69 356 VAL A CA 1
ATOM 2799 C C . VAL A 1 356 ? 14.524 -11.415 -12.077 1.00 94.69 356 VAL A C 1
ATOM 2801 O O . VAL A 1 356 ? 13.877 -12.030 -12.930 1.00 94.69 356 VAL A O 1
ATOM 2804 N N . PRO A 1 357 ? 14.981 -10.172 -12.290 1.00 91.44 357 PRO A N 1
ATOM 2805 C CA . PRO A 1 357 ? 14.784 -9.487 -13.558 1.00 91.44 357 PRO A CA 1
ATOM 2806 C C . PRO A 1 357 ? 15.470 -10.234 -14.707 1.00 91.44 357 PRO A C 1
ATOM 2808 O O . PRO A 1 357 ? 16.550 -10.795 -14.531 1.00 91.44 357 PRO A O 1
ATOM 2811 N N . LYS A 1 358 ? 14.905 -10.142 -15.916 1.00 86.56 358 LYS A N 1
ATOM 2812 C CA . LYS A 1 358 ? 15.395 -10.816 -17.137 1.00 86.56 358 LYS A CA 1
ATOM 2813 C C . LYS A 1 358 ? 16.891 -10.600 -17.422 1.00 86.56 358 LYS A C 1
ATOM 2815 O O . LYS A 1 358 ? 17.549 -11.469 -17.986 1.00 86.56 358 LYS A O 1
ATOM 2820 N N . ARG A 1 359 ? 17.443 -9.444 -17.025 1.00 86.00 359 ARG A N 1
ATOM 2821 C CA . ARG A 1 359 ? 18.877 -9.126 -17.175 1.00 86.00 359 ARG A CA 1
ATOM 2822 C C . ARG A 1 359 ? 19.787 -10.023 -16.321 1.00 86.00 359 ARG A C 1
ATOM 2824 O O . ARG A 1 359 ? 20.896 -10.313 -16.746 1.00 86.00 359 ARG A O 1
ATOM 2831 N N . ASP A 1 360 ? 19.309 -10.442 -15.148 1.00 92.00 360 ASP A N 1
ATOM 2832 C CA . ASP A 1 360 ? 20.075 -11.193 -14.147 1.00 92.00 360 ASP A CA 1
ATOM 2833 C C . ASP A 1 360 ? 19.689 -12.679 -14.165 1.00 92.00 360 ASP A C 1
ATOM 2835 O O . ASP A 1 360 ? 20.389 -13.512 -13.607 1.00 92.00 360 ASP A O 1
ATOM 2839 N N . GLU A 1 361 ? 18.596 -13.040 -14.840 1.00 90.06 361 GLU A N 1
ATOM 2840 C CA . GLU A 1 361 ? 18.057 -14.404 -14.893 1.00 90.06 361 GLU A CA 1
ATOM 2841 C C . GLU A 1 361 ? 19.041 -15.432 -15.471 1.00 90.06 361 GLU A C 1
ATOM 2843 O O . GLU A 1 361 ? 19.028 -16.594 -15.071 1.00 90.06 361 GLU A O 1
ATOM 2848 N N . LYS A 1 362 ? 19.934 -14.997 -16.371 1.00 91.88 362 LYS A N 1
ATOM 2849 C CA . LYS A 1 362 ? 20.991 -15.844 -16.948 1.00 91.88 362 LYS A CA 1
ATOM 2850 C C . LYS A 1 362 ? 22.223 -15.993 -16.052 1.00 91.88 362 LYS A C 1
ATOM 2852 O O . LYS A 1 362 ? 23.085 -16.814 -16.362 1.00 91.88 362 LYS A O 1
ATOM 2857 N N . ASN A 1 363 ? 22.335 -15.209 -14.982 1.00 93.12 363 ASN A N 1
ATOM 2858 C CA . ASN A 1 363 ? 23.437 -15.336 -14.038 1.00 93.12 363 ASN A CA 1
ATOM 2859 C C . ASN A 1 363 ? 23.258 -16.612 -13.208 1.00 93.12 363 ASN A C 1
ATOM 2861 O O . ASN A 1 363 ? 22.133 -17.074 -12.986 1.00 93.12 363 ASN A O 1
ATOM 2865 N N . SER A 1 364 ? 24.367 -17.157 -12.702 1.00 92.94 364 SER A N 1
ATOM 2866 C CA . SER A 1 364 ? 24.303 -18.228 -11.703 1.00 92.94 364 SER A CA 1
ATOM 2867 C C . SER A 1 364 ? 23.505 -17.752 -10.481 1.00 92.94 364 SER A C 1
ATOM 2869 O O . SER A 1 364 ? 23.552 -16.558 -10.174 1.00 92.94 364 SER A O 1
ATOM 2871 N N . PRO A 1 365 ? 22.784 -18.634 -9.757 1.00 92.94 365 PRO A N 1
ATOM 2872 C CA . PRO A 1 365 ? 21.867 -18.215 -8.697 1.00 92.94 365 PRO A CA 1
ATOM 2873 C C . PRO A 1 365 ? 22.475 -17.210 -7.713 1.00 92.94 365 PRO A C 1
ATOM 2875 O O . PRO A 1 365 ? 21.883 -16.163 -7.475 1.00 92.94 365 PRO A O 1
ATOM 2878 N N . LYS A 1 366 ? 23.696 -17.446 -7.224 1.00 92.06 366 LYS A N 1
ATOM 2879 C CA . LYS A 1 366 ? 24.361 -16.544 -6.270 1.00 92.06 366 LYS A CA 1
ATOM 2880 C C . LYS A 1 366 ? 24.669 -15.140 -6.810 1.00 92.06 366 LYS A C 1
ATOM 2882 O O . LYS A 1 366 ? 24.701 -14.192 -6.032 1.00 92.06 366 LYS A O 1
ATOM 2887 N N . GLU A 1 367 ? 24.838 -15.001 -8.124 1.00 92.88 367 GLU A N 1
ATOM 2888 C CA . GLU A 1 367 ? 25.112 -13.733 -8.815 1.00 92.88 367 GLU A CA 1
ATOM 2889 C C . GLU A 1 367 ? 23.819 -13.012 -9.254 1.00 92.88 367 GLU A C 1
ATOM 2891 O O . GLU A 1 367 ? 23.853 -11.993 -9.944 1.00 92.88 367 GLU A O 1
ATOM 2896 N N . GLN A 1 368 ? 22.649 -13.522 -8.856 1.00 94.81 368 GLN A N 1
ATOM 2897 C CA . GLN A 1 368 ? 21.355 -12.887 -9.107 1.00 94.81 368 GLN A CA 1
ATOM 2898 C C . GLN A 1 368 ? 21.041 -11.850 -8.020 1.00 94.81 368 GLN A C 1
ATOM 2900 O O . GLN A 1 368 ? 20.244 -12.088 -7.104 1.00 94.81 368 GLN A O 1
ATOM 2905 N N . TYR A 1 369 ? 21.678 -10.685 -8.113 1.00 93.56 369 TYR A N 1
ATOM 2906 C CA . TYR A 1 369 ? 21.412 -9.539 -7.246 1.00 93.56 369 TYR A CA 1
ATOM 2907 C C . TYR A 1 369 ? 21.638 -8.210 -7.971 1.00 93.56 369 TYR A C 1
ATOM 2909 O O . TYR A 1 369 ? 22.312 -8.144 -8.991 1.00 93.56 369 TYR A O 1
ATOM 2917 N N . GLY A 1 370 ? 21.114 -7.127 -7.396 1.00 90.31 370 GLY A N 1
ATOM 2918 C CA . GLY A 1 370 ? 21.380 -5.771 -7.867 1.00 90.31 370 GLY A CA 1
ATOM 2919 C C . GLY A 1 370 ? 21.409 -4.762 -6.716 1.00 90.31 370 GLY A C 1
ATOM 2920 O O . GLY A 1 370 ? 21.380 -5.161 -5.553 1.00 90.31 370 GLY A O 1
ATOM 2921 N N . PRO A 1 371 ? 21.400 -3.451 -7.012 1.00 87.12 371 PRO A N 1
ATOM 2922 C CA . PRO A 1 371 ? 21.595 -2.380 -6.029 1.00 87.12 371 PRO A CA 1
ATOM 2923 C C . PRO A 1 371 ? 20.592 -2.360 -4.879 1.00 87.12 371 PRO A C 1
ATOM 2925 O O . PRO A 1 371 ? 20.891 -1.868 -3.801 1.00 87.12 371 PRO A O 1
ATOM 2928 N N . ASN A 1 372 ? 19.388 -2.884 -5.116 1.00 87.19 372 ASN A N 1
ATOM 2929 C CA . ASN A 1 372 ? 18.302 -2.908 -4.136 1.00 87.19 372 ASN A CA 1
ATOM 2930 C C . ASN A 1 372 ? 18.214 -4.230 -3.352 1.00 87.19 372 ASN A C 1
ATOM 2932 O O . ASN A 1 372 ? 17.309 -4.386 -2.527 1.00 87.19 372 ASN A O 1
ATOM 2936 N N . THR A 1 373 ? 19.073 -5.204 -3.658 1.00 91.19 373 THR A N 1
ATOM 2937 C CA . THR A 1 373 ? 19.102 -6.492 -2.960 1.00 91.19 373 THR A CA 1
ATOM 2938 C C . THR A 1 373 ? 19.865 -6.332 -1.653 1.00 91.19 373 THR A C 1
ATOM 2940 O O . THR A 1 373 ? 20.972 -5.795 -1.660 1.00 91.19 373 THR A O 1
ATOM 2943 N N . SER A 1 374 ? 19.292 -6.800 -0.541 1.00 91.38 374 SER A N 1
ATOM 2944 C CA . SER A 1 374 ? 19.935 -6.650 0.769 1.00 91.38 374 SER A CA 1
ATOM 2945 C C . SER A 1 374 ? 21.298 -7.337 0.812 1.00 91.38 374 SER A C 1
ATOM 2947 O O . SER A 1 374 ? 21.507 -8.409 0.228 1.00 91.38 374 SER A O 1
ATOM 2949 N N . LEU A 1 375 ? 22.239 -6.726 1.531 1.00 89.00 375 LEU A N 1
ATOM 2950 C CA . LEU A 1 375 ? 23.553 -7.326 1.750 1.00 89.00 375 LEU A CA 1
ATOM 2951 C C . LEU A 1 375 ? 23.417 -8.625 2.552 1.00 89.00 375 LEU A C 1
ATOM 2953 O O . LEU A 1 375 ? 24.083 -9.612 2.254 1.00 89.00 375 LEU A O 1
ATOM 2957 N N . THR A 1 376 ? 22.469 -8.660 3.486 1.00 89.12 376 THR A N 1
ATOM 2958 C CA . THR A 1 376 ? 22.085 -9.851 4.243 1.00 89.12 376 THR A CA 1
ATOM 2959 C C . THR A 1 376 ? 21.715 -11.016 3.322 1.00 89.12 376 THR A C 1
ATOM 2961 O O . THR A 1 376 ? 22.216 -12.124 3.511 1.00 89.12 376 THR A O 1
ATOM 2964 N N . ALA A 1 377 ? 20.884 -10.794 2.297 1.00 92.88 377 ALA A N 1
ATOM 2965 C CA . ALA A 1 377 ? 20.520 -11.842 1.344 1.00 92.88 377 ALA A CA 1
ATOM 2966 C C . ALA A 1 377 ? 21.711 -12.294 0.487 1.00 92.88 377 ALA A C 1
ATOM 2968 O O . ALA A 1 377 ? 21.848 -13.486 0.210 1.00 92.88 377 ALA A O 1
ATOM 2969 N N . ARG A 1 378 ? 22.598 -11.365 0.104 1.00 92.31 378 ARG A N 1
ATOM 2970 C CA . ARG A 1 378 ? 23.827 -11.671 -0.651 1.00 92.31 378 ARG A CA 1
ATOM 2971 C C . ARG A 1 378 ? 24.794 -12.538 0.163 1.00 92.31 378 ARG A C 1
ATOM 2973 O O . ARG A 1 378 ? 25.316 -13.527 -0.354 1.00 92.31 378 ARG A O 1
ATOM 2980 N N . GLU A 1 379 ? 25.002 -12.214 1.438 1.00 90.19 379 GLU A N 1
ATOM 2981 C CA . GLU A 1 379 ? 25.832 -13.026 2.337 1.00 90.19 379 GLU A CA 1
ATOM 2982 C C . GLU A 1 379 ? 25.201 -14.382 2.634 1.00 90.19 379 GLU A C 1
ATOM 2984 O O . GLU A 1 379 ? 25.896 -15.395 2.642 1.00 90.19 379 GLU A O 1
ATOM 2989 N N . MET A 1 380 ? 23.881 -14.431 2.828 1.00 90.56 380 MET A N 1
ATOM 2990 C CA . MET A 1 380 ? 23.179 -15.691 3.052 1.00 90.56 380 MET A CA 1
ATOM 2991 C C . MET A 1 380 ? 23.295 -16.618 1.839 1.00 90.56 380 MET A C 1
ATOM 2993 O O . MET A 1 380 ? 23.618 -17.790 2.013 1.00 90.56 380 MET A O 1
ATOM 2997 N N . ALA A 1 381 ? 23.114 -16.101 0.619 1.00 92.81 381 ALA A N 1
ATOM 2998 C CA . ALA A 1 381 ? 23.352 -16.870 -0.602 1.00 92.81 381 ALA A CA 1
ATOM 2999 C C . ALA A 1 381 ? 24.799 -17.380 -0.673 1.00 92.81 381 ALA A C 1
ATOM 3001 O O . ALA A 1 381 ? 25.024 -18.556 -0.943 1.00 92.81 381 ALA A O 1
ATOM 3002 N N . SER A 1 382 ? 25.773 -16.524 -0.349 1.00 90.88 382 SER A N 1
ATOM 3003 C CA . SER A 1 382 ? 27.196 -16.893 -0.332 1.00 90.88 382 SER A CA 1
ATOM 3004 C C . SER A 1 382 ? 27.511 -17.976 0.710 1.00 90.88 382 SER A C 1
ATOM 3006 O O . SER A 1 382 ? 28.360 -18.834 0.482 1.00 90.88 382 SER A O 1
ATOM 3008 N N . ALA A 1 383 ? 26.851 -17.949 1.869 1.00 89.44 383 ALA A N 1
ATOM 3009 C CA . ALA A 1 383 ? 27.009 -18.957 2.913 1.00 89.44 383 ALA A CA 1
ATOM 3010 C C . ALA A 1 383 ? 26.358 -20.297 2.537 1.00 89.44 383 ALA A C 1
ATOM 3012 O O . ALA A 1 383 ? 26.935 -21.346 2.813 1.00 89.44 383 ALA A O 1
ATOM 3013 N N . LEU A 1 384 ? 25.189 -20.263 1.890 1.00 91.50 384 LEU A N 1
ATOM 3014 C CA . LEU A 1 384 ? 24.504 -21.452 1.376 1.00 91.50 384 LEU A CA 1
ATOM 3015 C C . LEU A 1 384 ? 25.313 -22.126 0.255 1.00 91.50 384 LEU A C 1
ATOM 3017 O O . LEU A 1 384 ? 25.482 -23.344 0.279 1.00 91.50 384 LEU A O 1
ATOM 3021 N N . ASP A 1 385 ? 25.910 -21.341 -0.645 1.00 92.00 385 ASP A N 1
ATOM 3022 C CA . ASP A 1 385 ? 26.783 -21.837 -1.720 1.00 92.00 385 ASP A CA 1
ATOM 3023 C C . ASP A 1 385 ? 27.968 -22.644 -1.155 1.00 92.00 385 ASP A C 1
ATOM 3025 O O . ASP A 1 385 ? 28.277 -23.731 -1.640 1.00 92.00 385 ASP A O 1
ATOM 3029 N N . LYS A 1 386 ? 28.570 -22.185 -0.044 1.00 91.38 386 LYS A N 1
ATOM 3030 C CA . LYS A 1 386 ? 29.677 -22.889 0.642 1.00 91.38 386 LYS A CA 1
ATOM 3031 C C . LYS A 1 386 ? 29.302 -24.275 1.170 1.00 91.38 386 LYS A C 1
ATOM 3033 O O . LYS A 1 386 ? 30.193 -25.098 1.365 1.00 91.38 386 LYS A O 1
ATOM 3038 N N . ILE A 1 387 ? 28.019 -24.527 1.425 1.00 92.50 387 ILE A N 1
ATOM 3039 C CA . ILE A 1 387 ? 27.509 -25.834 1.865 1.00 92.50 387 ILE A CA 1
ATOM 3040 C C . ILE A 1 387 ? 26.792 -26.592 0.736 1.00 92.50 387 ILE A C 1
ATOM 3042 O O . ILE A 1 387 ? 26.102 -27.573 1.002 1.00 92.50 387 ILE A O 1
ATOM 3046 N N . GLY A 1 388 ? 26.967 -26.156 -0.517 1.00 89.31 388 GLY A N 1
ATOM 3047 C CA . GLY A 1 388 ? 26.429 -26.814 -1.709 1.00 89.31 388 GLY A CA 1
ATOM 3048 C C . GLY A 1 388 ? 24.963 -26.499 -2.014 1.00 89.31 388 GLY A C 1
ATOM 3049 O O . GLY A 1 388 ? 24.339 -27.227 -2.781 1.00 89.31 388 GLY A O 1
ATOM 3050 N N . ILE A 1 389 ? 24.393 -25.449 -1.414 1.00 91.06 389 ILE A N 1
ATOM 3051 C CA . ILE A 1 389 ? 23.017 -25.008 -1.671 1.00 91.06 389 ILE A CA 1
ATOM 3052 C C . ILE A 1 389 ? 23.057 -23.734 -2.517 1.00 91.06 389 ILE A C 1
ATOM 3054 O O . ILE A 1 389 ? 23.315 -22.643 -2.013 1.00 91.06 389 ILE A O 1
ATOM 3058 N N . GLU A 1 390 ? 22.753 -23.859 -3.806 1.00 92.06 390 GLU A N 1
ATOM 3059 C CA . GLU A 1 390 ? 22.634 -22.704 -4.694 1.00 92.06 390 GLU A CA 1
ATOM 3060 C C . GLU A 1 390 ? 21.362 -21.907 -4.379 1.00 92.06 390 GLU A C 1
ATOM 3062 O O . GLU A 1 390 ? 20.246 -22.431 -4.413 1.00 92.06 390 GLU A O 1
ATOM 3067 N N . ALA A 1 391 ? 21.518 -20.617 -4.081 1.00 92.81 391 ALA A N 1
ATOM 3068 C CA . ALA A 1 391 ? 20.401 -19.739 -3.762 1.00 92.81 391 ALA A CA 1
ATOM 3069 C C . ALA A 1 391 ? 20.566 -18.363 -4.408 1.00 92.81 391 ALA A C 1
ATOM 3071 O O . ALA A 1 391 ? 21.666 -17.821 -4.487 1.00 92.81 391 ALA A O 1
ATOM 3072 N N . SER A 1 392 ? 19.442 -17.791 -4.841 1.00 96.31 392 SER A N 1
ATOM 3073 C CA . SER A 1 392 ? 19.382 -16.453 -5.428 1.00 96.31 392 SER A CA 1
ATOM 3074 C C . SER A 1 392 ? 19.152 -15.389 -4.358 1.00 96.31 392 SER A C 1
ATOM 3076 O O . SER A 1 392 ? 18.123 -15.461 -3.674 1.00 96.31 392 SER A O 1
ATOM 3078 N N . PRO A 1 393 ? 20.039 -14.383 -4.211 1.00 96.19 393 PRO A N 1
ATOM 3079 C CA . PRO A 1 393 ? 19.815 -13.269 -3.295 1.00 96.19 393 PRO A CA 1
ATOM 3080 C C . PRO A 1 393 ? 18.464 -12.578 -3.513 1.00 96.19 393 PRO A C 1
ATOM 3082 O O . PRO A 1 393 ? 17.780 -12.286 -2.537 1.00 96.19 393 PRO A O 1
ATOM 3085 N N . TYR A 1 394 ? 18.021 -12.385 -4.764 1.00 96.31 394 TYR A N 1
ATOM 3086 C CA . TYR A 1 394 ? 16.683 -11.851 -5.059 1.00 96.31 394 TYR A CA 1
ATOM 3087 C C . TYR A 1 394 ? 15.554 -12.691 -4.446 1.00 96.31 394 TYR A C 1
ATOM 3089 O O . TYR A 1 394 ? 14.613 -12.135 -3.874 1.00 96.31 394 TYR A O 1
ATOM 3097 N N . LYS A 1 395 ? 15.649 -14.024 -4.529 1.00 95.50 395 LYS A N 1
ATOM 3098 C CA . LYS A 1 395 ? 14.641 -14.948 -3.982 1.00 95.50 395 LYS A CA 1
ATOM 3099 C C . LYS A 1 395 ? 14.688 -15.027 -2.454 1.00 95.50 395 LYS A C 1
ATOM 3101 O O . LYS A 1 395 ? 13.632 -15.126 -1.828 1.00 95.50 395 LYS A O 1
ATOM 3106 N N . ILE A 1 396 ? 15.873 -14.937 -1.844 1.00 95.19 396 ILE A N 1
ATOM 3107 C CA . ILE A 1 396 ? 16.023 -14.830 -0.380 1.00 95.19 396 ILE A CA 1
ATOM 3108 C C . ILE A 1 396 ? 15.368 -13.535 0.113 1.00 95.19 396 ILE A C 1
ATOM 3110 O O . ILE A 1 396 ? 14.564 -13.562 1.046 1.00 95.19 396 ILE A O 1
ATOM 3114 N N . ASP A 1 397 ? 15.645 -12.418 -0.561 1.00 93.31 397 ASP A N 1
ATOM 3115 C CA . ASP A 1 397 ? 15.042 -11.123 -0.249 1.00 93.31 397 ASP A CA 1
ATOM 3116 C C . ASP A 1 397 ? 13.519 -11.148 -0.404 1.00 93.31 397 ASP A C 1
ATOM 3118 O O . ASP A 1 397 ? 12.808 -10.602 0.442 1.00 93.31 397 ASP A O 1
ATOM 3122 N N . ASN A 1 398 ? 13.005 -11.777 -1.469 1.00 94.62 398 ASN A N 1
ATOM 3123 C CA . ASN A 1 398 ? 11.565 -11.914 -1.679 1.00 94.62 398 ASN A CA 1
ATOM 3124 C C . ASN A 1 398 ? 10.910 -12.759 -0.584 1.00 94.62 398 ASN A C 1
ATOM 3126 O O . ASN A 1 398 ? 9.876 -12.362 -0.059 1.00 94.62 398 ASN A O 1
ATOM 3130 N N . LEU A 1 399 ? 11.535 -13.871 -0.184 1.00 92.44 399 LEU A N 1
ATOM 3131 C CA . LEU A 1 399 ? 11.034 -14.724 0.894 1.00 92.44 399 LEU A CA 1
ATOM 3132 C C . LEU A 1 399 ? 10.953 -13.954 2.219 1.00 92.44 399 LEU A C 1
ATOM 3134 O O . LEU A 1 399 ? 9.925 -13.984 2.893 1.00 92.44 399 LEU A O 1
ATOM 3138 N N . TYR A 1 400 ? 12.020 -13.228 2.570 1.00 91.62 400 TYR A N 1
ATOM 3139 C CA . TYR A 1 400 ? 12.064 -12.416 3.783 1.00 91.62 400 TYR A CA 1
ATOM 3140 C C . TYR A 1 400 ? 10.984 -11.330 3.758 1.00 91.62 400 TYR A C 1
ATOM 3142 O O . TYR A 1 400 ? 10.101 -11.305 4.616 1.00 91.62 400 TYR A O 1
ATOM 3150 N N . LYS A 1 401 ? 10.991 -10.479 2.723 1.00 90.75 401 LYS A N 1
ATOM 3151 C CA . LYS A 1 401 ? 10.037 -9.368 2.578 1.00 90.75 401 LYS A CA 1
ATOM 3152 C C . LYS A 1 401 ? 8.593 -9.868 2.465 1.00 90.75 401 LYS A C 1
ATOM 3154 O O . LYS A 1 401 ? 7.695 -9.212 2.982 1.00 90.75 401 LYS A O 1
ATOM 3159 N N . GLY A 1 402 ? 8.372 -11.033 1.860 1.00 88.50 402 GLY A N 1
ATOM 3160 C CA . GLY A 1 402 ? 7.065 -11.674 1.731 1.00 88.50 402 GLY A CA 1
ATOM 3161 C C . GLY A 1 402 ? 6.471 -12.163 3.055 1.00 88.50 402 GLY A C 1
ATOM 3162 O O . GLY A 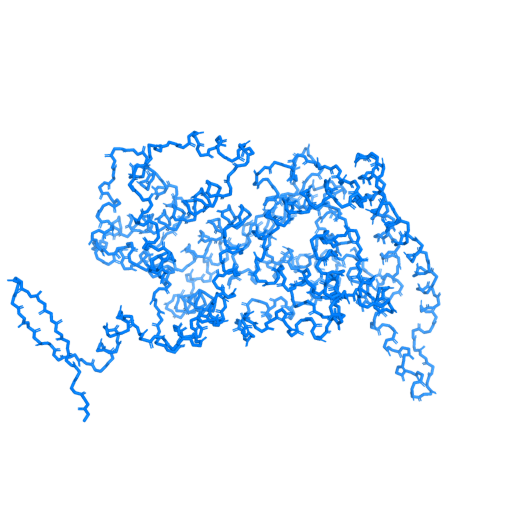1 402 ? 5.252 -12.216 3.177 1.00 88.50 402 GLY A O 1
ATOM 3163 N N . TYR A 1 403 ? 7.295 -12.460 4.067 1.00 87.94 403 TYR A N 1
ATOM 3164 C CA . TYR A 1 403 ? 6.821 -12.839 5.407 1.00 87.94 403 TYR A CA 1
ATOM 3165 C C . TYR A 1 403 ? 6.864 -11.712 6.434 1.00 87.94 403 TYR A C 1
ATOM 3167 O O . TYR A 1 403 ? 6.185 -11.801 7.450 1.00 87.94 403 TYR A O 1
ATOM 3175 N N . THR A 1 404 ? 7.651 -10.662 6.208 1.00 85.50 404 THR A N 1
ATOM 3176 C CA . THR A 1 404 ? 7.819 -9.573 7.186 1.00 85.50 404 THR A CA 1
ATOM 3177 C C . THR A 1 404 ? 7.247 -8.233 6.729 1.00 85.50 404 THR A C 1
ATOM 3179 O O . THR A 1 404 ? 7.241 -7.283 7.513 1.00 85.50 404 THR A O 1
ATOM 3182 N N . ALA A 1 405 ? 6.829 -8.123 5.463 1.00 86.69 405 ALA A N 1
ATOM 3183 C CA . ALA A 1 405 ? 6.366 -6.897 4.812 1.00 86.69 405 ALA A CA 1
ATOM 3184 C C . ALA A 1 405 ? 7.251 -5.669 5.124 1.00 86.69 405 ALA A C 1
ATOM 3186 O O . ALA A 1 405 ? 8.481 -5.770 5.176 1.00 86.69 405 ALA A O 1
ATOM 3187 N N . GLY A 1 406 ? 6.639 -4.490 5.279 1.00 80.38 406 GLY A N 1
ATOM 3188 C CA . GLY A 1 406 ? 7.341 -3.219 5.457 1.00 80.38 406 GLY A CA 1
ATOM 3189 C C . GLY A 1 406 ? 8.146 -3.148 6.753 1.00 80.38 406 GLY A C 1
ATOM 3190 O O . GLY A 1 406 ? 9.261 -2.627 6.745 1.00 80.38 406 GLY A O 1
ATOM 3191 N N . LEU A 1 407 ? 7.641 -3.721 7.850 1.00 79.44 407 LEU A N 1
ATOM 3192 C CA . LEU A 1 407 ? 8.334 -3.680 9.138 1.00 79.44 407 LEU A CA 1
ATOM 3193 C C . LEU A 1 407 ? 9.676 -4.423 9.112 1.00 79.44 407 LEU A C 1
ATOM 3195 O O . LEU A 1 407 ? 10.626 -3.973 9.747 1.00 79.44 407 LEU A O 1
ATOM 3199 N N . GLY A 1 408 ? 9.784 -5.530 8.369 1.00 81.50 408 GLY A N 1
ATOM 3200 C CA . GLY A 1 408 ? 11.045 -6.273 8.259 1.00 81.50 408 GLY A CA 1
ATOM 3201 C C . GLY A 1 408 ? 12.176 -5.476 7.611 1.00 81.50 408 GLY A C 1
ATOM 3202 O O . GLY A 1 408 ? 13.346 -5.762 7.842 1.00 81.50 408 GLY A O 1
ATOM 3203 N N . GLN A 1 409 ? 11.865 -4.413 6.865 1.00 82.38 409 GLN A N 1
ATOM 3204 C CA . GLN A 1 409 ? 12.902 -3.579 6.258 1.00 82.38 409 GLN A CA 1
ATOM 3205 C C . GLN A 1 409 ? 13.757 -2.840 7.298 1.00 82.38 409 GLN A C 1
ATOM 3207 O O . GLN A 1 409 ? 14.922 -2.568 7.030 1.00 82.38 409 GLN A O 1
ATOM 3212 N N . PHE A 1 410 ? 13.222 -2.525 8.483 1.00 77.69 410 PHE A N 1
ATOM 3213 C CA . PHE A 1 410 ? 13.980 -1.836 9.535 1.00 77.69 410 PHE A CA 1
ATOM 3214 C C . PHE A 1 410 ? 15.112 -2.695 10.130 1.00 77.69 410 PHE A C 1
ATOM 3216 O O . PHE A 1 410 ? 16.261 -2.253 10.079 1.00 77.69 410 PHE A O 1
ATOM 3223 N N . PRO A 1 411 ? 14.855 -3.908 10.670 1.00 77.56 411 PRO A N 1
ATOM 3224 C CA . PRO A 1 411 ? 15.927 -4.777 11.145 1.00 77.56 411 PRO A CA 1
ATOM 3225 C C . PRO A 1 411 ? 16.843 -5.235 10.008 1.00 77.56 411 PRO A C 1
ATOM 3227 O O . PRO A 1 411 ? 18.044 -5.329 10.234 1.00 77.56 411 PRO A O 1
ATOM 3230 N N . LEU A 1 412 ? 16.321 -5.450 8.792 1.00 81.12 412 LEU A N 1
ATOM 3231 C CA . LEU A 1 412 ? 17.143 -5.799 7.630 1.00 81.12 412 LEU A CA 1
ATOM 3232 C C . LEU A 1 412 ? 18.175 -4.712 7.310 1.00 81.12 412 LEU A C 1
ATOM 3234 O O . LEU A 1 412 ? 19.344 -5.025 7.144 1.00 81.12 412 LEU A O 1
ATOM 3238 N N . LYS A 1 413 ? 17.779 -3.431 7.319 1.00 80.88 413 LYS A N 1
ATOM 3239 C CA . LYS A 1 413 ? 18.722 -2.309 7.163 1.00 80.88 413 LYS A CA 1
ATOM 3240 C C . LYS A 1 413 ? 19.786 -2.287 8.261 1.00 80.88 413 LYS A C 1
ATOM 3242 O O . LYS A 1 413 ? 20.947 -2.028 7.970 1.00 80.88 413 LYS A O 1
ATOM 3247 N N . GLY A 1 414 ? 19.404 -2.569 9.509 1.00 78.62 414 GLY A N 1
ATOM 3248 C CA . GLY A 1 414 ? 20.353 -2.659 10.622 1.00 78.62 414 GLY A CA 1
ATOM 3249 C C . GLY A 1 414 ? 21.360 -3.802 10.454 1.00 78.62 414 GLY A C 1
ATOM 3250 O O . GLY A 1 414 ? 22.548 -3.607 10.706 1.00 78.62 414 GLY A O 1
ATOM 3251 N N . LEU A 1 415 ? 20.900 -4.970 9.992 1.00 80.12 415 LEU A N 1
ATOM 3252 C CA . LEU A 1 415 ? 21.765 -6.102 9.650 1.00 80.12 415 LEU A CA 1
ATOM 3253 C C . LEU A 1 415 ? 22.686 -5.764 8.479 1.00 80.12 415 LEU A C 1
ATOM 3255 O O . LEU A 1 415 ? 23.881 -6.006 8.582 1.00 80.12 415 LEU A O 1
ATOM 3259 N N . ASP A 1 416 ? 22.169 -5.146 7.419 1.00 83.31 416 ASP A N 1
ATOM 3260 C CA . ASP A 1 416 ? 22.970 -4.722 6.270 1.00 83.31 416 ASP A CA 1
ATOM 3261 C C . ASP A 1 416 ? 24.082 -3.750 6.688 1.00 83.31 416 ASP A C 1
ATOM 3263 O O . ASP A 1 416 ? 25.223 -3.936 6.277 1.00 83.31 416 ASP A O 1
ATOM 3267 N N . SER A 1 417 ? 23.793 -2.775 7.561 1.00 79.38 417 SER A N 1
ATOM 3268 C CA . SER A 1 417 ? 24.814 -1.873 8.119 1.00 79.38 417 SER A CA 1
ATOM 3269 C C . SER A 1 417 ? 25.846 -2.600 8.986 1.00 79.38 417 SER A C 1
ATOM 3271 O O . SER A 1 417 ? 27.030 -2.282 8.940 1.00 79.38 417 SER A O 1
ATOM 3273 N N . ALA A 1 418 ? 25.430 -3.583 9.788 1.00 80.44 418 ALA A N 1
ATOM 3274 C CA . ALA A 1 418 ? 26.367 -4.376 10.581 1.00 80.44 418 ALA A CA 1
ATOM 3275 C C . ALA A 1 418 ? 27.262 -5.250 9.687 1.00 80.44 418 ALA A C 1
ATOM 3277 O O . ALA A 1 418 ? 28.466 -5.334 9.915 1.00 80.44 418 ALA A O 1
ATOM 3278 N N . ILE A 1 419 ? 26.685 -5.866 8.651 1.00 82.19 419 ILE A N 1
ATOM 3279 C CA . ILE A 1 419 ? 27.403 -6.700 7.686 1.00 82.19 419 ILE A CA 1
ATOM 3280 C C . ILE A 1 419 ? 28.360 -5.850 6.847 1.00 82.19 419 ILE A C 1
ATOM 3282 O O . ILE A 1 419 ? 29.489 -6.279 6.612 1.00 82.19 419 ILE A O 1
ATOM 3286 N N . SER A 1 420 ? 27.975 -4.643 6.426 1.00 80.62 420 SER A N 1
ATOM 3287 C CA . SER A 1 420 ? 28.863 -3.769 5.648 1.00 80.62 420 SER A CA 1
ATOM 3288 C C . SER A 1 420 ? 30.116 -3.379 6.439 1.00 80.62 420 SER A C 1
ATOM 3290 O O . SER A 1 420 ? 31.195 -3.308 5.862 1.00 80.62 420 SER A O 1
ATOM 3292 N N . LEU A 1 421 ? 30.009 -3.215 7.765 1.00 80.00 421 LEU A N 1
ATOM 3293 C CA . LEU A 1 421 ? 31.150 -2.915 8.644 1.00 80.00 421 LEU A CA 1
ATOM 3294 C C . LEU A 1 421 ? 32.154 -4.072 8.787 1.00 80.00 421 LEU A C 1
ATOM 3296 O O . LEU A 1 421 ? 33.309 -3.823 9.117 1.00 80.00 421 LEU A O 1
ATOM 3300 N N . ILE A 1 422 ? 31.725 -5.323 8.587 1.00 79.69 422 ILE A N 1
ATOM 3301 C CA . ILE A 1 422 ? 32.566 -6.517 8.809 1.00 79.69 422 ILE A CA 1
ATOM 3302 C C . ILE A 1 422 ? 32.973 -7.235 7.519 1.00 79.69 422 ILE A C 1
ATOM 3304 O O . ILE A 1 422 ? 33.950 -7.976 7.517 1.00 79.69 422 ILE A O 1
ATOM 3308 N N . SER A 1 423 ? 32.214 -7.065 6.435 1.00 75.12 423 SER A N 1
ATOM 3309 C CA . SER A 1 423 ? 32.421 -7.802 5.182 1.00 75.12 423 SER A CA 1
ATOM 3310 C C . SER A 1 423 ? 33.395 -7.118 4.223 1.00 75.12 423 SER A C 1
ATOM 3312 O O . SER A 1 423 ? 33.762 -7.737 3.227 1.00 75.12 423 SER A O 1
ATOM 3314 N N . ASN A 1 424 ? 33.810 -5.870 4.499 1.00 70.38 424 ASN A N 1
ATOM 3315 C CA . ASN A 1 424 ? 34.572 -5.013 3.575 1.00 70.38 424 ASN A CA 1
ATOM 3316 C C . ASN A 1 424 ? 33.966 -4.965 2.157 1.00 70.38 424 ASN A C 1
ATOM 3318 O O . ASN A 1 424 ? 34.681 -4.750 1.182 1.00 70.38 424 ASN A O 1
ATOM 3322 N N . LYS A 1 425 ? 32.658 -5.223 2.023 1.00 74.94 425 LYS A N 1
ATOM 3323 C CA . LYS A 1 425 ? 31.947 -5.122 0.752 1.00 74.94 425 LYS A CA 1
ATOM 3324 C C . LYS A 1 425 ? 31.340 -3.741 0.644 1.00 74.94 425 LYS A C 1
ATOM 3326 O O . LYS A 1 425 ? 30.531 -3.351 1.488 1.00 74.94 425 LYS A O 1
ATOM 3331 N N . ASP A 1 426 ? 31.683 -3.056 -0.435 1.00 72.06 426 ASP A N 1
ATOM 3332 C CA . ASP A 1 426 ? 31.086 -1.773 -0.747 1.00 72.06 426 ASP A CA 1
ATOM 3333 C C . ASP A 1 426 ? 29.589 -1.946 -1.031 1.00 72.06 426 ASP A C 1
ATOM 3335 O O . ASP A 1 426 ? 29.145 -2.849 -1.756 1.00 72.06 426 ASP A O 1
ATOM 3339 N N . VAL A 1 427 ? 28.793 -1.086 -0.402 1.00 79.75 427 VAL A N 1
ATOM 3340 C CA . VAL A 1 427 ? 27.355 -0.965 -0.640 1.00 79.75 427 VAL A CA 1
ATOM 3341 C C . VAL A 1 427 ? 27.104 0.328 -1.404 1.00 79.75 427 VAL A C 1
ATOM 3343 O O . VAL A 1 427 ? 27.785 1.319 -1.134 1.00 79.75 427 VAL A O 1
ATOM 3346 N N . PRO A 1 428 ? 26.146 0.351 -2.348 1.00 85.25 428 PRO A N 1
ATOM 3347 C CA . PRO A 1 428 ? 25.857 1.572 -3.080 1.00 85.25 428 PRO A CA 1
ATOM 3348 C C . PRO A 1 428 ? 25.555 2.732 -2.130 1.00 85.25 428 PRO A C 1
ATOM 3350 O O . PRO A 1 428 ? 24.813 2.558 -1.156 1.00 85.25 428 PRO A O 1
ATOM 3353 N N . THR A 1 429 ? 26.100 3.920 -2.414 1.00 88.25 429 THR A N 1
ATOM 3354 C CA . THR A 1 429 ? 25.801 5.104 -1.596 1.00 88.25 429 THR A CA 1
ATOM 3355 C C . THR A 1 429 ? 24.300 5.386 -1.631 1.00 88.25 429 THR A C 1
ATOM 3357 O O . THR A 1 429 ? 23.674 5.242 -2.693 1.00 88.25 429 THR A O 1
ATOM 3360 N N . PRO A 1 430 ? 23.696 5.763 -0.489 1.00 87.50 430 PRO A N 1
ATOM 3361 C CA . PRO A 1 430 ? 22.272 6.040 -0.432 1.00 87.50 430 PRO A CA 1
ATOM 3362 C C . PRO A 1 430 ? 21.923 7.220 -1.340 1.00 87.50 430 PRO A C 1
ATOM 3364 O O . PRO A 1 430 ? 22.707 8.148 -1.514 1.00 87.50 430 PRO A O 1
ATOM 3367 N N . ILE A 1 431 ? 20.715 7.192 -1.893 1.00 90.38 431 ILE A N 1
ATOM 3368 C CA . ILE A 1 431 ? 20.144 8.327 -2.619 1.00 90.38 431 ILE A CA 1
ATOM 3369 C C . ILE A 1 431 ? 19.740 9.377 -1.578 1.00 90.38 431 ILE A C 1
ATOM 3371 O O . ILE A 1 431 ? 19.132 9.016 -0.562 1.00 90.38 431 ILE A O 1
ATOM 3375 N N . ALA A 1 432 ? 20.071 10.652 -1.810 1.00 91.31 432 ALA A N 1
ATOM 3376 C CA . ALA A 1 432 ? 19.618 11.738 -0.941 1.00 91.31 432 ALA A CA 1
ATOM 3377 C C . ALA A 1 432 ? 18.091 11.692 -0.792 1.00 91.31 432 ALA A C 1
ATOM 3379 O O . ALA A 1 432 ? 17.388 11.368 -1.745 1.00 91.31 432 ALA A O 1
ATOM 3380 N N . GLN A 1 433 ? 17.567 11.998 0.393 1.00 89.44 433 GLN A N 1
ATOM 3381 C CA . GLN A 1 433 ? 16.126 12.008 0.648 1.00 89.44 433 GLN A CA 1
ATOM 3382 C C . GLN A 1 433 ? 15.623 13.432 0.805 1.00 89.44 433 GLN A C 1
ATOM 3384 O O . GLN A 1 433 ? 16.234 14.245 1.497 1.00 89.44 433 GLN A O 1
ATOM 3389 N N . GLU A 1 434 ? 14.465 13.717 0.225 1.00 89.12 434 GLU A N 1
ATOM 3390 C CA . GLU A 1 434 ? 13.776 14.981 0.469 1.00 89.12 434 GLU A CA 1
ATOM 3391 C C . GLU A 1 434 ? 13.070 14.976 1.829 1.00 89.12 434 GLU A C 1
ATOM 3393 O O . GLU A 1 434 ? 12.906 13.939 2.483 1.00 89.12 434 GLU A O 1
ATOM 3398 N N . TRP A 1 435 ? 12.606 16.144 2.275 1.00 87.75 435 TRP A N 1
ATOM 3399 C CA . TRP A 1 435 ? 11.917 16.283 3.560 1.00 87.75 435 TRP A CA 1
ATOM 3400 C C . TRP A 1 435 ? 10.678 15.374 3.660 1.00 87.75 435 TRP A C 1
ATOM 3402 O O . TRP A 1 435 ? 10.441 14.778 4.708 1.00 87.75 435 TRP A O 1
ATOM 3412 N N . ASN A 1 436 ? 9.913 15.208 2.576 1.00 88.25 436 ASN A N 1
ATOM 3413 C CA . ASN A 1 436 ? 8.709 14.370 2.529 1.00 88.25 436 ASN A CA 1
ATOM 3414 C C . ASN A 1 436 ? 9.020 12.864 2.555 1.00 88.25 436 ASN A C 1
ATOM 3416 O O . ASN A 1 436 ? 8.128 12.063 2.823 1.00 88.25 436 ASN A O 1
ATOM 3420 N N . GLU A 1 437 ? 10.268 12.474 2.304 1.00 86.81 437 GLU A N 1
ATOM 3421 C CA . GLU A 1 437 ? 10.726 11.080 2.317 1.00 86.81 437 GLU A CA 1
ATOM 3422 C C . GLU A 1 437 ? 11.453 10.716 3.614 1.00 86.81 437 GLU A C 1
ATOM 3424 O O . GLU A 1 437 ? 11.309 9.595 4.105 1.00 86.81 437 GLU A O 1
ATOM 3429 N N . SER A 1 438 ? 12.213 11.669 4.160 1.00 80.81 438 SER A N 1
ATOM 3430 C CA . SER A 1 438 ? 13.018 11.517 5.376 1.00 80.81 438 SER A CA 1
ATOM 3431 C C . SER A 1 438 ? 12.231 11.787 6.660 1.00 80.81 438 SER A C 1
ATOM 3433 O O . SER A 1 438 ? 12.544 11.214 7.705 1.00 80.81 438 SER A O 1
ATOM 3435 N N . THR A 1 439 ? 11.187 12.623 6.608 1.00 80.00 439 THR A N 1
ATOM 3436 C CA . THR A 1 439 ? 10.375 12.946 7.789 1.00 80.00 439 THR A CA 1
ATOM 3437 C C . THR A 1 439 ? 9.480 11.760 8.170 1.00 80.00 439 THR A C 1
ATOM 3439 O O . THR A 1 439 ? 8.659 11.324 7.350 1.00 80.00 439 THR A O 1
ATOM 3442 N N . PRO A 1 440 ? 9.557 11.254 9.419 1.00 72.19 440 PRO A N 1
ATOM 3443 C CA . PRO A 1 440 ? 8.696 10.173 9.886 1.00 72.19 440 PRO A CA 1
ATOM 3444 C C . PRO A 1 440 ? 7.211 10.481 9.668 1.00 72.19 440 PRO A C 1
ATOM 3446 O O . PRO A 1 440 ? 6.707 11.523 10.076 1.00 72.19 440 PRO A O 1
ATOM 3449 N N . GLY A 1 441 ? 6.504 9.566 9.004 1.00 76.38 441 GLY A N 1
ATOM 3450 C CA . GLY A 1 441 ? 5.079 9.701 8.699 1.00 76.38 441 GLY A CA 1
ATOM 3451 C C . GLY A 1 441 ? 4.745 10.576 7.486 1.00 76.38 441 GLY A C 1
ATOM 3452 O O . GLY A 1 441 ? 3.718 10.331 6.860 1.00 76.38 441 GLY A O 1
ATOM 3453 N N . ALA A 1 442 ? 5.606 11.511 7.068 1.00 85.75 442 ALA A N 1
ATOM 3454 C CA . ALA A 1 442 ? 5.357 12.327 5.874 1.00 85.75 442 ALA A CA 1
ATOM 3455 C C . ALA A 1 442 ? 5.298 11.464 4.607 1.00 85.75 442 ALA A C 1
ATOM 3457 O O . ALA A 1 442 ? 4.375 11.600 3.811 1.00 85.75 442 ALA A O 1
ATOM 3458 N N . LYS A 1 443 ? 6.182 10.468 4.481 1.00 85.56 443 LYS A N 1
ATOM 3459 C CA . LYS A 1 443 ? 6.179 9.512 3.359 1.00 85.56 443 LYS A CA 1
ATOM 3460 C C . LYS A 1 443 ? 4.827 8.805 3.171 1.00 85.56 443 LYS A C 1
ATOM 3462 O O . LYS A 1 443 ? 4.467 8.408 2.058 1.00 85.56 443 LYS A O 1
ATOM 3467 N N . ALA A 1 444 ? 4.044 8.682 4.246 1.00 86.88 444 ALA A N 1
ATOM 3468 C CA . ALA A 1 444 ? 2.699 8.131 4.198 1.00 86.88 444 ALA A CA 1
ATOM 3469 C C . ALA A 1 444 ? 1.711 9.041 3.435 1.00 86.88 444 ALA A C 1
ATOM 3471 O O . ALA A 1 444 ? 0.732 8.563 2.871 1.00 86.88 444 ALA A O 1
ATOM 3472 N N . PHE A 1 445 ? 1.960 10.338 3.350 1.00 93.00 445 PHE A N 1
ATOM 3473 C CA . PHE A 1 445 ? 1.021 11.303 2.782 1.00 93.00 445 PHE A CA 1
ATOM 3474 C C . PHE A 1 445 ? 1.535 12.005 1.536 1.00 93.00 445 PHE A C 1
ATOM 3476 O O . PHE A 1 445 ? 0.809 12.821 0.993 1.00 93.00 445 PHE A O 1
ATOM 3483 N N . PHE A 1 446 ? 2.725 11.661 1.042 1.00 94.38 446 PHE A N 1
ATOM 3484 C CA . PHE A 1 446 ? 3.272 12.207 -0.200 1.00 94.38 446 PHE A CA 1
ATOM 3485 C C . PHE A 1 446 ? 3.590 11.104 -1.207 1.00 94.38 446 PHE A C 1
ATOM 3487 O O . PHE A 1 446 ? 3.990 10.000 -0.819 1.00 94.38 446 PHE A O 1
ATOM 3494 N N . VAL A 1 447 ? 3.371 11.406 -2.484 1.00 91.75 447 VAL A N 1
ATOM 3495 C CA . VAL A 1 447 ? 3.775 10.575 -3.626 1.00 91.75 447 VAL A CA 1
ATOM 3496 C C . VAL A 1 447 ? 5.298 10.630 -3.763 1.00 91.75 447 VAL A C 1
ATOM 3498 O O . VAL A 1 447 ? 5.910 11.665 -3.491 1.00 91.75 447 VAL A O 1
ATOM 3501 N N . ASN A 1 448 ? 5.914 9.513 -4.155 1.00 83.69 448 ASN A N 1
ATOM 3502 C CA . ASN A 1 448 ? 7.322 9.498 -4.543 1.00 83.69 448 ASN A CA 1
ATOM 3503 C C . ASN A 1 448 ? 7.415 9.696 -6.062 1.00 83.69 448 ASN A C 1
ATOM 3505 O O . ASN A 1 448 ? 6.881 8.877 -6.801 1.00 83.69 448 ASN A O 1
ATOM 3509 N N . GLY A 1 449 ? 8.069 10.771 -6.502 1.00 77.94 449 GLY A N 1
ATOM 3510 C CA . GLY A 1 449 ? 8.250 11.079 -7.925 1.00 77.94 449 GLY A CA 1
ATOM 3511 C C . GLY A 1 449 ? 9.421 10.349 -8.595 1.00 77.94 449 GLY A C 1
ATOM 3512 O O . GLY A 1 449 ? 9.571 10.457 -9.808 1.00 77.94 449 GLY A O 1
ATOM 3513 N N . GLN A 1 450 ? 10.252 9.626 -7.833 1.00 79.12 450 GLN A N 1
ATOM 3514 C CA . GLN A 1 450 ? 11.393 8.883 -8.376 1.00 79.12 450 GLN A CA 1
ATOM 3515 C C . GLN A 1 450 ? 10.989 7.516 -8.939 1.00 79.12 450 GLN A C 1
ATOM 3517 O O . GLN A 1 450 ? 10.176 6.799 -8.346 1.00 79.12 450 GLN A O 1
ATOM 3522 N N . GLY A 1 451 ? 11.655 7.102 -10.016 1.00 80.12 451 GLY A N 1
ATOM 3523 C CA . GLY A 1 451 ? 11.468 5.826 -10.695 1.00 80.12 451 GLY A CA 1
ATOM 3524 C C . GLY A 1 451 ? 10.568 5.889 -11.931 1.00 80.12 451 GLY A C 1
ATOM 3525 O O . GLY A 1 451 ? 10.097 6.943 -12.365 1.00 80.12 451 GLY A O 1
ATOM 3526 N N . GLY A 1 452 ? 10.322 4.702 -12.492 1.00 74.62 452 GLY A N 1
ATOM 3527 C CA . GLY A 1 452 ? 9.607 4.547 -13.756 1.00 74.62 452 GLY A CA 1
ATOM 3528 C C . GLY A 1 452 ? 8.112 4.867 -13.698 1.00 74.62 452 GLY A C 1
ATOM 3529 O O . GLY A 1 452 ? 7.601 5.494 -14.617 1.00 74.62 452 GLY A O 1
ATOM 3530 N N . GLY A 1 453 ? 7.422 4.506 -12.612 1.00 89.69 453 GLY A N 1
ATOM 3531 C CA . GLY A 1 453 ? 5.974 4.714 -12.470 1.00 89.69 453 GLY A CA 1
ATOM 3532 C C . GLY A 1 453 ? 5.134 4.027 -13.558 1.00 89.69 453 GLY A C 1
ATOM 3533 O O . GLY A 1 453 ? 5.585 3.058 -14.169 1.00 89.69 453 GLY A O 1
ATOM 3534 N N . GLN A 1 454 ? 3.912 4.520 -13.772 1.00 91.44 454 GLN A N 1
ATOM 3535 C CA . GLN A 1 454 ? 2.930 3.935 -14.692 1.00 91.44 454 GLN A CA 1
ATOM 3536 C C . GLN A 1 454 ? 3.378 3.987 -16.152 1.00 91.44 454 GLN A C 1
ATOM 3538 O O . GLN A 1 454 ? 3.163 3.027 -16.877 1.00 91.44 454 GLN A O 1
ATOM 3543 N N . VAL A 1 455 ? 4.041 5.063 -16.583 1.00 93.31 455 VAL A N 1
ATOM 3544 C CA . VAL A 1 455 ? 4.458 5.229 -17.985 1.00 93.31 455 VAL A CA 1
ATOM 3545 C C . VAL A 1 455 ? 5.427 4.122 -18.404 1.00 93.31 455 VAL A C 1
ATOM 3547 O O . VAL A 1 455 ? 5.316 3.561 -19.490 1.00 93.31 455 VAL A O 1
ATOM 3550 N N . ILE A 1 456 ? 6.372 3.761 -17.530 1.00 93.25 456 ILE A N 1
ATOM 3551 C CA . ILE A 1 456 ? 7.296 2.653 -17.804 1.00 93.25 456 ILE A CA 1
ATOM 3552 C C . ILE A 1 456 ? 6.570 1.302 -17.797 1.00 93.25 456 ILE A C 1
ATOM 3554 O O . ILE A 1 456 ? 6.913 0.427 -18.590 1.00 93.25 456 ILE A O 1
ATOM 3558 N N . GLU A 1 457 ? 5.583 1.120 -16.920 1.00 90.88 457 GLU A N 1
ATOM 3559 C CA . GLU A 1 457 ? 4.761 -0.093 -16.885 1.00 90.88 457 GLU A CA 1
ATOM 3560 C C . GLU A 1 457 ? 3.954 -0.258 -18.182 1.00 90.88 457 GLU A C 1
ATOM 3562 O O . GLU A 1 457 ? 4.026 -1.309 -18.818 1.00 90.88 457 GLU A O 1
ATOM 3567 N N . ASP A 1 458 ? 3.280 0.802 -18.631 1.00 92.12 458 ASP A N 1
ATOM 3568 C CA . ASP A 1 458 ? 2.517 0.831 -19.882 1.00 92.12 458 ASP A CA 1
ATOM 3569 C C . ASP A 1 458 ? 3.412 0.545 -21.092 1.00 92.12 458 ASP A C 1
ATOM 3571 O O . ASP A 1 458 ? 3.049 -0.252 -21.957 1.00 92.12 458 ASP A O 1
ATOM 3575 N N . TYR A 1 459 ? 4.615 1.126 -21.126 1.00 94.94 459 TYR A N 1
ATOM 3576 C CA . TYR A 1 459 ? 5.601 0.859 -22.173 1.00 94.94 459 TYR A CA 1
ATOM 3577 C C . TYR A 1 459 ? 5.953 -0.629 -22.274 1.00 94.94 459 TYR A C 1
ATOM 3579 O O . TYR A 1 459 ? 5.986 -1.176 -23.376 1.00 94.94 459 TYR A O 1
ATOM 3587 N N . TYR A 1 460 ? 6.198 -1.304 -21.146 1.00 92.00 460 TYR A N 1
ATOM 3588 C CA . TYR A 1 460 ? 6.509 -2.736 -21.162 1.00 92.00 460 TYR A CA 1
ATOM 3589 C C . TYR A 1 460 ? 5.294 -3.602 -21.487 1.00 92.00 460 TYR A C 1
ATOM 3591 O O . TYR A 1 460 ? 5.439 -4.571 -22.226 1.00 92.00 460 TYR A O 1
ATOM 3599 N N . ASN A 1 461 ? 4.105 -3.236 -21.006 1.00 91.50 461 ASN A N 1
ATOM 3600 C CA . ASN A 1 461 ? 2.871 -3.943 -21.349 1.00 91.50 461 ASN A CA 1
ATOM 3601 C C . ASN A 1 461 ? 2.616 -3.902 -22.863 1.00 91.50 461 ASN A C 1
ATOM 3603 O O . ASN A 1 461 ? 2.350 -4.938 -23.472 1.00 91.50 461 ASN A O 1
ATOM 3607 N N . ILE A 1 462 ? 2.772 -2.728 -23.484 1.00 93.31 462 ILE A N 1
ATOM 3608 C CA . ILE A 1 462 ? 2.660 -2.575 -24.939 1.00 93.31 462 ILE A CA 1
ATOM 3609 C C . ILE A 1 462 ? 3.783 -3.332 -25.642 1.00 93.31 462 ILE A C 1
ATOM 3611 O O . ILE A 1 462 ? 3.525 -4.031 -26.615 1.00 93.31 462 ILE A O 1
ATOM 3615 N N . MET A 1 463 ? 5.021 -3.255 -25.152 1.00 94.56 463 MET A N 1
ATOM 3616 C CA . MET A 1 463 ? 6.127 -4.019 -25.729 1.00 94.56 463 MET A CA 1
ATOM 3617 C C . MET A 1 463 ? 5.816 -5.520 -25.778 1.00 94.56 463 MET A C 1
ATOM 3619 O O . MET A 1 463 ? 6.013 -6.145 -26.821 1.00 94.56 463 MET A O 1
ATOM 3623 N N . ASP A 1 464 ? 5.338 -6.094 -24.675 1.00 93.12 464 ASP A N 1
ATOM 3624 C CA . ASP A 1 464 ? 5.027 -7.520 -24.578 1.00 93.12 464 ASP A CA 1
ATOM 3625 C C . ASP A 1 464 ? 3.851 -7.899 -25.498 1.00 93.12 464 ASP A C 1
ATOM 3627 O O . ASP A 1 464 ? 3.929 -8.902 -26.212 1.00 93.12 464 ASP A O 1
ATOM 3631 N N . GLU A 1 465 ? 2.806 -7.066 -25.562 1.00 93.38 465 GLU A N 1
ATOM 3632 C CA . GLU A 1 465 ? 1.671 -7.230 -26.483 1.00 93.38 465 GLU A CA 1
ATOM 3633 C C . GLU A 1 465 ? 2.129 -7.237 -27.952 1.00 93.38 465 GLU A C 1
ATOM 3635 O O . GLU A 1 465 ? 1.811 -8.148 -28.721 1.00 93.38 465 GLU A O 1
ATOM 3640 N N . GLN A 1 466 ? 2.939 -6.256 -28.349 1.00 95.75 466 GLN A N 1
ATOM 3641 C CA . GLN A 1 466 ? 3.394 -6.113 -29.732 1.00 95.75 466 GLN A CA 1
ATOM 3642 C C . GLN A 1 466 ? 4.402 -7.202 -30.130 1.00 95.75 466 GLN A C 1
ATOM 3644 O O . GLN A 1 466 ? 4.405 -7.662 -31.278 1.00 95.75 466 GLN A O 1
ATOM 3649 N N . GLN A 1 467 ? 5.228 -7.669 -29.187 1.00 94.12 467 GLN A N 1
ATOM 3650 C CA . GLN A 1 467 ? 6.104 -8.824 -29.390 1.00 94.12 467 GLN A CA 1
ATOM 3651 C C . GLN A 1 467 ? 5.318 -10.129 -29.553 1.00 94.12 467 GLN A C 1
ATOM 3653 O O . GLN A 1 467 ? 5.726 -10.972 -30.355 1.00 94.12 467 GLN A O 1
ATOM 3658 N N . ALA A 1 468 ? 4.196 -10.297 -28.847 1.00 94.25 468 ALA A N 1
ATOM 3659 C CA . ALA A 1 468 ? 3.321 -11.454 -29.026 1.00 94.25 468 ALA A CA 1
ATOM 3660 C C . ALA A 1 468 ? 2.724 -11.489 -30.442 1.00 94.25 468 ALA A C 1
ATOM 3662 O O . ALA A 1 468 ? 2.823 -12.517 -31.109 1.00 94.25 468 ALA A O 1
ATOM 3663 N N . ILE A 1 469 ? 2.240 -10.350 -30.957 1.00 94.50 469 ILE A N 1
ATOM 3664 C CA . ILE A 1 469 ? 1.736 -10.234 -32.341 1.00 94.50 469 ILE A CA 1
ATOM 3665 C C . ILE A 1 469 ? 2.809 -10.657 -33.358 1.00 94.50 469 ILE A C 1
ATOM 3667 O O . ILE A 1 469 ? 2.534 -11.425 -34.282 1.00 94.50 469 ILE A O 1
ATOM 3671 N N . GLN A 1 470 ? 4.052 -10.202 -33.175 1.00 93.19 470 GLN A N 1
ATOM 3672 C CA . GLN A 1 470 ? 5.183 -10.590 -34.028 1.00 93.19 470 GLN A CA 1
ATOM 3673 C C . GLN A 1 470 ? 5.474 -12.096 -33.955 1.00 93.19 470 GLN A C 1
ATOM 3675 O O . GLN A 1 470 ? 5.730 -12.734 -34.979 1.00 93.19 470 GLN A O 1
ATOM 3680 N N . ALA A 1 471 ? 5.447 -12.672 -32.751 1.00 93.88 471 ALA A N 1
ATOM 3681 C CA . ALA A 1 471 ? 5.697 -14.092 -32.540 1.00 93.88 471 ALA A CA 1
ATOM 3682 C C . ALA A 1 471 ? 4.608 -14.970 -33.176 1.00 93.88 471 ALA A C 1
ATOM 3684 O O . ALA A 1 471 ? 4.939 -15.964 -33.827 1.00 93.88 471 ALA A O 1
ATOM 3685 N N . ASP A 1 472 ? 3.341 -14.582 -33.037 1.00 94.50 472 ASP A N 1
ATOM 3686 C CA . ASP A 1 472 ? 2.198 -15.293 -33.610 1.00 94.50 472 ASP A CA 1
ATOM 3687 C C . ASP A 1 472 ? 2.187 -15.204 -35.137 1.00 94.50 472 ASP A C 1
ATOM 3689 O O . ASP A 1 472 ? 2.058 -16.229 -35.805 1.00 94.50 472 ASP A O 1
ATOM 3693 N N . SER A 1 473 ? 2.438 -14.018 -35.700 1.00 93.25 473 SER A N 1
ATOM 3694 C CA . SER A 1 473 ? 2.530 -13.829 -37.157 1.00 93.25 473 SER A CA 1
ATOM 3695 C C . SER A 1 473 ? 3.649 -14.690 -37.750 1.00 93.25 473 SER A C 1
ATOM 3697 O O . SER A 1 473 ? 3.440 -15.433 -38.706 1.00 93.25 473 SER A O 1
ATOM 3699 N N . LYS A 1 474 ? 4.824 -14.707 -37.101 1.00 93.69 474 LYS A N 1
ATOM 3700 C CA . LYS A 1 474 ? 5.944 -15.570 -37.503 1.00 93.69 474 LYS A CA 1
ATOM 3701 C C . LYS A 1 474 ? 5.592 -17.057 -37.433 1.00 93.69 474 LYS A C 1
ATOM 3703 O O . LYS A 1 474 ? 6.047 -17.827 -38.274 1.00 93.69 474 LYS A O 1
ATOM 3708 N N . LYS A 1 475 ? 4.834 -17.475 -36.418 1.00 94.69 475 LYS A N 1
ATOM 3709 C CA . LYS A 1 475 ? 4.393 -18.866 -36.253 1.00 94.69 475 LYS A CA 1
ATOM 3710 C C . LYS A 1 475 ? 3.373 -19.274 -37.318 1.00 94.69 475 LYS A C 1
ATOM 3712 O O . LYS A 1 475 ? 3.383 -20.430 -37.729 1.00 94.69 475 LYS A O 1
ATOM 3717 N N . ASN A 1 476 ? 2.526 -18.343 -37.743 1.00 93.94 476 ASN A N 1
ATOM 3718 C CA . ASN A 1 476 ? 1.504 -18.563 -38.763 1.00 93.94 476 ASN A CA 1
ATOM 3719 C C . ASN A 1 476 ? 2.016 -18.330 -40.194 1.00 93.94 476 ASN A C 1
ATOM 3721 O O . ASN A 1 476 ? 1.247 -18.493 -41.132 1.00 93.94 476 ASN A O 1
ATOM 3725 N N . GLU A 1 477 ? 3.299 -17.985 -40.363 1.00 91.25 477 GLU A N 1
ATOM 3726 C CA . GLU A 1 477 ? 3.906 -17.637 -41.658 1.00 91.25 477 GLU A CA 1
ATOM 3727 C C . GLU A 1 477 ? 3.219 -16.436 -42.344 1.00 91.25 477 GLU A C 1
ATOM 3729 O O . GLU A 1 477 ? 3.159 -16.349 -43.569 1.00 91.25 477 GLU A O 1
ATOM 3734 N N . GLU A 1 478 ? 2.726 -15.488 -41.542 1.00 92.88 478 GLU A N 1
ATOM 3735 C CA . GLU A 1 478 ? 2.053 -14.262 -41.981 1.00 92.88 478 GLU A CA 1
ATOM 3736 C C . GLU A 1 478 ? 2.921 -13.019 -41.730 1.00 92.88 478 GLU A C 1
ATOM 3738 O O . GLU A 1 478 ? 3.749 -12.976 -40.811 1.00 92.88 478 GLU A O 1
ATOM 3743 N N . ASP A 1 479 ? 2.704 -11.974 -42.531 1.00 87.81 479 ASP A N 1
ATOM 3744 C CA . ASP A 1 479 ? 3.308 -10.666 -42.290 1.00 87.81 479 ASP A CA 1
ATOM 3745 C C . ASP A 1 479 ? 2.658 -10.009 -41.068 1.00 87.81 479 ASP A C 1
ATOM 3747 O O . ASP A 1 479 ? 1.445 -9.801 -41.014 1.00 87.81 479 ASP A O 1
ATOM 3751 N N . ALA A 1 480 ? 3.478 -9.650 -40.082 1.00 88.50 480 ALA A N 1
ATOM 3752 C CA . ALA A 1 480 ? 2.988 -9.013 -38.870 1.00 88.50 480 ALA A CA 1
ATOM 3753 C C . ALA A 1 480 ? 2.434 -7.612 -39.168 1.00 88.50 480 ALA A C 1
ATOM 3755 O O . ALA A 1 480 ? 3.152 -6.744 -39.674 1.00 88.50 480 ALA A O 1
ATOM 3756 N N . SER A 1 481 ? 1.182 -7.363 -38.779 1.00 90.56 481 SER A N 1
ATOM 3757 C CA . SER A 1 481 ? 0.489 -6.087 -39.013 1.00 90.56 481 SER A CA 1
ATOM 3758 C C . SER A 1 481 ? 1.201 -4.879 -38.398 1.00 90.56 481 SER A C 1
ATOM 3760 O O . SER A 1 481 ? 1.046 -3.764 -38.880 1.00 90.56 481 SER A O 1
ATOM 3762 N N . ASN A 1 482 ? 2.003 -5.102 -37.356 1.00 92.88 482 ASN A N 1
ATOM 3763 C CA . ASN A 1 482 ? 2.757 -4.086 -36.628 1.00 92.88 482 ASN A CA 1
ATOM 3764 C C . ASN A 1 482 ? 4.247 -4.022 -37.029 1.00 92.88 482 ASN A C 1
ATOM 3766 O O . ASN A 1 482 ? 5.062 -3.468 -36.294 1.00 92.88 482 ASN A O 1
ATOM 3770 N N . ALA A 1 483 ? 4.658 -4.618 -38.157 1.00 90.62 483 ALA A N 1
ATOM 3771 C CA . ALA A 1 483 ? 6.074 -4.728 -38.525 1.00 90.62 483 ALA A CA 1
ATOM 3772 C C . ALA A 1 483 ? 6.781 -3.381 -38.750 1.00 90.62 483 ALA A C 1
ATOM 3774 O O . ALA A 1 483 ? 7.969 -3.255 -38.437 1.00 90.62 483 ALA A O 1
ATOM 3775 N N . GLU A 1 484 ? 6.095 -2.380 -39.307 1.00 90.75 484 GLU A N 1
ATOM 3776 C CA . GLU A 1 484 ? 6.670 -1.042 -39.499 1.00 90.75 484 GLU A CA 1
ATOM 3777 C C . GLU A 1 484 ? 6.818 -0.301 -38.171 1.00 90.75 484 GLU A C 1
ATOM 3779 O O . GLU A 1 484 ? 7.918 0.147 -37.835 1.00 90.75 484 GLU A O 1
ATOM 3784 N N . ASP A 1 485 ? 5.754 -0.287 -37.376 1.00 94.38 485 ASP A N 1
ATOM 3785 C CA . ASP A 1 485 ? 5.715 0.316 -36.045 1.00 94.38 485 ASP A CA 1
ATOM 3786 C C . ASP A 1 485 ? 6.773 -0.301 -35.120 1.00 94.38 485 ASP A C 1
ATOM 3788 O O . ASP A 1 485 ? 7.548 0.403 -34.469 1.00 94.38 485 ASP A O 1
ATOM 3792 N N . MET A 1 486 ? 6.941 -1.626 -35.168 1.00 94.81 486 MET A N 1
ATOM 3793 C CA . MET A 1 486 ? 7.987 -2.327 -34.423 1.00 94.81 486 MET A CA 1
ATOM 3794 C C . MET A 1 486 ? 9.402 -1.917 -34.841 1.00 94.81 486 MET A C 1
ATOM 3796 O O . MET A 1 486 ? 10.311 -1.939 -34.010 1.00 94.81 486 MET A O 1
ATOM 3800 N N . LYS A 1 487 ? 9.652 -1.507 -36.093 1.00 93.69 487 LYS A N 1
ATOM 3801 C CA . LYS A 1 487 ? 10.976 -0.975 -36.478 1.00 93.69 487 LYS A CA 1
ATOM 3802 C C . LYS A 1 487 ? 11.253 0.363 -35.798 1.00 93.69 487 LYS A C 1
ATOM 3804 O O . LYS A 1 487 ? 12.403 0.592 -35.411 1.00 93.69 487 LYS A O 1
ATOM 3809 N N . ALA A 1 488 ? 10.244 1.227 -35.672 1.00 93.81 488 ALA A N 1
ATOM 3810 C CA . ALA A 1 488 ? 10.353 2.487 -34.941 1.00 93.81 488 ALA A CA 1
ATOM 3811 C C . ALA A 1 488 ? 10.544 2.219 -33.441 1.00 93.81 488 ALA A C 1
ATOM 3813 O O . ALA A 1 488 ? 11.542 2.652 -32.863 1.00 93.81 488 ALA A O 1
ATOM 3814 N N . PHE A 1 489 ? 9.686 1.385 -32.853 1.00 95.62 489 PHE A N 1
ATOM 3815 C CA . PHE A 1 489 ? 9.759 1.000 -31.445 1.00 95.62 489 PHE A CA 1
ATOM 3816 C C . PHE A 1 489 ? 11.104 0.363 -31.069 1.00 95.62 489 PHE A C 1
ATOM 3818 O O . PHE A 1 489 ? 11.727 0.739 -30.083 1.00 95.62 489 PHE A O 1
ATOM 3825 N N . ASN A 1 490 ? 11.641 -0.537 -31.899 1.00 95.38 490 ASN A N 1
ATOM 3826 C CA . ASN A 1 490 ? 12.940 -1.176 -31.658 1.00 95.38 490 ASN A CA 1
ATOM 3827 C C . ASN A 1 490 ? 14.131 -0.197 -31.695 1.00 95.38 490 ASN A C 1
ATOM 3829 O O . ASN A 1 490 ? 15.238 -0.546 -31.274 1.00 95.38 490 ASN A O 1
ATOM 3833 N N . ARG A 1 491 ? 13.982 1.008 -32.264 1.00 95.25 491 ARG A N 1
ATOM 3834 C CA . ARG A 1 491 ? 15.001 2.068 -32.137 1.00 95.25 491 ARG A CA 1
ATOM 3835 C C . ARG A 1 491 ? 14.927 2.688 -30.748 1.00 95.25 491 ARG A C 1
ATOM 3837 O O . ARG A 1 491 ? 15.955 2.728 -30.077 1.00 95.25 491 ARG A O 1
ATOM 3844 N N . ILE A 1 492 ? 13.720 3.041 -30.315 1.00 96.06 492 ILE A N 1
ATOM 3845 C CA . ILE A 1 492 ? 13.436 3.586 -28.984 1.00 96.06 492 ILE A CA 1
ATOM 3846 C C . ILE A 1 492 ? 13.892 2.602 -27.902 1.00 96.06 492 ILE A C 1
ATOM 3848 O O . ILE A 1 492 ? 14.675 2.978 -27.036 1.00 96.06 492 ILE A O 1
ATOM 3852 N N . ASP A 1 493 ? 13.548 1.312 -27.998 1.00 95.62 493 ASP A N 1
ATOM 3853 C CA . ASP A 1 493 ? 13.940 0.330 -26.976 1.00 95.62 493 ASP A CA 1
ATOM 3854 C C . ASP A 1 493 ? 15.461 0.153 -26.856 1.00 95.62 493 ASP A C 1
ATOM 3856 O O . ASP A 1 493 ? 15.987 -0.091 -25.766 1.00 95.62 493 ASP A O 1
ATOM 3860 N N . ARG A 1 494 ? 16.211 0.336 -27.950 1.00 96.50 494 ARG A N 1
ATOM 3861 C CA . ARG A 1 494 ? 17.681 0.318 -27.901 1.00 96.50 494 ARG A CA 1
ATOM 3862 C C . ARG A 1 494 ? 18.249 1.516 -27.149 1.00 96.50 494 ARG A C 1
ATOM 3864 O O . ARG A 1 494 ? 19.266 1.363 -26.475 1.00 96.50 494 ARG A O 1
ATOM 3871 N N . GLU A 1 495 ? 17.635 2.687 -27.261 1.00 96.75 495 GLU A N 1
ATOM 3872 C CA . GLU A 1 495 ? 18.016 3.875 -26.489 1.00 96.75 495 GLU A CA 1
ATOM 3873 C C . GLU A 1 495 ? 17.603 3.726 -25.026 1.00 96.75 495 GLU A C 1
ATOM 3875 O O . GLU A 1 495 ? 18.427 3.894 -24.126 1.00 96.75 495 GLU A O 1
ATOM 3880 N N . MET A 1 496 ? 16.390 3.229 -24.800 1.00 95.88 496 MET A N 1
ATOM 3881 C CA . MET A 1 496 ? 15.858 2.865 -23.493 1.00 95.88 496 MET A CA 1
ATOM 3882 C C . MET A 1 496 ? 16.792 1.860 -22.784 1.00 95.88 496 MET A C 1
ATOM 3884 O O . MET A 1 496 ? 17.136 2.006 -21.611 1.00 95.88 496 MET A O 1
ATOM 3888 N N . ALA A 1 497 ? 17.330 0.870 -23.502 1.00 94.88 497 ALA A N 1
ATOM 3889 C CA . ALA A 1 497 ? 18.317 -0.066 -22.965 1.00 94.88 497 ALA A CA 1
ATOM 3890 C C . ALA A 1 497 ? 19.625 0.606 -22.511 1.00 94.88 497 ALA A C 1
ATOM 3892 O O . ALA A 1 497 ? 20.205 0.172 -21.510 1.00 94.88 497 ALA A O 1
ATOM 3893 N N . LYS A 1 498 ? 20.085 1.655 -23.207 1.00 96.69 498 LYS A N 1
ATOM 3894 C CA . LYS A 1 498 ? 21.280 2.419 -22.811 1.00 96.69 498 LYS A CA 1
ATOM 3895 C C . LYS A 1 498 ? 21.024 3.190 -21.519 1.00 96.69 498 LYS A C 1
ATOM 3897 O O . LYS A 1 498 ? 21.803 3.029 -20.582 1.00 96.69 498 LYS A O 1
ATOM 3902 N N . LEU A 1 499 ? 19.905 3.912 -21.432 1.00 96.31 499 LEU A N 1
ATOM 3903 C CA . LEU A 1 499 ? 19.532 4.649 -20.221 1.00 96.31 499 LEU A CA 1
ATOM 3904 C C . LEU A 1 499 ? 19.344 3.717 -19.019 1.00 96.31 499 LEU A C 1
ATOM 3906 O O . LEU A 1 499 ? 19.843 4.003 -17.939 1.00 96.31 499 LEU A O 1
ATOM 3910 N N . ARG A 1 500 ? 18.726 2.537 -19.195 1.00 93.62 500 ARG A N 1
ATOM 3911 C CA . ARG A 1 500 ? 18.616 1.529 -18.115 1.00 93.62 500 ARG A CA 1
ATOM 3912 C C . ARG A 1 500 ? 19.975 1.067 -17.608 1.00 93.62 500 ARG A C 1
ATOM 3914 O O . ARG A 1 500 ? 20.133 0.811 -16.412 1.00 93.62 500 ARG A O 1
ATOM 3921 N N . LYS A 1 501 ? 20.945 0.912 -18.513 1.00 94.50 501 LYS A N 1
ATOM 3922 C CA . LYS A 1 501 ? 22.312 0.526 -18.156 1.00 94.50 501 LYS A CA 1
ATOM 3923 C C . LYS A 1 501 ? 22.997 1.642 -17.371 1.00 94.50 501 LYS A C 1
ATOM 3925 O O . LYS A 1 501 ? 23.609 1.352 -16.350 1.00 94.50 501 LYS A O 1
ATOM 3930 N N . GLU A 1 502 ? 22.857 2.887 -17.809 1.00 96.31 502 GLU A N 1
ATOM 3931 C CA . GLU A 1 502 ? 23.386 4.066 -17.116 1.00 96.31 502 GLU A CA 1
ATOM 3932 C C . GLU A 1 502 ? 22.751 4.242 -15.732 1.00 96.31 502 GLU A C 1
ATOM 3934 O O . GLU A 1 502 ? 23.461 4.293 -14.731 1.00 96.31 502 GLU A O 1
ATOM 3939 N N . TYR A 1 503 ? 21.421 4.163 -15.651 1.00 95.00 503 TYR A N 1
ATOM 3940 C CA . TYR A 1 503 ? 20.663 4.186 -14.401 1.00 95.00 503 TYR A CA 1
ATOM 3941 C C . TYR A 1 503 ? 21.151 3.112 -13.432 1.00 95.00 503 TYR A C 1
ATOM 3943 O O . TYR A 1 503 ? 21.345 3.365 -12.244 1.00 95.00 503 TYR A O 1
ATOM 3951 N N . TYR A 1 504 ? 21.391 1.898 -13.932 1.00 92.94 504 TYR A N 1
ATOM 3952 C CA . TYR A 1 504 ? 21.939 0.827 -13.113 1.00 92.94 504 TYR A CA 1
ATOM 3953 C C . TYR A 1 504 ? 23.340 1.145 -12.588 1.00 92.94 504 TYR A C 1
ATOM 3955 O O . TYR A 1 504 ? 23.596 0.891 -11.413 1.00 92.94 504 TYR A O 1
ATOM 3963 N N . VAL A 1 505 ? 24.227 1.696 -13.420 1.00 94.94 505 VAL A N 1
ATOM 3964 C CA . VAL A 1 505 ? 25.589 2.084 -13.020 1.00 94.94 505 VAL A CA 1
ATOM 3965 C C . VAL A 1 505 ? 25.535 3.146 -11.926 1.00 94.94 505 VAL A C 1
ATOM 3967 O O . VAL A 1 505 ? 26.062 2.911 -10.842 1.00 94.94 505 VAL A O 1
ATOM 3970 N N . VAL A 1 506 ? 24.804 4.242 -12.152 1.00 95.62 506 VAL A N 1
ATOM 3971 C CA . VAL A 1 506 ? 24.629 5.335 -11.179 1.00 95.62 506 VAL A CA 1
ATOM 3972 C C . VAL A 1 506 ? 24.052 4.806 -9.865 1.00 95.62 506 VAL A C 1
ATOM 3974 O O . VAL A 1 506 ? 24.534 5.117 -8.776 1.00 95.62 506 VAL A O 1
ATOM 3977 N N . LYS A 1 507 ? 23.043 3.935 -9.943 1.00 93.31 507 LYS A N 1
ATOM 3978 C CA . LYS A 1 507 ? 22.421 3.335 -8.761 1.00 93.31 507 LYS A CA 1
ATOM 3979 C C . LYS A 1 507 ? 23.344 2.373 -8.015 1.00 93.31 507 LYS A C 1
ATOM 3981 O O . LYS A 1 507 ? 23.212 2.261 -6.800 1.00 93.31 507 LYS A O 1
ATOM 3986 N N . SER A 1 508 ? 24.241 1.682 -8.717 1.00 92.31 508 SER A N 1
ATOM 3987 C CA . SER A 1 508 ? 25.200 0.730 -8.134 1.00 92.31 508 SER A CA 1
ATOM 3988 C C . SER A 1 508 ? 26.441 1.401 -7.551 1.00 92.31 508 SER A C 1
ATOM 3990 O O . SER A 1 508 ? 27.186 0.741 -6.836 1.00 92.31 508 SER A O 1
ATOM 3992 N N . ASP A 1 509 ? 26.667 2.677 -7.860 1.00 93.88 509 ASP A N 1
ATOM 3993 C CA . ASP A 1 509 ? 27.876 3.404 -7.487 1.00 93.88 509 ASP A 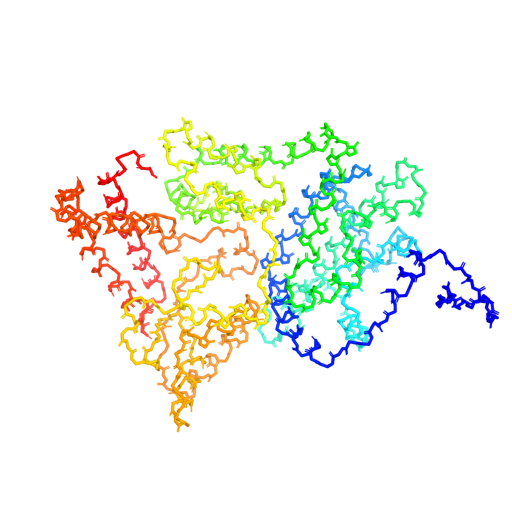CA 1
ATOM 3994 C C . ASP A 1 509 ? 28.066 3.474 -5.959 1.00 93.88 509 ASP A C 1
ATOM 3996 O O . ASP A 1 509 ? 27.114 3.704 -5.206 1.00 93.88 509 ASP A O 1
ATOM 4000 N N . THR A 1 510 ? 29.289 3.264 -5.487 1.00 92.00 510 THR A N 1
ATOM 4001 C CA . THR A 1 510 ? 29.640 3.167 -4.062 1.00 92.00 510 THR A CA 1
ATOM 4002 C C . THR A 1 510 ? 30.366 4.402 -3.528 1.00 92.00 510 THR A C 1
ATOM 4004 O O . THR A 1 510 ? 30.665 4.459 -2.339 1.00 92.00 510 THR A O 1
ATOM 4007 N N . GLU A 1 511 ? 30.618 5.405 -4.369 1.00 92.75 511 GLU A N 1
ATOM 4008 C CA . GLU A 1 511 ? 31.422 6.591 -4.042 1.00 92.75 511 GLU A CA 1
ATOM 4009 C C . GLU A 1 511 ? 30.707 7.911 -4.373 1.00 92.75 511 GLU A C 1
ATOM 4011 O O . GLU A 1 511 ? 31.014 8.957 -3.799 1.00 92.75 511 GLU A O 1
ATOM 4016 N N . MET A 1 512 ? 29.717 7.879 -5.265 1.00 94.62 512 MET A N 1
ATOM 4017 C CA . MET A 1 512 ? 28.981 9.048 -5.725 1.00 94.62 512 MET A CA 1
ATOM 4018 C C . MET A 1 512 ? 28.250 9.735 -4.571 1.00 94.62 512 MET A C 1
ATOM 4020 O O . MET A 1 512 ? 27.549 9.096 -3.777 1.00 94.62 512 MET A O 1
ATOM 4024 N N . ASN A 1 513 ? 28.378 11.063 -4.515 1.00 95.94 513 ASN A N 1
ATOM 4025 C CA . ASN A 1 513 ? 27.678 11.900 -3.547 1.00 95.94 513 ASN A CA 1
ATOM 4026 C C . ASN A 1 513 ? 26.141 11.681 -3.635 1.00 95.94 513 ASN A C 1
ATOM 4028 O O . ASN A 1 513 ? 25.605 11.673 -4.746 1.00 95.94 513 ASN A O 1
ATOM 4032 N N . PRO A 1 514 ? 25.422 11.520 -2.503 1.00 94.62 514 PRO A N 1
ATOM 4033 C CA . PRO A 1 514 ? 23.981 11.244 -2.486 1.00 94.62 514 PRO A CA 1
ATOM 4034 C C . PRO A 1 514 ? 23.100 12.244 -3.245 1.00 94.62 514 PRO A C 1
ATOM 4036 O O . PRO A 1 514 ? 22.119 11.832 -3.870 1.00 94.62 514 PRO A O 1
ATOM 4039 N N . GLU A 1 515 ? 23.416 13.540 -3.187 1.00 95.00 515 GLU A N 1
ATOM 4040 C CA . GLU A 1 515 ? 22.660 14.599 -3.863 1.00 95.00 515 GLU A CA 1
ATOM 4041 C C . GLU A 1 515 ? 22.887 14.563 -5.377 1.00 95.00 515 GLU A C 1
ATOM 4043 O O . GLU A 1 515 ? 21.928 14.620 -6.148 1.00 95.00 515 GLU A O 1
ATOM 4048 N N . VAL A 1 516 ? 24.142 14.389 -5.805 1.00 96.31 516 VAL A N 1
ATOM 4049 C CA . VAL A 1 516 ? 24.498 14.200 -7.221 1.00 96.31 516 VAL A CA 1
ATOM 4050 C C . VAL A 1 516 ? 23.843 12.935 -7.767 1.00 96.31 516 VAL A C 1
ATOM 4052 O O . VAL A 1 516 ? 23.205 12.976 -8.816 1.00 96.31 516 VAL A O 1
ATOM 4055 N N . LYS A 1 517 ? 23.921 11.829 -7.017 1.00 95.94 517 LYS A N 1
ATOM 4056 C CA . LYS A 1 517 ? 23.276 10.564 -7.378 1.00 95.94 517 LYS A CA 1
ATOM 4057 C C . LYS A 1 517 ? 21.776 10.736 -7.561 1.00 95.94 517 LYS A C 1
ATOM 4059 O O . LYS A 1 517 ? 21.223 10.231 -8.531 1.00 95.94 517 LYS A O 1
ATOM 4064 N N . ARG A 1 518 ? 21.109 11.440 -6.642 1.00 94.25 518 ARG A N 1
ATOM 4065 C CA . ARG A 1 518 ? 19.680 11.737 -6.768 1.00 94.25 518 ARG A CA 1
ATOM 4066 C C . ARG A 1 518 ? 19.385 12.503 -8.052 1.00 94.25 518 ARG A C 1
ATOM 4068 O O . ARG A 1 518 ? 18.550 12.053 -8.823 1.00 94.25 518 ARG A O 1
ATOM 4075 N N . SER A 1 519 ? 20.085 13.614 -8.272 1.00 95.31 519 SER A N 1
ATOM 4076 C CA . SER A 1 519 ? 19.873 14.458 -9.450 1.00 95.31 519 SER A CA 1
ATOM 4077 C C . SER A 1 519 ? 20.057 13.682 -10.753 1.00 95.31 519 SER A C 1
ATOM 4079 O O . SER A 1 519 ? 19.301 13.886 -11.698 1.00 95.31 519 SER A O 1
ATOM 4081 N N . GLU A 1 520 ? 21.043 12.789 -10.802 1.00 96.44 520 GLU A N 1
ATOM 4082 C CA . GLU A 1 520 ? 21.330 11.995 -11.993 1.00 96.44 520 GLU A CA 1
ATOM 4083 C C . GLU A 1 520 ? 20.290 10.894 -12.230 1.00 96.44 520 GLU A C 1
ATOM 4085 O O . GLU A 1 520 ? 19.859 10.676 -13.360 1.00 96.44 520 GLU A O 1
ATOM 4090 N N . LEU A 1 521 ? 19.827 10.227 -11.169 1.00 95.56 521 LEU A N 1
ATOM 4091 C CA . LEU A 1 521 ? 18.732 9.261 -11.281 1.00 95.56 521 LEU A CA 1
ATOM 4092 C C . LEU A 1 521 ? 17.420 9.938 -11.692 1.00 95.56 521 LEU A C 1
ATOM 4094 O O . LEU A 1 521 ? 16.704 9.376 -12.512 1.00 95.56 521 LEU A O 1
ATOM 4098 N N . ASP A 1 522 ? 17.134 11.135 -11.171 1.00 93.44 522 ASP A N 1
ATOM 4099 C CA . ASP A 1 522 ? 15.945 11.911 -11.537 1.00 93.44 522 ASP A CA 1
ATOM 4100 C C . ASP A 1 522 ? 15.984 12.314 -13.024 1.00 93.44 522 ASP A C 1
ATOM 4102 O O . ASP A 1 522 ? 14.981 12.145 -13.721 1.00 93.44 522 ASP A O 1
ATOM 4106 N N . ARG A 1 523 ? 17.150 12.756 -13.529 1.00 95.38 523 ARG A N 1
ATOM 4107 C CA . ARG A 1 523 ? 17.378 13.038 -14.961 1.00 95.38 523 ARG A CA 1
ATOM 4108 C C . ARG A 1 523 ? 17.121 11.800 -15.817 1.00 95.38 523 ARG A C 1
ATOM 4110 O O . ARG A 1 523 ? 16.374 11.859 -16.790 1.00 95.38 523 ARG A O 1
ATOM 4117 N N . LEU A 1 524 ? 17.729 10.672 -15.450 1.00 96.44 524 LEU A N 1
ATOM 4118 C CA . LEU A 1 524 ? 17.574 9.421 -16.188 1.00 96.44 524 LEU A CA 1
ATOM 4119 C C . LEU A 1 524 ? 16.125 8.933 -16.162 1.00 96.44 524 LEU A C 1
ATOM 4121 O O . LEU A 1 524 ? 15.617 8.514 -17.193 1.00 96.44 524 LEU A O 1
ATOM 4125 N N . ASP A 1 525 ? 15.438 9.006 -15.022 1.00 94.88 525 ASP A N 1
ATOM 4126 C CA . ASP A 1 525 ? 14.020 8.648 -14.934 1.00 94.88 525 ASP A CA 1
ATOM 4127 C C . ASP A 1 525 ? 13.158 9.520 -15.868 1.00 94.88 525 ASP A C 1
ATOM 4129 O O . ASP A 1 525 ? 12.269 8.994 -16.534 1.00 94.88 525 ASP A O 1
ATOM 4133 N N . GLU A 1 526 ? 13.430 10.823 -15.976 1.00 93.62 526 GLU A N 1
ATOM 4134 C CA . GLU A 1 526 ? 12.727 11.730 -16.896 1.00 93.62 526 GLU A CA 1
ATOM 4135 C C . GLU A 1 526 ? 12.975 11.394 -18.376 1.00 93.62 526 GLU A C 1
ATOM 4137 O O . GLU A 1 526 ? 12.025 11.294 -19.159 1.00 93.62 526 GLU A O 1
ATOM 4142 N N . GLU A 1 527 ? 14.226 11.139 -18.761 1.00 95.62 527 GLU A N 1
ATOM 4143 C CA . GLU A 1 527 ? 14.574 10.715 -20.124 1.00 95.62 527 GLU A CA 1
ATOM 4144 C C . GLU A 1 527 ? 13.941 9.363 -20.475 1.00 95.62 527 GLU A C 1
ATOM 4146 O O . GLU A 1 527 ? 13.373 9.196 -21.556 1.00 95.62 527 GLU A O 1
ATOM 4151 N N . MET A 1 528 ? 13.967 8.409 -19.538 1.00 96.25 528 MET A N 1
ATOM 4152 C CA . MET A 1 528 ? 13.335 7.103 -19.715 1.00 96.25 528 MET A CA 1
ATOM 4153 C C . MET A 1 528 ? 11.817 7.224 -19.878 1.00 96.25 528 MET A C 1
ATOM 4155 O O . MET A 1 528 ? 11.247 6.554 -20.736 1.00 96.25 528 MET A O 1
ATOM 4159 N N . ARG A 1 529 ? 11.149 8.082 -19.094 1.00 94.62 529 ARG A N 1
ATOM 4160 C CA . ARG A 1 529 ? 9.706 8.341 -19.244 1.00 94.62 529 ARG A CA 1
ATOM 4161 C C . ARG A 1 529 ? 9.378 9.001 -20.578 1.00 94.62 529 ARG A C 1
ATOM 4163 O O . ARG A 1 529 ? 8.372 8.656 -21.188 1.00 94.62 529 ARG A O 1
ATOM 4170 N N . THR A 1 530 ? 10.229 9.908 -21.045 1.00 94.69 530 THR A N 1
ATOM 4171 C CA . THR A 1 530 ? 10.058 10.576 -22.341 1.00 94.69 530 THR A CA 1
ATOM 4172 C C . THR A 1 530 ? 10.134 9.564 -23.484 1.00 94.69 530 THR A C 1
ATOM 4174 O O . THR A 1 530 ? 9.179 9.437 -24.247 1.00 94.69 530 THR A O 1
ATOM 4177 N N . LEU A 1 531 ? 11.195 8.751 -23.530 1.00 95.94 531 LEU A N 1
ATOM 4178 C CA . LEU A 1 531 ? 11.325 7.673 -24.518 1.00 95.94 531 LEU A CA 1
ATOM 4179 C C . LEU A 1 531 ? 10.202 6.639 -24.408 1.00 95.94 531 LEU A C 1
ATOM 4181 O O . LEU A 1 531 ? 9.723 6.132 -25.419 1.00 95.94 531 LEU A O 1
ATOM 4185 N N . ALA A 1 532 ? 9.759 6.319 -23.194 1.00 96.50 532 ALA A N 1
ATOM 4186 C CA . ALA A 1 532 ? 8.647 5.404 -22.999 1.00 96.50 532 ALA A CA 1
ATOM 4187 C C . ALA A 1 532 ? 7.346 5.946 -23.606 1.00 96.50 532 ALA A C 1
ATOM 4189 O O . ALA A 1 532 ? 6.678 5.206 -24.324 1.00 96.50 532 ALA A O 1
ATOM 4190 N N . ARG A 1 533 ? 7.019 7.232 -23.417 1.00 95.19 533 ARG A N 1
ATOM 4191 C CA . ARG A 1 533 ? 5.870 7.876 -24.083 1.00 95.19 533 ARG A CA 1
ATOM 4192 C C . ARG A 1 533 ? 5.999 7.865 -25.602 1.00 95.19 533 ARG A C 1
ATOM 4194 O O . ARG A 1 533 ? 5.033 7.552 -26.294 1.00 95.19 533 ARG A O 1
ATOM 4201 N N . GLU A 1 534 ? 7.185 8.151 -26.132 1.00 95.81 534 GLU A N 1
ATOM 4202 C CA . GLU A 1 534 ? 7.441 8.045 -27.573 1.00 95.81 534 GLU A CA 1
ATOM 4203 C C . GLU A 1 534 ? 7.205 6.613 -28.073 1.00 95.81 534 GLU A C 1
ATOM 4205 O O . GLU A 1 534 ? 6.542 6.404 -29.084 1.00 95.81 534 GLU A O 1
ATOM 4210 N N . GLY A 1 535 ? 7.671 5.606 -27.330 1.00 96.06 535 GLY A N 1
ATOM 4211 C CA . GLY A 1 535 ? 7.456 4.199 -27.663 1.00 96.06 535 GLY A CA 1
ATOM 4212 C C . GLY A 1 535 ? 5.985 3.789 -27.600 1.00 96.06 535 GLY A C 1
ATOM 4213 O O . GLY A 1 535 ? 5.511 3.057 -28.464 1.00 96.06 535 GLY A O 1
ATOM 4214 N N . ILE A 1 536 ? 5.245 4.280 -26.608 1.00 95.56 536 ILE A N 1
ATOM 4215 C CA . ILE A 1 536 ? 3.810 4.018 -26.469 1.00 95.56 536 ILE A CA 1
ATOM 4216 C C . ILE A 1 536 ? 3.033 4.650 -27.630 1.00 95.56 536 ILE A C 1
ATOM 4218 O O . ILE A 1 536 ? 2.182 3.992 -28.229 1.00 95.56 536 ILE A O 1
ATOM 4222 N N . THR A 1 537 ? 3.342 5.899 -27.986 1.00 95.12 537 THR A N 1
ATOM 4223 C CA . THR A 1 537 ? 2.596 6.656 -29.007 1.00 95.12 537 THR A CA 1
ATOM 4224 C C . THR A 1 537 ? 2.744 6.103 -30.422 1.00 95.12 537 THR A C 1
ATOM 4226 O O . THR A 1 537 ? 1.853 6.320 -31.241 1.00 95.12 537 THR A O 1
ATOM 4229 N N . VAL A 1 538 ? 3.782 5.301 -30.689 1.00 95.69 538 VAL A N 1
ATOM 4230 C CA . VAL A 1 538 ? 3.899 4.499 -31.921 1.00 95.69 538 VAL A CA 1
ATOM 4231 C C . VAL A 1 538 ? 2.673 3.598 -32.127 1.00 95.69 538 VAL A C 1
ATOM 4233 O O . VAL A 1 538 ? 2.188 3.484 -33.246 1.00 95.69 538 VAL A O 1
ATOM 4236 N N . PHE A 1 539 ? 2.146 2.993 -31.058 1.00 94.12 539 PHE A N 1
ATOM 4237 C CA . PHE A 1 539 ? 0.992 2.085 -31.126 1.00 94.12 539 PHE A CA 1
ATOM 4238 C C . PHE A 1 539 ? -0.304 2.716 -30.613 1.00 94.12 539 PHE A C 1
ATOM 4240 O O . PHE A 1 539 ? -1.397 2.264 -30.950 1.00 94.12 539 PHE A O 1
ATOM 4247 N N . ARG A 1 540 ? -0.191 3.754 -29.780 1.00 92.38 540 ARG A N 1
ATOM 4248 C CA . ARG A 1 540 ? -1.306 4.454 -29.135 1.00 92.38 540 ARG A CA 1
ATOM 4249 C C . ARG A 1 540 ? -1.142 5.970 -29.292 1.00 92.38 540 ARG A C 1
ATOM 4251 O O . ARG A 1 540 ? -0.752 6.630 -28.331 1.00 92.38 540 ARG A O 1
ATOM 4258 N N . PRO A 1 541 ? -1.449 6.546 -30.469 1.00 88.25 541 PRO A N 1
ATOM 4259 C CA . PRO A 1 541 ? -1.178 7.960 -30.762 1.00 88.25 541 PRO A CA 1
ATOM 4260 C C . PRO A 1 541 ? -1.830 8.957 -29.793 1.00 88.25 541 PRO A C 1
ATOM 4262 O O . PRO A 1 541 ? -1.308 10.048 -29.592 1.00 88.25 541 PRO A O 1
ATOM 4265 N N . ASP A 1 542 ? -2.947 8.565 -29.173 1.00 85.50 542 ASP A N 1
ATOM 4266 C CA . ASP A 1 542 ? -3.708 9.383 -28.222 1.00 85.50 542 ASP A CA 1
ATOM 4267 C C . ASP A 1 542 ? -3.269 9.204 -26.752 1.00 85.50 542 ASP A C 1
ATOM 4269 O O . ASP A 1 542 ? -3.948 9.698 -25.850 1.00 85.50 542 ASP A O 1
ATOM 4273 N N . TYR A 1 543 ? -2.176 8.478 -26.478 1.00 86.81 543 TYR A N 1
ATOM 4274 C CA . TYR A 1 543 ? -1.645 8.330 -25.118 1.00 86.81 543 TYR A CA 1
ATOM 4275 C C . TYR A 1 543 ? -1.166 9.685 -24.576 1.00 86.81 543 TYR A C 1
ATOM 4277 O O . TYR A 1 543 ? -0.467 10.423 -25.275 1.00 86.81 543 TYR A O 1
ATOM 4285 N N . LYS A 1 544 ? -1.550 10.011 -23.338 1.00 72.06 544 LYS A N 1
ATOM 4286 C CA . LYS A 1 544 ? -1.278 11.302 -22.691 1.00 72.06 544 LYS A CA 1
ATOM 4287 C C . LYS A 1 544 ? -0.367 11.163 -21.483 1.00 72.06 544 LYS A C 1
ATOM 4289 O O . LYS A 1 544 ? -0.609 10.247 -20.668 1.00 72.06 544 LYS A O 1
#